Protein AF-X0ZFI8-F1 (afdb_monomer)

InterPro domains:
  IPR016181 Acyl-CoA N-acyltransferase [SSF55729] (315-385)
  IPR039968 Bacterial ceramide synthase-like [PTHR41368] (37-188)

Nearest PDB structures (foldseek):
  3fb3-assembly1_A  TM=6.276E-01  e=2.729E-03  Trypanosoma brucei
  1i12-assembly2_B  TM=5.210E-01  e=6.880E-03  Saccharomyces cerevisiae
  1ygh-assembly2_B  TM=6.191E-01  e=2.476E-01  Saccharomyces cerevisiae
  6cw2-assembly3_D  TM=4.441E-01  e=4.413E-01  Saccharomyces cerevisiae S288C
  3f5b-assembly1_A  TM=3.598E-01  e=4.954E-01  Legionella pneumophila subsp. pneumophila str. Philadelphia 1

Solvent-accessible surface area (backbone atoms only — not comparable to full-atom values): 22856 Å² total; per-residue (Å²): 134,83,81,80,73,78,80,71,67,46,74,48,77,55,86,53,65,66,61,51,48,53,46,44,70,69,60,62,80,55,95,59,64,87,48,44,68,58,54,50,51,51,41,48,54,48,49,55,59,44,75,75,32,83,78,42,46,74,48,37,36,42,28,25,49,86,91,44,71,43,25,36,35,37,28,35,38,51,82,54,33,21,44,70,88,34,81,44,31,35,31,15,68,70,44,52,82,43,62,67,48,41,50,55,52,50,52,50,44,50,50,55,29,43,77,73,74,38,93,55,73,45,68,39,43,17,71,55,46,58,66,36,5,65,48,74,40,86,71,68,85,89,53,79,90,49,42,42,45,33,76,56,66,81,59,55,57,59,39,41,47,76,72,65,55,75,91,86,81,88,85,82,91,78,82,87,82,73,94,72,58,86,81,71,62,69,73,63,86,56,50,39,46,39,50,45,32,65,70,59,50,61,75,38,42,69,66,52,50,51,56,43,46,65,50,54,69,85,76,53,59,62,45,70,37,75,67,49,58,57,50,52,52,52,55,58,69,68,57,59,61,76,78,39,62,72,62,95,84,67,57,58,71,83,78,44,91,38,65,51,61,37,49,25,64,74,71,43,64,57,64,67,30,38,81,55,35,48,32,31,25,33,69,88,83,65,46,78,76,45,72,47,69,36,44,64,24,56,64,36,48,75,72,75,43,77,70,84,53,65,38,65,75,72,90,68,62,43,81,39,75,58,53,64,83,44,17,52,60,50,15,51,48,46,37,64,78,41,69,71,67,57,90,57,66,55,51,61,33,38,71,51,39,23,53,42,56,74,32,90,44,35,48,42,38,27,31,23,37,61,87,69,46,74,79,45,54,35,34,42,36,46,43,73,92,78,74,43,72,51,76,52,107

pLDDT: mean 86.49, std 13.11, range [36.03, 98.75]

Foldseek 3Di:
DDPPPPQDWDKDWDLDLVVQLVLQLQFPDAPPPLCSNVLSVQLSVVSVVQVPDPLKDKIKMFIDRVPHTFWIKMKIFDPQKAFQNHGAIEMEPTGGNDLVRSLVVVVVNCVVQVVVPHPHYDFDQHPVQQSAATHEDQDPQVPHDFGNHHDDPNCNVVSCVVVPHDDDDDDDDDDDPDLDDPVVQDDPPQKAKAFAFLVVCVVCLVLVVVLCCLFPVPDGSMDRGPVVSVSLSVLLVPDDLVLQDDDPPDQCVVRDPRPRSNCRVVPDPSSRGRPQKMFIAGNPPRGTPDIWRWRFGCVCVSVVHRGPDTHTPDPDWDKDWDALVCLCVQLVQVCSVCVVVDPDCLSNDSVSSSVQSVDPQKTKIFTAGSVRRTDDIKIWGQPPVVRDIDIDD

Radius of gyration: 24.74 Å; Cα contacts (8 Å, |Δi|>4): 624; chains: 1; bounding box: 57×68×84 Å

Sequence (393 aa):
MVLEYELVKNIYQTHDLIEIKYALESILEISDKRLKSRVVSEILKYLIEKFFDNSYKVAVYICCDNSEIVGFVIAQIDPSYRSYGKLCPTFGWLRADSIETCKKLMNACENFARKHGFRKIRGPINYPKGLGGIGVQVDGFNEKLFYGVAFNPTNIADYLDKLGFKNDAEYICVHVTEKTWKKGKKIDNNIRLRFLPLKDIIAKEEEIMELASNAFNFILPDHSGSGRFDEVMRQYAAVPKTHYKLPPNFSPRKYSDIPEFIEAWESCDLENVVTWAPIAINRYIGDIVGAIFSLPDLYQLWLGESITRVNVDRLDCYLTLASPEDAYDITEIYKDCYNGTYPYKEMENPTEVQKMIFNKDFYWILFRTPRGKTIGCFTYVLNRKQKRGYMRG

Secondary structure (DSSP, 8-state):
---------EEEEE--HHHHHHHHHHH---SSGGGHHHHHHHHHHHHHHHHS-TT-EEEEEEEEETTEEEEEEEEEE-TTEEETTEE--EEEEEEESSHHHHHHHHHHHHHHHHHTT-S--B--B-SSHHHH-BS---S-TTSPP-TTS----TTHHHHHHHTT--------------S--GGGG---TTEEEE---HHHHHHTHHHHHHHHHHHHTTT-SEEE-THHHHHHHHHHHHS-GGGG---TT--GGGT---HHHHHHHHHS-TTTS-TTS-EEEETTT--EEEE--EEE-HHHHHTT-----EEE-----EEEEPPGGGHHHHHHHHHHHHTT--S-GGGG-HHHHHHHHHSTTEEEEEEE-TTS-EEEEEEEEEETTTTEEEEE-

Mean predicted aligned error: 11.0 Å

Organism: NCBI:txid412755

Structure (mmCIF, N/CA/C/O backbone):
data_AF-X0ZFI8-F1
#
_entry.id   AF-X0ZFI8-F1
#
loop_
_atom_site.group_PDB
_atom_site.id
_atom_site.type_symbol
_atom_site.label_atom_id
_atom_site.label_alt_id
_atom_site.label_comp_id
_atom_site.label_asym_id
_atom_site.label_entity_id
_atom_site.label_seq_id
_atom_site.pdbx_PDB_ins_code
_atom_site.Cartn_x
_atom_site.Cartn_y
_atom_site.Cartn_z
_atom_site.occupancy
_atom_site.B_iso_or_equiv
_atom_site.auth_seq_id
_atom_site.auth_comp_id
_atom_site.auth_asym_id
_atom_site.auth_atom_id
_atom_site.pdbx_PDB_model_num
ATOM 1 N N . MET A 1 1 ? 14.280 -10.128 -51.133 1.00 37.28 1 MET A N 1
ATOM 2 C CA . MET A 1 1 ? 14.860 -10.609 -49.866 1.00 37.28 1 MET A CA 1
ATOM 3 C C . MET A 1 1 ? 14.752 -9.454 -48.887 1.00 37.28 1 MET A C 1
ATOM 5 O O . MET A 1 1 ? 15.568 -8.545 -48.934 1.00 37.28 1 MET A O 1
ATOM 9 N N . VAL A 1 2 ? 13.637 -9.393 -48.158 1.00 36.03 2 VAL A N 1
ATOM 10 C CA . VAL A 1 2 ? 13.416 -8.369 -47.131 1.00 36.03 2 VAL A CA 1
ATOM 11 C C . VAL A 1 2 ? 14.245 -8.817 -45.936 1.00 36.03 2 VAL A C 1
ATOM 13 O O . VAL A 1 2 ? 14.017 -9.904 -45.417 1.00 36.03 2 VAL A O 1
ATOM 16 N N . LEU A 1 3 ? 15.274 -8.048 -45.590 1.00 38.84 3 LEU A N 1
ATOM 17 C CA . LEU A 1 3 ? 16.003 -8.228 -44.340 1.00 38.84 3 LEU A CA 1
ATOM 18 C C . LEU A 1 3 ? 15.027 -7.869 -43.215 1.00 38.84 3 LEU A C 1
ATOM 20 O O . LEU A 1 3 ? 14.760 -6.690 -42.990 1.00 38.84 3 LEU A O 1
ATOM 24 N N . GLU A 1 4 ? 14.453 -8.876 -42.558 1.00 38.56 4 GLU A N 1
ATOM 25 C CA . GLU A 1 4 ? 13.864 -8.703 -41.232 1.00 38.56 4 GLU A CA 1
ATOM 26 C C . GLU A 1 4 ? 15.007 -8.301 -40.297 1.00 38.56 4 GLU A C 1
ATOM 28 O O . GLU A 1 4 ? 15.794 -9.128 -39.843 1.00 38.56 4 GLU A O 1
ATOM 33 N N . TYR A 1 5 ? 15.157 -6.997 -40.075 1.00 43.44 5 TYR A N 1
ATOM 34 C CA . TYR A 1 5 ? 15.910 -6.504 -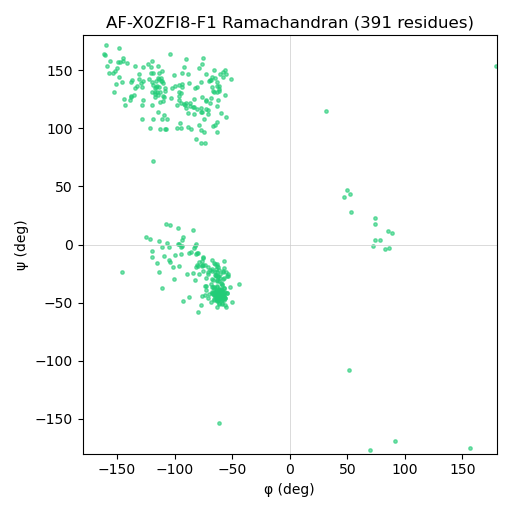38.935 1.00 43.44 5 TYR A CA 1
ATOM 35 C C . TYR A 1 5 ? 15.137 -6.945 -37.690 1.00 43.44 5 TYR A C 1
ATOM 37 O O . TYR A 1 5 ? 14.101 -6.361 -37.376 1.00 43.44 5 TYR A O 1
ATOM 45 N N . GLU A 1 6 ? 15.606 -7.988 -37.003 1.00 44.78 6 GLU A N 1
ATOM 46 C CA . GLU A 1 6 ? 15.177 -8.253 -35.630 1.00 44.78 6 GLU A CA 1
ATOM 47 C C . GLU A 1 6 ? 15.449 -6.984 -34.814 1.00 44.78 6 GLU A C 1
ATOM 49 O O . GLU A 1 6 ? 16.596 -6.588 -34.590 1.00 44.78 6 GLU A O 1
ATOM 54 N N . LEU A 1 7 ? 14.375 -6.302 -34.426 1.00 54.25 7 LEU A N 1
ATOM 55 C CA . LEU A 1 7 ? 14.412 -5.133 -33.563 1.00 54.25 7 LEU A CA 1
ATOM 56 C C . LEU A 1 7 ? 14.964 -5.556 -32.196 1.00 54.25 7 LEU A C 1
ATOM 58 O O . LEU A 1 7 ? 14.302 -6.235 -31.410 1.00 54.25 7 LEU A O 1
ATOM 62 N N . VAL A 1 8 ? 16.219 -5.200 -31.915 1.00 69.81 8 VAL A N 1
ATOM 63 C CA . VAL A 1 8 ? 16.874 -5.559 -30.654 1.00 69.81 8 VAL A CA 1
ATOM 64 C C . VAL A 1 8 ? 16.350 -4.645 -29.550 1.00 69.81 8 VAL A C 1
ATOM 66 O O . VAL A 1 8 ? 16.832 -3.526 -29.379 1.00 69.81 8 VAL A O 1
ATOM 69 N N . LYS A 1 9 ? 15.387 -5.130 -28.754 1.00 83.00 9 LYS A N 1
ATOM 70 C CA . LYS A 1 9 ? 15.001 -4.431 -27.517 1.00 83.00 9 LYS A CA 1
ATOM 71 C C . LYS A 1 9 ? 16.185 -4.399 -26.552 1.00 83.00 9 LYS A C 1
ATOM 73 O O . LYS A 1 9 ? 16.650 -5.467 -26.130 1.00 83.00 9 LYS A O 1
ATOM 78 N N . ASN A 1 10 ? 16.630 -3.197 -26.195 1.00 90.94 10 ASN A N 1
ATOM 79 C CA . ASN A 1 10 ? 17.791 -2.944 -25.347 1.00 90.94 10 ASN A CA 1
ATOM 80 C C . ASN A 1 10 ? 17.355 -2.587 -23.928 1.00 90.94 10 ASN A C 1
ATOM 82 O O . ASN A 1 10 ? 16.469 -1.760 -23.735 1.00 90.94 10 ASN A O 1
ATOM 86 N N . ILE A 1 11 ? 18.015 -3.182 -22.935 1.00 95.31 11 ILE A N 1
ATOM 87 C CA . ILE A 1 11 ? 17.809 -2.883 -21.517 1.00 95.31 11 ILE A CA 1
ATOM 88 C C . ILE A 1 11 ? 19.063 -2.246 -20.931 1.00 95.31 11 ILE A C 1
ATOM 90 O O . ILE A 1 11 ? 20.172 -2.731 -21.153 1.00 95.31 11 ILE A O 1
ATOM 94 N N . TYR A 1 12 ? 18.888 -1.186 -20.149 1.00 96.44 12 TYR A N 1
ATOM 95 C CA . TYR A 1 12 ? 19.985 -0.537 -19.442 1.00 96.44 12 TYR A CA 1
ATOM 96 C C . TYR A 1 12 ? 19.562 -0.097 -18.041 1.00 96.44 12 TYR A C 1
ATOM 98 O O . TYR A 1 12 ? 18.378 0.067 -17.745 1.00 96.44 12 TYR A O 1
ATOM 106 N N . GLN A 1 13 ? 20.554 0.045 -17.162 1.00 97.88 13 GLN A N 1
ATOM 107 C CA . GLN A 1 13 ? 20.378 0.593 -15.822 1.00 97.88 13 GLN A CA 1
ATOM 108 C C . GLN A 1 13 ? 20.665 2.094 -15.853 1.00 97.88 13 GLN A C 1
ATOM 110 O O . GLN A 1 13 ? 21.668 2.500 -16.437 1.00 97.88 13 GLN A O 1
ATOM 115 N N . THR A 1 14 ? 19.856 2.898 -15.168 1.00 97.50 14 THR A N 1
ATOM 116 C CA . THR A 1 14 ? 20.085 4.343 -15.044 1.00 97.50 14 THR A CA 1
ATOM 117 C C . THR A 1 14 ? 19.901 4.833 -13.607 1.00 97.50 14 THR A C 1
ATOM 119 O O . THR A 1 14 ? 19.189 4.225 -12.804 1.00 97.50 14 THR A O 1
ATOM 122 N N . HIS A 1 15 ? 20.583 5.931 -13.288 1.00 96.50 15 HIS A N 1
ATOM 123 C CA . HIS A 1 15 ? 20.358 6.755 -12.093 1.00 96.50 15 HIS A CA 1
ATOM 124 C C . HIS A 1 15 ? 20.011 8.202 -12.484 1.00 96.50 15 HIS A C 1
ATOM 126 O O . HIS A 1 15 ? 19.890 9.063 -11.613 1.00 96.50 15 HIS A O 1
ATOM 132 N N . ASP A 1 16 ? 19.868 8.482 -13.785 1.00 97.62 16 ASP A N 1
ATOM 133 C CA . ASP A 1 16 ? 19.514 9.804 -14.284 1.00 97.62 16 ASP A CA 1
ATOM 134 C C . ASP A 1 16 ? 18.020 10.054 -14.056 1.00 97.62 16 ASP A C 1
ATOM 136 O O . ASP A 1 16 ? 17.146 9.405 -14.632 1.00 97.62 16 ASP A O 1
ATOM 140 N N . LEU A 1 17 ? 17.717 11.019 -13.191 1.00 97.69 17 LEU A N 1
ATOM 141 C CA . LEU A 1 17 ? 16.349 11.366 -12.820 1.00 97.69 17 LEU A CA 1
ATOM 142 C C . LEU A 1 17 ? 15.539 11.933 -13.991 1.00 97.69 17 LEU A C 1
ATOM 144 O O . LEU A 1 17 ? 14.316 11.803 -13.981 1.00 97.69 17 LEU A O 1
ATOM 148 N N . ILE A 1 18 ? 16.185 12.549 -14.985 1.00 97.94 18 ILE A N 1
ATOM 149 C CA . ILE A 1 18 ? 15.523 13.069 -16.185 1.00 97.94 18 ILE A CA 1
ATOM 150 C C . ILE A 1 18 ? 15.075 11.899 -17.062 1.00 97.94 18 ILE A C 1
ATOM 152 O O . ILE A 1 18 ? 13.914 11.860 -17.474 1.00 97.94 18 ILE A O 1
ATOM 156 N N . GLU A 1 19 ? 15.947 10.912 -17.280 1.00 97.19 19 GLU A N 1
ATOM 157 C CA . GLU A 1 19 ? 15.602 9.693 -18.023 1.00 97.19 19 GLU A CA 1
ATOM 158 C C . GLU A 1 19 ? 14.504 8.895 -17.316 1.00 97.19 19 GLU A C 1
ATOM 160 O O . GLU A 1 19 ? 13.524 8.487 -17.939 1.00 97.19 19 GLU A O 1
ATOM 165 N N . ILE A 1 20 ? 14.630 8.711 -15.997 1.00 98.44 20 ILE A N 1
ATOM 166 C CA . ILE A 1 20 ? 13.641 7.990 -15.187 1.00 98.44 20 ILE A CA 1
ATOM 167 C C . ILE A 1 20 ? 12.288 8.701 -15.241 1.00 98.44 20 ILE A C 1
ATOM 169 O O . ILE A 1 20 ? 11.254 8.050 -15.407 1.00 98.44 20 ILE A O 1
ATOM 173 N N . LYS A 1 21 ? 12.280 10.035 -15.125 1.00 98.50 21 LYS A N 1
ATOM 174 C CA . LYS A 1 21 ? 11.061 10.836 -15.251 1.00 98.50 21 LYS A CA 1
ATOM 175 C C . LYS A 1 21 ? 10.411 10.621 -16.614 1.00 98.50 21 LYS A C 1
ATOM 177 O O . LYS A 1 21 ? 9.226 10.305 -16.659 1.00 98.50 21 LYS A O 1
ATOM 182 N N . TYR A 1 22 ? 11.179 10.754 -17.694 1.00 97.88 22 TYR A N 1
ATOM 183 C CA . TYR A 1 22 ? 10.682 10.569 -19.055 1.00 97.88 22 TYR A CA 1
ATOM 184 C C . TYR A 1 22 ? 10.114 9.157 -19.269 1.00 97.88 22 TYR A C 1
ATOM 186 O O . TYR A 1 22 ? 9.031 9.000 -19.837 1.00 97.88 22 TYR A O 1
ATOM 194 N N . ALA A 1 23 ? 10.784 8.129 -18.742 1.00 97.81 23 ALA A N 1
ATOM 195 C CA . ALA A 1 23 ? 10.310 6.750 -18.795 1.00 97.81 23 ALA A CA 1
ATOM 196 C C . ALA A 1 23 ? 8.973 6.561 -18.082 1.00 97.81 23 ALA A C 1
ATOM 198 O O . ALA A 1 23 ? 8.027 6.040 -18.672 1.00 97.81 23 ALA A O 1
ATOM 199 N N . LEU A 1 24 ? 8.867 7.032 -16.839 1.00 97.69 24 LEU A N 1
ATOM 200 C CA . LEU A 1 24 ? 7.628 6.968 -16.068 1.00 97.69 24 LEU A CA 1
ATOM 201 C C . LEU A 1 24 ? 6.502 7.773 -16.738 1.00 97.69 24 LEU A C 1
ATOM 203 O O . LEU A 1 24 ? 5.376 7.292 -16.841 1.00 97.69 24 LEU A O 1
ATOM 207 N N . GLU A 1 25 ? 6.783 8.974 -17.244 1.00 96.88 25 GLU A N 1
ATOM 208 C CA . GLU A 1 25 ? 5.802 9.780 -17.980 1.00 96.88 25 GLU A CA 1
ATOM 209 C C . GLU A 1 25 ? 5.338 9.094 -19.271 1.00 96.88 25 GLU A C 1
ATOM 211 O O . GLU A 1 25 ? 4.173 9.234 -19.645 1.00 96.88 25 GLU A O 1
ATOM 216 N N . SER A 1 26 ? 6.189 8.288 -19.903 1.00 95.31 26 SER A N 1
ATOM 217 C CA . SER A 1 26 ? 5.846 7.543 -21.115 1.00 95.31 26 SER A CA 1
ATOM 218 C C . SER A 1 26 ? 4.997 6.305 -20.811 1.00 95.31 26 SER A C 1
ATOM 220 O O . SER A 1 26 ? 3.909 6.159 -21.363 1.00 95.31 26 SER A O 1
ATOM 222 N N . ILE A 1 27 ? 5.438 5.445 -19.885 1.00 94.69 27 ILE A N 1
ATOM 223 C CA . ILE A 1 27 ? 4.892 4.084 -19.728 1.00 94.69 27 ILE A CA 1
ATOM 224 C C . ILE A 1 27 ? 3.945 3.898 -18.532 1.00 94.69 27 ILE A C 1
ATOM 226 O O . ILE A 1 27 ? 3.242 2.891 -18.434 1.00 94.69 27 ILE A O 1
ATOM 230 N N . LEU A 1 28 ? 3.910 4.834 -17.577 1.00 94.12 28 LEU A N 1
ATOM 231 C CA . LEU A 1 28 ? 3.055 4.683 -16.401 1.00 94.12 28 LEU A CA 1
ATOM 232 C C . LEU A 1 28 ? 1.588 4.938 -16.774 1.00 94.12 28 LEU A C 1
ATOM 234 O O . LEU A 1 28 ? 1.169 6.076 -17.019 1.00 94.12 28 LEU A O 1
ATOM 238 N N . GLU A 1 29 ? 0.810 3.860 -16.800 1.00 91.19 29 GLU A N 1
ATOM 239 C CA . GLU A 1 29 ? -0.644 3.883 -16.939 1.00 91.19 29 GLU A CA 1
ATOM 240 C C . GLU A 1 29 ? -1.315 4.130 -15.585 1.00 91.19 29 GLU A C 1
ATOM 242 O O . GLU A 1 29 ? -1.062 3.425 -14.604 1.00 91.19 29 GLU A O 1
ATOM 247 N N . ILE A 1 30 ? -2.157 5.161 -15.543 1.00 91.69 30 ILE A N 1
ATOM 248 C CA . ILE A 1 30 ? -2.924 5.609 -14.378 1.00 91.69 30 ILE A CA 1
ATOM 249 C C . ILE A 1 30 ? -4.318 5.947 -14.900 1.00 91.69 30 ILE A C 1
ATOM 251 O O . ILE A 1 30 ? -4.435 6.719 -15.857 1.00 91.69 30 ILE A O 1
ATOM 255 N N . SER A 1 31 ? -5.361 5.369 -14.298 1.00 89.88 31 SER A N 1
ATOM 256 C CA . SER A 1 31 ? -6.740 5.527 -14.783 1.00 89.88 31 SER A CA 1
ATOM 257 C C . SER A 1 31 ? -7.206 6.987 -14.752 1.00 89.88 31 SER A C 1
ATOM 259 O O . SER A 1 31 ? -7.819 7.455 -15.709 1.00 89.88 31 SER A O 1
ATOM 261 N N . ASP A 1 32 ? -6.831 7.746 -13.718 1.00 93.06 32 ASP A N 1
ATOM 262 C CA . ASP A 1 32 ? -7.000 9.201 -13.684 1.00 93.06 32 ASP A CA 1
ATOM 263 C C . ASP A 1 32 ? -5.705 9.930 -14.076 1.00 93.06 32 ASP A C 1
ATOM 265 O O . ASP A 1 32 ? -4.792 10.132 -13.270 1.00 93.06 32 ASP A O 1
ATOM 269 N N . LYS A 1 33 ? -5.638 10.383 -15.333 1.00 93.88 33 LYS A N 1
ATOM 270 C CA . LYS A 1 33 ? -4.462 11.068 -15.898 1.00 93.88 33 LYS A CA 1
ATOM 271 C C . LYS A 1 33 ? -4.051 12.328 -15.126 1.00 93.88 33 LYS A C 1
ATOM 273 O O . LYS A 1 33 ? -2.879 12.696 -15.184 1.00 93.88 33 LYS A O 1
ATOM 278 N N . ARG A 1 34 ? -4.965 12.968 -14.383 1.00 95.88 34 ARG A N 1
ATOM 279 C CA . ARG A 1 34 ? -4.667 14.167 -13.573 1.00 95.88 34 ARG A CA 1
ATOM 280 C C . ARG A 1 34 ? -3.665 13.864 -12.456 1.00 95.88 34 ARG A C 1
ATOM 282 O O . ARG A 1 34 ? -2.894 14.737 -12.071 1.00 95.88 34 ARG A O 1
ATOM 289 N N . LEU A 1 35 ? -3.624 12.617 -11.985 1.00 96.38 35 LEU A N 1
ATOM 290 C CA . LEU A 1 35 ? -2.707 12.166 -10.938 1.00 96.38 35 LEU A CA 1
ATOM 291 C C . LEU A 1 35 ? -1.297 11.870 -11.459 1.00 96.38 35 LEU A C 1
ATOM 293 O O . LEU A 1 35 ? -0.355 11.837 -10.668 1.00 96.38 35 LEU A O 1
ATOM 297 N N . LYS A 1 36 ? -1.125 11.666 -12.773 1.00 96.12 36 LYS A N 1
ATOM 298 C CA . LYS A 1 36 ? 0.102 11.094 -13.348 1.00 96.12 36 LYS A CA 1
ATOM 299 C C . LYS A 1 36 ? 1.357 11.871 -12.974 1.00 96.12 36 LYS A C 1
ATOM 301 O O . LYS A 1 36 ? 2.284 11.288 -12.424 1.00 96.12 36 LYS A O 1
ATOM 306 N N . SER A 1 37 ? 1.358 13.184 -13.189 1.00 96.50 37 SER A N 1
ATOM 307 C CA . SER A 1 37 ? 2.506 14.037 -12.853 1.00 96.50 37 SER A CA 1
ATOM 308 C C . SER A 1 37 ? 2.880 13.948 -11.367 1.00 96.50 37 SER A C 1
ATOM 310 O O . SER A 1 37 ? 4.056 13.827 -11.019 1.00 96.50 37 SER A O 1
ATOM 312 N N . ARG A 1 38 ? 1.879 13.917 -10.474 1.00 96.94 38 ARG A N 1
ATOM 313 C CA . ARG A 1 38 ? 2.131 13.830 -9.033 1.00 96.94 38 ARG A CA 1
ATOM 314 C C . ARG A 1 38 ? 2.670 12.465 -8.620 1.00 96.94 38 ARG A C 1
ATOM 316 O O . ARG A 1 38 ? 3.628 12.416 -7.857 1.00 96.94 38 ARG A O 1
ATOM 323 N N . VAL A 1 39 ? 2.113 11.379 -9.155 1.00 97.25 39 VAL A N 1
ATOM 324 C CA . VAL A 1 39 ? 2.610 10.016 -8.907 1.00 97.25 39 VAL A CA 1
ATOM 325 C C . VAL A 1 39 ? 4.066 9.888 -9.356 1.00 97.25 39 VAL A C 1
ATOM 327 O O . VAL A 1 39 ? 4.900 9.442 -8.573 1.00 97.25 39 VAL A O 1
ATOM 330 N N . VAL A 1 40 ? 4.398 10.349 -10.568 1.00 98.19 40 VAL A N 1
ATOM 331 C CA . VAL A 1 40 ? 5.785 10.357 -11.063 1.00 98.19 40 VAL A CA 1
ATOM 332 C C . VAL A 1 40 ? 6.693 11.158 -10.128 1.00 98.19 40 VAL A C 1
ATOM 334 O O . VAL A 1 40 ? 7.757 10.676 -9.747 1.00 98.19 40 VAL A O 1
ATOM 337 N N . SER A 1 41 ? 6.261 12.345 -9.693 1.00 98.00 41 SER A N 1
ATOM 338 C CA . SER A 1 41 ? 7.032 13.173 -8.760 1.00 98.00 41 SER A CA 1
ATOM 339 C C . SER A 1 41 ? 7.305 12.480 -7.419 1.00 98.00 41 SER A C 1
ATOM 341 O O . SER A 1 41 ? 8.398 12.636 -6.879 1.00 98.00 41 SER A O 1
ATOM 343 N N . GLU A 1 42 ? 6.344 11.740 -6.862 1.00 97.19 42 GLU A N 1
ATOM 344 C CA . GLU A 1 42 ? 6.535 11.021 -5.594 1.00 97.19 42 GLU A CA 1
ATOM 345 C C . GLU A 1 42 ? 7.456 9.799 -5.755 1.00 97.19 42 GLU A C 1
ATOM 347 O O . GLU A 1 42 ? 8.283 9.541 -4.879 1.00 97.19 42 GLU A O 1
ATOM 352 N N . ILE A 1 43 ? 7.393 9.094 -6.894 1.00 97.75 43 ILE A N 1
ATOM 353 C CA . ILE A 1 43 ? 8.349 8.020 -7.221 1.00 97.75 43 ILE A CA 1
ATOM 354 C C . ILE A 1 43 ? 9.769 8.593 -7.329 1.00 97.75 43 ILE A C 1
ATOM 356 O O . ILE A 1 43 ? 10.701 8.049 -6.739 1.00 97.75 43 ILE A O 1
ATOM 360 N N . LEU A 1 44 ? 9.946 9.717 -8.030 1.00 98.38 44 LEU A N 1
ATOM 361 C CA . LEU A 1 44 ? 11.251 10.373 -8.159 1.00 98.38 44 LEU A CA 1
ATOM 362 C C . LEU A 1 44 ? 11.785 10.851 -6.809 1.00 98.38 44 LEU A C 1
ATOM 364 O O . LEU A 1 44 ? 12.959 10.647 -6.516 1.00 98.38 44 LEU A O 1
ATOM 368 N N . LYS A 1 45 ? 10.933 11.437 -5.960 1.00 96.81 45 LYS A N 1
ATOM 369 C CA . LYS A 1 45 ? 11.311 11.852 -4.603 1.00 96.81 45 LYS A CA 1
ATOM 370 C C . LYS A 1 45 ? 11.826 10.672 -3.777 1.00 96.81 45 LYS A C 1
ATOM 372 O O . LYS A 1 45 ? 12.845 10.802 -3.103 1.00 96.81 45 LYS A O 1
ATOM 377 N N . TYR A 1 46 ? 11.150 9.528 -3.859 1.00 95.62 46 TYR A N 1
ATOM 378 C CA . TYR A 1 46 ? 11.602 8.298 -3.219 1.00 95.62 46 TYR A CA 1
ATOM 379 C C . TYR A 1 46 ? 12.958 7.830 -3.765 1.00 95.62 46 TYR A C 1
ATOM 381 O O . TYR A 1 46 ? 13.865 7.545 -2.986 1.00 95.62 46 TYR A O 1
ATOM 389 N N . LEU A 1 47 ? 13.126 7.797 -5.090 1.00 97.50 47 LEU A N 1
ATOM 390 C CA . LEU A 1 47 ? 14.382 7.379 -5.717 1.00 97.50 47 LEU A CA 1
ATOM 391 C C . LEU A 1 47 ? 15.549 8.297 -5.354 1.00 97.50 47 LEU A C 1
ATOM 393 O O . LEU A 1 47 ? 16.625 7.792 -5.053 1.00 97.50 47 LEU A O 1
ATOM 397 N N . ILE A 1 48 ? 15.332 9.615 -5.309 1.00 96.31 48 ILE A N 1
ATOM 398 C CA . ILE A 1 48 ? 16.327 10.584 -4.832 1.00 96.31 48 ILE A CA 1
ATOM 399 C C . ILE A 1 48 ? 16.782 10.196 -3.426 1.00 96.31 48 ILE A C 1
ATOM 401 O O . ILE A 1 48 ? 17.970 9.991 -3.212 1.00 96.31 48 ILE A O 1
ATOM 405 N N . GLU A 1 49 ? 15.849 10.023 -2.485 1.00 94.06 49 GLU A N 1
ATOM 406 C CA . GLU A 1 49 ? 16.177 9.627 -1.109 1.00 94.06 49 GLU A CA 1
ATOM 407 C C . GLU A 1 49 ? 17.013 8.335 -1.075 1.00 94.06 49 GLU A C 1
ATOM 409 O O . GLU A 1 49 ? 17.981 8.244 -0.324 1.00 94.06 49 GLU A O 1
ATOM 414 N N . LYS A 1 50 ? 16.677 7.346 -1.915 1.00 94.81 50 LYS A N 1
ATOM 415 C CA . LYS A 1 50 ? 17.325 6.025 -1.900 1.00 94.81 50 LYS A CA 1
ATOM 416 C C . LYS A 1 50 ? 18.629 5.937 -2.683 1.00 94.81 50 LYS A C 1
ATOM 418 O O . LYS A 1 50 ? 19.465 5.110 -2.334 1.00 94.81 50 LYS A O 1
ATOM 423 N N . PHE A 1 51 ? 18.852 6.788 -3.681 1.00 95.31 51 PHE A N 1
ATOM 424 C CA . PHE A 1 51 ? 20.144 6.874 -4.366 1.00 95.31 51 PHE A CA 1
ATOM 425 C C . PHE A 1 51 ? 21.250 7.417 -3.458 1.00 95.31 51 PHE A C 1
ATOM 427 O O . PHE A 1 51 ? 22.403 7.021 -3.616 1.00 95.31 51 PHE A O 1
ATOM 434 N N . PHE A 1 52 ? 20.907 8.274 -2.493 1.00 91.81 52 PHE A N 1
ATOM 435 C CA . PHE A 1 52 ? 21.867 8.845 -1.542 1.00 91.81 52 PHE A CA 1
ATOM 436 C C . PHE A 1 52 ? 21.979 8.062 -0.221 1.00 91.81 52 PHE A C 1
ATOM 438 O O . PHE A 1 52 ? 22.794 8.415 0.632 1.00 91.81 52 PHE A O 1
ATOM 445 N N . ASP A 1 53 ? 21.209 6.985 -0.047 1.00 92.75 53 ASP A N 1
ATOM 446 C CA . ASP A 1 53 ? 21.264 6.120 1.132 1.00 92.75 53 ASP A CA 1
ATOM 447 C C . ASP A 1 53 ? 22.181 4.911 0.885 1.00 92.75 53 ASP A C 1
ATOM 449 O O . ASP A 1 53 ? 21.816 3.937 0.226 1.00 92.75 53 ASP A O 1
ATOM 453 N N . ASN A 1 54 ? 23.383 4.942 1.467 1.00 90.31 54 ASN A N 1
ATOM 454 C CA . ASN A 1 54 ? 24.384 3.882 1.310 1.00 90.31 54 ASN A CA 1
ATOM 455 C C . ASN A 1 54 ? 23.946 2.515 1.865 1.00 90.31 54 ASN A C 1
ATOM 457 O O . ASN A 1 54 ? 24.481 1.484 1.431 1.00 90.31 54 ASN A O 1
ATOM 461 N N . SER A 1 55 ? 23.008 2.494 2.819 1.00 90.38 55 SER A N 1
ATOM 462 C CA . SER A 1 55 ? 22.444 1.261 3.383 1.00 90.38 55 SER A CA 1
ATOM 463 C C . SER A 1 55 ? 21.440 0.599 2.436 1.00 90.38 55 SER A C 1
ATOM 465 O O . SER A 1 55 ? 21.176 -0.601 2.540 1.00 90.38 55 SER A O 1
ATOM 467 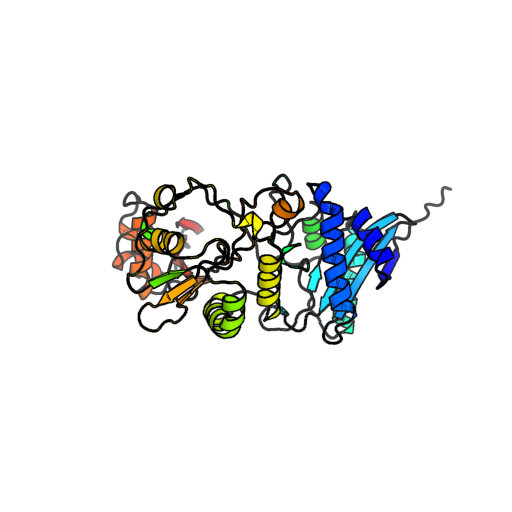N N . TYR A 1 56 ? 20.938 1.367 1.471 1.00 93.94 56 TYR A N 1
ATOM 468 C CA . TYR A 1 56 ? 20.034 0.922 0.432 1.00 93.94 56 TYR A CA 1
ATOM 469 C C . TYR A 1 56 ? 20.809 0.485 -0.816 1.00 93.94 56 TYR A C 1
ATOM 471 O O . TYR A 1 56 ? 21.926 0.936 -1.102 1.00 93.94 56 TYR A O 1
ATOM 479 N N . LYS A 1 57 ? 20.215 -0.425 -1.589 1.00 96.25 57 LYS A N 1
ATOM 480 C CA . LYS A 1 57 ? 20.641 -0.708 -2.967 1.00 96.25 57 LYS A CA 1
ATOM 481 C C . LYS A 1 57 ? 19.418 -0.593 -3.847 1.00 96.25 57 LYS A C 1
ATOM 483 O O . LYS A 1 57 ? 18.436 -1.277 -3.594 1.00 96.25 57 LYS A O 1
ATOM 488 N N . VAL A 1 58 ? 19.475 0.239 -4.873 1.00 97.31 58 VAL A N 1
ATOM 489 C CA . VAL A 1 58 ? 18.377 0.433 -5.821 1.00 97.31 58 VAL A CA 1
ATOM 490 C C . VAL A 1 58 ? 18.948 0.489 -7.232 1.00 97.31 58 VAL A C 1
ATOM 492 O O . VAL A 1 58 ? 20.035 1.017 -7.453 1.00 97.31 58 VAL A O 1
ATOM 495 N N . ALA A 1 59 ? 18.235 -0.106 -8.177 1.00 98.00 59 ALA A N 1
ATOM 496 C CA . ALA A 1 59 ? 18.557 -0.090 -9.589 1.00 98.00 59 ALA A CA 1
ATOM 497 C C . ALA A 1 59 ? 17.272 0.136 -10.384 1.00 98.00 59 ALA A C 1
ATOM 499 O O . ALA A 1 59 ? 16.286 -0.582 -10.200 1.00 98.00 59 ALA A O 1
ATOM 500 N N . VAL A 1 60 ? 17.293 1.130 -11.268 1.00 98.75 60 VAL A N 1
ATOM 501 C CA . VAL A 1 60 ? 16.198 1.406 -12.197 1.00 98.75 60 VAL A CA 1
ATOM 502 C C . VAL A 1 60 ? 16.599 0.892 -13.568 1.00 98.75 60 VAL A C 1
ATOM 504 O O . VAL A 1 60 ? 17.669 1.243 -14.065 1.00 98.75 60 VAL A O 1
ATOM 507 N N . TYR A 1 61 ? 15.755 0.052 -14.159 1.00 98.75 61 TYR A N 1
ATOM 508 C CA . TYR A 1 61 ? 15.971 -0.525 -15.479 1.00 98.75 61 TYR A CA 1
ATOM 509 C C . TYR A 1 61 ? 14.910 -0.030 -16.452 1.00 98.75 61 TYR A C 1
ATOM 511 O O . TYR A 1 61 ? 13.713 -0.096 -16.161 1.00 98.75 61 TYR A O 1
ATOM 519 N N . ILE A 1 62 ? 15.362 0.421 -17.618 1.00 98.56 62 ILE A N 1
ATOM 520 C CA . ILE A 1 62 ? 14.518 0.863 -18.728 1.00 98.56 62 ILE A CA 1
ATOM 521 C C . ILE A 1 62 ? 14.782 -0.072 -19.906 1.00 98.56 62 ILE A C 1
ATOM 523 O O . ILE A 1 62 ? 15.934 -0.405 -20.193 1.00 98.56 62 ILE A O 1
ATOM 527 N N . CYS A 1 63 ? 13.713 -0.516 -20.565 1.00 97.94 63 CYS A N 1
ATOM 528 C CA . CYS A 1 63 ? 13.788 -1.255 -21.816 1.00 97.94 63 CYS A CA 1
ATOM 529 C C . CYS A 1 63 ? 13.264 -0.376 -22.948 1.00 97.94 63 CYS A C 1
ATOM 531 O O . CYS A 1 63 ? 12.139 0.123 -22.871 1.00 97.94 63 CYS A O 1
ATOM 533 N N . CYS A 1 64 ? 14.065 -0.240 -24.000 1.00 95.56 64 CYS A N 1
ATOM 534 C CA . CYS A 1 64 ? 13.718 0.511 -25.196 1.00 95.56 64 CYS A CA 1
ATOM 535 C C . CYS A 1 64 ? 13.638 -0.412 -26.411 1.00 95.56 64 CYS A C 1
ATOM 537 O O . CYS A 1 64 ? 14.472 -1.306 -26.574 1.00 95.56 64 CYS A O 1
ATOM 539 N N . ASP A 1 65 ? 12.655 -0.163 -27.265 1.00 92.25 65 ASP A N 1
ATOM 540 C CA . ASP A 1 65 ? 12.603 -0.669 -28.631 1.00 92.25 65 ASP A CA 1
ATOM 541 C C . ASP A 1 65 ? 12.901 0.512 -29.560 1.00 92.25 65 ASP A C 1
ATOM 543 O O . ASP A 1 65 ? 12.137 1.476 -29.633 1.00 92.25 65 ASP A O 1
ATOM 547 N N . ASN A 1 66 ? 14.087 0.512 -30.172 1.00 86.44 66 ASN A N 1
ATOM 548 C CA . ASN A 1 66 ? 14.693 1.702 -30.775 1.00 86.44 66 ASN A CA 1
ATOM 549 C C . ASN A 1 66 ? 14.737 2.897 -29.799 1.00 86.44 66 ASN A C 1
ATOM 551 O O . ASN A 1 66 ? 15.534 2.911 -28.860 1.00 86.44 66 ASN A O 1
ATOM 555 N N . SER A 1 67 ? 13.896 3.907 -30.033 1.00 84.56 67 SER A N 1
ATOM 556 C CA . SER A 1 67 ? 13.778 5.125 -29.223 1.00 84.56 67 SER A CA 1
ATOM 557 C C . SER A 1 67 ? 12.522 5.143 -28.346 1.00 84.56 67 SER A C 1
ATOM 559 O O . SER A 1 67 ? 12.329 6.094 -27.591 1.00 84.56 67 SER A O 1
ATOM 561 N N . GLU A 1 68 ? 11.669 4.120 -28.433 1.00 93.25 68 GLU A N 1
ATOM 562 C CA . GLU A 1 68 ? 10.436 4.029 -27.655 1.00 93.25 68 GLU A CA 1
ATOM 563 C C . GLU A 1 68 ? 10.659 3.248 -26.364 1.00 93.25 68 GLU A C 1
ATOM 565 O O . GLU A 1 68 ? 11.289 2.190 -26.351 1.00 93.25 68 GLU A O 1
ATOM 570 N N . ILE A 1 69 ? 10.122 3.763 -25.259 1.00 96.56 69 ILE A N 1
ATOM 571 C CA . ILE A 1 69 ? 10.201 3.102 -23.958 1.00 96.56 69 ILE A CA 1
ATOM 572 C C . ILE A 1 69 ? 9.092 2.062 -23.875 1.00 96.56 69 ILE A C 1
ATOM 574 O O . ILE A 1 69 ? 7.912 2.395 -23.792 1.00 96.56 69 ILE A O 1
ATOM 578 N N . VAL A 1 70 ? 9.499 0.798 -23.857 1.00 97.12 70 VAL A N 1
ATOM 579 C CA . VAL A 1 70 ? 8.606 -0.367 -23.886 1.00 97.12 70 VAL A CA 1
ATOM 580 C C . VAL A 1 70 ? 8.569 -1.124 -22.562 1.00 97.12 70 VAL A C 1
ATOM 582 O O . VAL A 1 70 ? 7.720 -1.996 -22.357 1.00 97.12 70 VAL A O 1
ATOM 585 N N . GLY A 1 71 ? 9.471 -0.795 -21.632 1.00 98.00 71 GLY A N 1
ATOM 586 C CA . GLY A 1 71 ? 9.498 -1.412 -20.316 1.00 98.00 71 GLY A CA 1
ATOM 587 C C . GLY A 1 71 ? 10.222 -0.605 -19.244 1.00 98.00 71 GLY A C 1
ATOM 588 O O . GLY A 1 71 ? 11.123 0.179 -19.532 1.00 98.00 71 GLY A O 1
ATOM 589 N N . PHE A 1 72 ? 9.829 -0.826 -17.992 1.00 98.56 72 PHE A N 1
ATOM 590 C CA . PHE A 1 72 ? 10.391 -0.172 -16.813 1.00 98.56 72 PHE A CA 1
ATOM 591 C C . PHE A 1 72 ? 10.272 -1.095 -15.597 1.00 98.56 72 PHE A C 1
ATOM 593 O O . PHE A 1 72 ? 9.240 -1.738 -15.407 1.00 98.56 72 PHE A O 1
ATOM 600 N N . VAL A 1 73 ? 11.305 -1.167 -14.759 1.00 98.75 73 VAL A N 1
ATOM 601 C CA . VAL A 1 73 ? 11.231 -1.837 -13.452 1.00 98.75 73 VAL A CA 1
ATOM 602 C C . VAL A 1 73 ? 12.242 -1.238 -12.482 1.00 98.75 73 VAL A C 1
ATOM 604 O O . VAL A 1 73 ? 13.337 -0.828 -12.868 1.00 98.75 73 VAL A O 1
ATOM 607 N N . ILE A 1 74 ? 11.890 -1.228 -11.200 1.00 98.62 74 ILE A N 1
ATOM 608 C CA . ILE A 1 74 ? 12.794 -0.870 -10.109 1.00 98.62 74 ILE A CA 1
ATOM 609 C C . ILE A 1 74 ? 13.106 -2.141 -9.324 1.00 98.62 74 ILE A C 1
ATOM 611 O O . ILE A 1 74 ? 12.192 -2.838 -8.892 1.00 98.62 74 ILE A O 1
ATOM 615 N N . ALA A 1 75 ? 14.388 -2.443 -9.133 1.00 98.50 75 ALA A N 1
ATOM 616 C CA . ALA A 1 75 ? 14.862 -3.506 -8.254 1.00 98.50 75 ALA A CA 1
ATOM 617 C C . ALA A 1 75 ? 15.595 -2.900 -7.062 1.00 98.50 75 ALA A C 1
ATOM 619 O O . ALA A 1 75 ? 16.349 -1.940 -7.220 1.00 98.50 75 ALA A O 1
ATOM 620 N N . GLN A 1 76 ? 15.404 -3.456 -5.870 1.00 97.06 76 GLN A N 1
ATOM 621 C CA . GLN A 1 76 ? 16.008 -2.888 -4.673 1.00 97.06 76 GLN A CA 1
ATOM 622 C C . GLN A 1 76 ? 16.205 -3.871 -3.522 1.00 97.06 76 GLN A C 1
ATOM 624 O O . GLN A 1 76 ? 15.541 -4.902 -3.424 1.00 97.06 76 GLN A O 1
ATOM 629 N N . ILE A 1 77 ? 17.132 -3.525 -2.633 1.00 96.50 77 ILE A N 1
ATOM 630 C CA . ILE A 1 77 ? 17.447 -4.226 -1.391 1.00 96.50 77 ILE A CA 1
ATOM 631 C C . ILE A 1 77 ? 17.239 -3.230 -0.262 1.00 96.50 77 ILE A C 1
ATOM 633 O O . ILE A 1 77 ? 18.070 -2.359 -0.012 1.00 96.50 77 ILE A O 1
ATOM 637 N N . ASP A 1 78 ? 16.091 -3.372 0.385 1.00 92.75 78 ASP A N 1
ATOM 638 C CA . ASP A 1 78 ? 15.700 -2.582 1.538 1.00 92.75 78 ASP A CA 1
ATOM 639 C C . ASP A 1 78 ? 16.257 -3.232 2.812 1.00 92.75 78 ASP A C 1
ATOM 641 O O . ASP A 1 78 ? 15.878 -4.369 3.115 1.00 92.75 78 ASP A O 1
ATOM 645 N N . PRO A 1 79 ? 17.123 -2.550 3.585 1.00 90.69 79 PRO A N 1
ATOM 646 C CA . PRO A 1 79 ? 17.729 -3.127 4.782 1.00 90.69 79 PRO A CA 1
ATOM 647 C C . PRO A 1 79 ? 16.698 -3.466 5.869 1.00 90.69 79 PRO A C 1
ATOM 649 O O . PRO A 1 79 ? 16.986 -4.297 6.736 1.00 90.69 79 PRO A O 1
ATOM 652 N N . SER A 1 80 ? 15.490 -2.894 5.812 1.00 85.50 80 SER A N 1
ATOM 653 C CA . SER A 1 80 ? 14.397 -3.121 6.767 1.00 85.50 80 SER A CA 1
ATOM 654 C C . SER A 1 80 ? 13.386 -4.183 6.318 1.00 85.50 80 SER A C 1
ATOM 656 O O . SER A 1 80 ? 12.654 -4.730 7.145 1.00 85.50 80 SER A O 1
ATOM 658 N N . TYR A 1 81 ? 13.343 -4.512 5.026 1.00 87.81 81 TYR A N 1
ATOM 659 C CA . TYR A 1 81 ? 12.368 -5.460 4.495 1.00 87.81 81 TYR A CA 1
ATOM 660 C C . TYR A 1 81 ? 12.825 -6.905 4.698 1.00 87.81 81 TYR A C 1
ATOM 662 O O . TYR A 1 81 ? 13.980 -7.268 4.451 1.00 87.81 81 TYR A O 1
ATOM 670 N N . ARG A 1 82 ? 11.912 -7.759 5.150 1.00 84.44 82 ARG A N 1
ATOM 671 C CA . ARG A 1 82 ? 12.141 -9.196 5.284 1.00 84.44 82 ARG A CA 1
ATOM 672 C C . ARG A 1 82 ? 11.008 -9.953 4.617 1.00 84.44 82 ARG A C 1
ATOM 674 O O . ARG A 1 82 ? 9.851 -9.602 4.809 1.00 84.44 82 ARG A O 1
ATOM 681 N N . SER A 1 83 ? 11.347 -11.029 3.914 1.00 84.12 83 SER A N 1
ATOM 682 C CA . SER A 1 83 ? 10.393 -12.057 3.523 1.00 84.12 83 SER A CA 1
ATOM 683 C C . SER A 1 83 ? 10.666 -13.340 4.309 1.00 84.12 83 SER A C 1
ATOM 685 O O . SER A 1 83 ? 11.793 -13.841 4.290 1.00 84.12 83 SER A O 1
ATOM 687 N N . TYR A 1 84 ? 9.672 -13.855 5.034 1.00 76.94 84 TYR A N 1
ATOM 688 C CA . TYR A 1 84 ? 9.786 -14.998 5.948 1.00 76.94 84 TYR A CA 1
ATOM 689 C C . TYR A 1 84 ? 10.971 -14.848 6.919 1.00 76.94 84 TYR A C 1
ATOM 691 O O . TYR A 1 84 ? 11.819 -15.733 7.049 1.00 76.94 84 TYR A O 1
ATOM 699 N N . GLY A 1 85 ? 11.090 -13.661 7.525 1.00 78.00 85 GLY A N 1
ATOM 700 C CA . GLY A 1 85 ? 12.167 -13.312 8.459 1.00 78.00 85 GLY A CA 1
ATOM 701 C C . GLY A 1 85 ? 13.549 -13.099 7.826 1.00 78.00 85 GLY A C 1
ATOM 702 O O . GLY A 1 85 ? 14.493 -12.747 8.530 1.00 78.00 85 GLY A O 1
ATOM 703 N N . LYS A 1 86 ? 13.703 -13.260 6.505 1.00 86.06 86 LYS A N 1
ATOM 704 C CA . LYS A 1 86 ? 14.991 -13.127 5.805 1.00 86.06 86 LYS A CA 1
ATOM 705 C C . LYS A 1 86 ? 15.025 -11.892 4.923 1.00 86.06 86 LYS A C 1
ATOM 707 O O . LYS A 1 86 ? 14.043 -11.569 4.265 1.00 86.06 86 LYS A O 1
ATOM 712 N N . LEU A 1 87 ? 16.167 -11.208 4.880 1.00 91.81 87 LEU A N 1
ATOM 713 C CA . LEU A 1 87 ? 16.382 -10.112 3.935 1.00 91.81 87 LEU A CA 1
ATOM 714 C C . LEU A 1 87 ? 16.160 -10.637 2.512 1.00 91.81 87 LEU A C 1
ATOM 716 O O . LEU A 1 87 ? 16.705 -11.678 2.140 1.00 91.81 87 LEU A O 1
ATOM 720 N N . CYS A 1 88 ? 15.328 -9.943 1.743 1.00 93.75 88 CYS A N 1
ATOM 721 C CA . CYS A 1 88 ? 14.953 -10.363 0.400 1.00 93.75 88 CYS A CA 1
ATOM 722 C C . CYS A 1 88 ? 14.924 -9.144 -0.524 1.00 93.75 88 CYS A C 1
ATOM 724 O O . CYS A 1 88 ? 14.200 -8.194 -0.232 1.00 93.75 88 CYS A O 1
ATOM 726 N N . PRO A 1 89 ? 15.664 -9.153 -1.641 1.00 97.19 89 PRO A N 1
ATOM 727 C CA . PRO A 1 89 ? 15.504 -8.156 -2.682 1.00 97.19 89 PRO A CA 1
ATOM 728 C C . PRO A 1 89 ? 14.075 -8.140 -3.214 1.00 97.19 89 PRO A C 1
ATOM 730 O O . PRO A 1 89 ? 13.405 -9.180 -3.274 1.00 97.19 89 PRO A O 1
ATOM 733 N N . THR A 1 90 ? 13.634 -6.960 -3.629 1.00 97.38 90 THR A N 1
ATOM 734 C CA . THR A 1 90 ? 12.310 -6.742 -4.200 1.00 97.38 90 THR A CA 1
ATOM 735 C C . THR A 1 90 ? 12.391 -6.133 -5.589 1.00 97.38 90 THR A C 1
ATOM 737 O O . THR A 1 90 ? 13.382 -5.485 -5.929 1.00 97.38 90 THR A O 1
ATOM 740 N N . PHE A 1 91 ? 11.353 -6.349 -6.390 1.00 98.50 91 PHE A N 1
ATOM 741 C CA . PHE A 1 91 ? 11.109 -5.585 -7.609 1.00 98.50 91 PHE A CA 1
ATOM 742 C C . PHE A 1 91 ? 9.754 -4.886 -7.525 1.00 98.50 91 PHE A C 1
ATOM 744 O O . PHE A 1 91 ? 8.851 -5.373 -6.847 1.00 98.50 91 PHE A O 1
ATOM 751 N N . GLY A 1 92 ? 9.602 -3.765 -8.217 1.00 97.69 92 GLY A N 1
ATOM 752 C CA . GLY A 1 92 ? 8.399 -2.943 -8.210 1.00 97.69 92 GLY A CA 1
ATOM 753 C C . GLY A 1 92 ? 8.314 -2.042 -9.432 1.00 97.69 92 GLY A C 1
ATOM 754 O O . GLY A 1 92 ? 9.246 -1.954 -10.231 1.00 97.69 92 GLY A O 1
ATOM 755 N N . TRP A 1 93 ? 7.168 -1.387 -9.580 1.00 97.75 93 TRP A N 1
ATOM 756 C CA . TRP A 1 93 ? 6.818 -0.517 -10.701 1.00 97.75 93 TRP A CA 1
ATOM 757 C C . TRP A 1 93 ? 6.994 -1.179 -12.070 1.00 97.75 93 TRP A C 1
ATOM 759 O O . TRP A 1 93 ? 7.232 -0.501 -13.062 1.00 97.75 93 TRP A O 1
ATOM 769 N N . LEU A 1 94 ? 6.859 -2.508 -12.128 1.00 98.19 94 LEU A N 1
ATOM 770 C CA . LEU A 1 94 ? 7.042 -3.277 -13.352 1.00 98.19 94 LEU A CA 1
ATOM 771 C C . LEU A 1 94 ? 6.007 -2.863 -14.406 1.00 98.19 94 LEU A C 1
ATOM 773 O O . LEU A 1 94 ? 4.795 -2.905 -14.165 1.00 98.19 94 LEU A O 1
ATOM 777 N N . ARG A 1 95 ? 6.501 -2.471 -15.577 1.00 97.31 95 ARG A N 1
ATOM 778 C CA . ARG A 1 95 ? 5.735 -2.190 -16.792 1.00 97.31 95 ARG A CA 1
ATOM 779 C C . ARG A 1 95 ? 6.436 -2.855 -17.967 1.00 97.31 95 ARG A C 1
ATOM 781 O O . ARG A 1 95 ? 7.657 -2.765 -18.084 1.00 97.31 95 ARG A O 1
ATOM 788 N N . ALA A 1 96 ? 5.669 -3.528 -18.813 1.00 97.25 96 ALA A N 1
ATOM 789 C CA . ALA A 1 96 ? 6.176 -4.187 -20.006 1.00 97.25 96 ALA A CA 1
ATOM 790 C C . ALA A 1 96 ? 5.070 -4.272 -21.063 1.00 97.25 96 ALA A C 1
ATOM 792 O O . ALA A 1 96 ? 3.965 -4.734 -20.775 1.00 97.25 96 ALA A O 1
ATOM 793 N N . ASP A 1 97 ? 5.389 -3.870 -22.288 1.00 95.56 97 ASP A N 1
ATOM 794 C CA . ASP A 1 97 ? 4.509 -3.996 -23.455 1.00 95.56 97 ASP A CA 1
ATOM 795 C C . ASP A 1 97 ? 4.264 -5.466 -23.860 1.00 95.56 97 ASP A C 1
ATOM 797 O O . ASP A 1 97 ? 3.202 -5.840 -24.350 1.00 95.56 97 ASP A O 1
ATOM 801 N N . SER A 1 98 ? 5.242 -6.332 -23.607 1.00 96.81 98 SER A N 1
ATOM 802 C CA . SER A 1 98 ? 5.322 -7.695 -24.124 1.00 96.81 98 SER A CA 1
ATOM 803 C C . SER A 1 98 ? 5.997 -8.631 -23.124 1.00 96.81 98 SER A C 1
ATOM 805 O O . SER A 1 98 ? 6.794 -8.213 -22.277 1.00 96.81 98 SER A O 1
ATOM 807 N N . ILE A 1 99 ? 5.718 -9.930 -23.258 1.00 97.44 99 ILE A N 1
ATOM 808 C CA . ILE A 1 99 ? 6.359 -10.974 -22.447 1.00 97.44 99 ILE A CA 1
ATOM 809 C C . ILE A 1 99 ? 7.885 -10.980 -22.612 1.00 97.44 99 ILE A C 1
ATOM 811 O O . ILE A 1 99 ? 8.608 -11.225 -21.649 1.00 97.44 99 ILE A O 1
ATOM 815 N N . GLU A 1 100 ? 8.393 -10.667 -23.808 1.00 97.38 100 GLU A N 1
ATOM 816 C CA . GLU A 1 100 ? 9.832 -10.590 -24.069 1.00 97.38 100 GLU A CA 1
ATOM 817 C C . GLU A 1 100 ? 10.482 -9.444 -23.282 1.00 97.38 100 GLU A C 1
ATOM 819 O O . GLU A 1 100 ? 11.492 -9.652 -22.603 1.00 97.38 100 GLU A O 1
ATOM 824 N N . THR A 1 101 ? 9.869 -8.256 -23.303 1.00 97.81 101 THR A N 1
ATOM 825 C CA . THR A 1 101 ? 10.314 -7.111 -22.499 1.00 97.81 101 THR A CA 1
ATOM 826 C C . THR A 1 101 ? 10.271 -7.440 -21.010 1.00 97.81 101 THR A C 1
ATOM 828 O O . THR A 1 101 ? 11.249 -7.211 -20.298 1.00 97.81 101 THR A O 1
ATOM 831 N N . CYS A 1 102 ? 9.179 -8.052 -20.538 1.00 98.38 102 CYS A N 1
ATOM 832 C CA . CYS A 1 102 ? 9.055 -8.482 -19.147 1.00 98.38 102 CYS A CA 1
ATOM 833 C C . CYS A 1 102 ? 10.180 -9.455 -18.767 1.00 98.38 102 CYS A C 1
ATOM 835 O O . CYS A 1 102 ? 10.830 -9.278 -17.740 1.00 98.38 102 CYS A O 1
ATOM 837 N N . LYS A 1 103 ? 10.481 -10.440 -19.624 1.00 98.38 103 LYS A N 1
ATOM 838 C CA . LYS A 1 103 ? 11.579 -11.394 -19.416 1.00 98.38 103 LYS A CA 1
ATOM 839 C C . LYS A 1 103 ? 12.930 -10.692 -19.281 1.00 98.38 103 LYS A C 1
ATOM 841 O O . LYS A 1 103 ? 13.691 -11.009 -18.369 1.00 98.38 103 LYS A O 1
ATOM 846 N N . LYS A 1 104 ? 13.232 -9.736 -20.166 1.00 98.25 104 LYS A N 1
ATOM 847 C CA . LYS A 1 104 ? 14.481 -8.953 -20.128 1.00 98.25 104 LYS A CA 1
ATOM 848 C C . LYS A 1 104 ? 14.602 -8.152 -18.825 1.00 98.25 104 LYS A C 1
ATOM 850 O O . LYS A 1 104 ? 15.648 -8.215 -18.178 1.00 98.25 104 LYS A O 1
ATOM 855 N N . LEU A 1 105 ? 13.530 -7.479 -18.404 1.00 98.69 105 LEU A N 1
ATOM 856 C CA . LEU A 1 105 ? 13.473 -6.722 -17.146 1.00 98.69 105 LEU A CA 1
ATOM 857 C C . LEU A 1 105 ? 13.657 -7.626 -15.921 1.00 98.69 105 LEU A C 1
ATOM 859 O O . LEU A 1 105 ? 14.495 -7.339 -15.067 1.00 98.69 105 LEU A O 1
ATOM 863 N N . MET A 1 106 ? 12.943 -8.753 -15.857 1.00 98.62 106 MET A N 1
ATOM 864 C CA . MET A 1 106 ? 13.052 -9.677 -14.725 1.00 98.62 106 MET A CA 1
ATOM 865 C C . MET A 1 106 ? 14.439 -10.318 -14.636 1.00 98.62 106 MET A C 1
ATOM 867 O O . MET A 1 106 ? 14.998 -10.395 -13.543 1.00 98.62 106 MET A O 1
ATOM 871 N N . ASN A 1 107 ? 15.058 -10.668 -15.767 1.00 98.31 107 ASN A N 1
ATOM 872 C CA . ASN A 1 107 ? 16.446 -11.136 -15.790 1.00 98.31 107 ASN A CA 1
ATOM 873 C C . ASN A 1 107 ? 17.416 -10.093 -15.209 1.00 98.31 107 ASN A C 1
ATOM 875 O O . ASN A 1 107 ? 18.352 -10.455 -14.492 1.00 98.31 107 ASN A O 1
ATOM 879 N N . ALA A 1 108 ? 17.204 -8.800 -15.483 1.00 98.56 108 ALA A N 1
ATOM 880 C CA . ALA A 1 108 ? 18.012 -7.733 -14.896 1.00 98.56 108 ALA A CA 1
ATOM 881 C C . ALA A 1 108 ? 17.814 -7.635 -13.375 1.00 98.56 108 ALA A C 1
ATOM 883 O O . ALA A 1 108 ? 18.802 -7.566 -12.640 1.00 98.56 108 ALA A O 1
ATOM 884 N N . CYS A 1 109 ? 16.573 -7.729 -12.884 1.00 98.69 109 CYS A N 1
ATOM 885 C CA . CYS A 1 109 ? 16.283 -7.770 -11.448 1.00 98.69 109 CYS A CA 1
ATOM 886 C C . CYS A 1 109 ? 16.917 -8.987 -10.750 1.00 98.69 109 CYS A C 1
ATOM 888 O O . CYS A 1 109 ? 17.484 -8.866 -9.663 1.00 98.69 109 CYS A O 1
ATOM 890 N N . GLU A 1 110 ? 16.862 -10.165 -11.370 1.00 98.44 110 GLU A N 1
ATOM 891 C CA . GLU A 1 110 ? 17.496 -11.374 -10.842 1.00 98.44 110 GLU A CA 1
ATOM 892 C C . GLU A 1 110 ? 19.020 -11.253 -10.810 1.00 98.44 110 GLU A C 1
ATOM 894 O O . GLU A 1 110 ? 19.651 -11.630 -9.824 1.00 98.44 110 GLU A O 1
ATOM 899 N N . ASN A 1 111 ? 19.630 -10.700 -11.861 1.00 98.31 111 ASN A N 1
ATOM 900 C CA . ASN A 1 111 ? 21.069 -10.451 -11.900 1.00 98.31 111 ASN A CA 1
ATOM 901 C C . ASN A 1 111 ? 21.494 -9.432 -10.840 1.00 98.31 111 ASN A C 1
ATOM 903 O O . ASN A 1 111 ? 22.513 -9.632 -10.178 1.00 98.31 111 ASN A O 1
ATOM 907 N N . PHE A 1 112 ? 20.692 -8.388 -10.621 1.00 98.50 112 PHE A N 1
ATOM 908 C CA . PHE A 1 112 ? 20.872 -7.451 -9.517 1.00 98.50 112 PHE A CA 1
ATOM 909 C C . PHE A 1 112 ? 20.857 -8.168 -8.160 1.00 98.50 112 PHE A C 1
ATOM 911 O O . PHE A 1 112 ? 21.772 -7.970 -7.359 1.00 98.50 112 PHE A O 1
ATOM 918 N N . ALA A 1 113 ? 19.885 -9.052 -7.918 1.00 98.19 113 ALA A N 1
ATOM 919 C CA . ALA A 1 113 ? 19.815 -9.844 -6.691 1.00 98.19 113 ALA A CA 1
ATOM 920 C C . ALA A 1 113 ? 21.027 -10.787 -6.536 1.00 98.19 113 ALA A C 1
ATOM 922 O O . ALA A 1 113 ? 21.672 -10.791 -5.484 1.00 98.19 113 ALA A O 1
ATOM 923 N N . ARG A 1 114 ? 21.394 -11.531 -7.592 1.00 98.25 114 ARG A N 1
ATOM 924 C CA . ARG A 1 114 ? 22.543 -12.460 -7.606 1.00 98.25 114 ARG A CA 1
ATOM 925 C C . ARG A 1 114 ? 23.863 -11.749 -7.331 1.00 98.25 114 ARG A C 1
ATOM 927 O O . ARG A 1 114 ? 24.649 -12.236 -6.523 1.00 98.25 114 ARG A O 1
ATOM 934 N N . LYS A 1 115 ? 24.090 -10.584 -7.952 1.00 97.69 115 LYS A N 1
ATOM 935 C CA . LYS A 1 115 ? 25.289 -9.753 -7.742 1.00 97.69 115 LYS A CA 1
ATOM 936 C C . LYS A 1 115 ? 25.465 -9.354 -6.274 1.00 97.69 115 LYS A C 1
ATOM 938 O O . LYS A 1 115 ? 26.593 -9.205 -5.819 1.00 97.69 115 LYS A O 1
ATOM 943 N N . HIS A 1 116 ? 24.366 -9.222 -5.536 1.00 97.25 116 HIS A N 1
ATOM 944 C CA . HIS A 1 116 ? 24.367 -8.905 -4.109 1.00 97.25 116 HIS A CA 1
ATOM 945 C C . HIS A 1 116 ? 24.225 -10.145 -3.207 1.00 97.25 116 HIS A C 1
ATOM 947 O O . HIS A 1 116 ? 23.959 -10.009 -2.018 1.00 97.25 116 HIS A O 1
ATOM 953 N N . GLY A 1 117 ? 24.405 -11.356 -3.745 1.00 97.31 117 GLY A N 1
ATOM 954 C CA . GLY A 1 117 ? 24.440 -12.595 -2.962 1.00 97.31 117 GLY A CA 1
ATOM 955 C C . GLY A 1 117 ? 23.076 -13.225 -2.667 1.00 97.31 117 GLY A C 1
ATOM 956 O O . GLY A 1 117 ? 22.998 -14.155 -1.864 1.00 97.31 117 GLY A O 1
ATOM 957 N N . PHE A 1 118 ? 22.001 -12.775 -3.317 1.00 97.50 118 PHE A N 1
ATOM 958 C CA . PHE A 1 118 ? 20.656 -13.308 -3.102 1.00 97.50 118 PHE A CA 1
ATOM 959 C C . PHE A 1 118 ? 20.237 -14.290 -4.197 1.00 97.50 118 PHE A C 1
ATOM 961 O O . PHE A 1 118 ? 20.570 -14.141 -5.371 1.00 97.50 118 PHE A O 1
ATOM 968 N N . ARG A 1 119 ? 19.461 -15.304 -3.799 1.00 94.31 119 ARG A N 1
ATOM 969 C CA . ARG A 1 119 ? 18.900 -16.335 -4.696 1.00 94.31 119 ARG A CA 1
ATOM 970 C C . ARG A 1 119 ? 17.383 -16.244 -4.860 1.00 94.31 119 ARG A C 1
ATOM 972 O O . ARG A 1 119 ? 16.799 -17.050 -5.573 1.00 94.31 119 ARG A O 1
ATOM 979 N N . LYS A 1 120 ? 16.749 -15.299 -4.166 1.00 93.75 120 LYS A N 1
ATOM 980 C CA . LYS A 1 120 ? 15.307 -15.052 -4.190 1.00 93.75 120 LYS A CA 1
ATOM 981 C C . LYS A 1 120 ? 15.080 -13.563 -4.411 1.00 93.75 120 LYS A C 1
ATOM 983 O O . LYS A 1 120 ? 15.820 -12.747 -3.867 1.00 93.75 120 LYS A O 1
ATOM 988 N N . ILE A 1 121 ? 14.057 -13.242 -5.187 1.00 96.19 121 ILE A N 1
ATOM 989 C CA . ILE A 1 121 ? 13.497 -11.900 -5.308 1.00 96.19 121 ILE A CA 1
ATOM 990 C C . ILE A 1 121 ? 11.990 -11.989 -5.059 1.00 96.19 121 ILE A C 1
ATOM 992 O O . ILE A 1 121 ? 11.389 -13.046 -5.274 1.00 96.19 121 ILE A O 1
ATOM 996 N N . ARG A 1 122 ? 11.386 -10.906 -4.573 1.00 94.81 122 ARG A N 1
ATOM 997 C CA . ARG A 1 122 ? 9.959 -10.834 -4.260 1.00 94.81 122 ARG A CA 1
ATOM 998 C C . ARG A 1 122 ? 9.306 -9.593 -4.860 1.00 94.81 122 ARG A C 1
ATOM 1000 O O . ARG A 1 122 ? 9.933 -8.547 -4.951 1.00 94.81 122 ARG A O 1
ATOM 1007 N N . GLY A 1 123 ? 8.048 -9.694 -5.261 1.00 94.06 123 GLY A N 1
ATOM 1008 C CA . GLY A 1 123 ? 7.303 -8.550 -5.769 1.00 94.06 123 GLY A CA 1
ATOM 1009 C C . GLY A 1 123 ? 6.141 -8.947 -6.675 1.00 94.06 123 GLY A C 1
ATOM 1010 O O . GLY A 1 123 ? 5.888 -10.143 -6.835 1.00 94.06 123 GLY A O 1
ATOM 1011 N N . PRO A 1 124 ? 5.453 -7.955 -7.266 1.00 95.25 124 PRO A N 1
ATOM 1012 C CA . PRO A 1 124 ? 5.802 -6.531 -7.211 1.00 95.25 124 PRO A CA 1
ATOM 1013 C C . PRO A 1 124 ? 5.604 -5.891 -5.824 1.00 95.25 124 PRO A C 1
ATOM 1015 O O . PRO A 1 124 ? 4.632 -6.180 -5.135 1.00 95.25 124 PRO A O 1
ATOM 1018 N N . ILE A 1 125 ? 6.512 -5.009 -5.408 1.00 94.25 125 ILE A N 1
ATOM 1019 C CA . ILE A 1 125 ? 6.341 -4.097 -4.269 1.00 94.25 125 ILE A CA 1
ATOM 1020 C C . ILE A 1 125 ? 6.671 -2.692 -4.758 1.00 94.25 125 ILE A C 1
ATOM 1022 O O . ILE A 1 125 ? 7.829 -2.371 -5.019 1.00 94.25 125 ILE A O 1
ATOM 1026 N N . ASN A 1 126 ? 5.653 -1.854 -4.908 1.00 94.56 126 ASN A N 1
ATOM 1027 C CA . ASN A 1 126 ? 5.789 -0.560 -5.560 1.00 94.56 126 ASN A CA 1
ATOM 1028 C C . ASN A 1 126 ? 6.033 0.512 -4.496 1.00 94.56 126 ASN A C 1
ATOM 1030 O O . ASN A 1 126 ? 5.104 0.948 -3.823 1.00 94.56 126 ASN A O 1
ATOM 1034 N N . TYR A 1 127 ? 7.289 0.914 -4.315 1.00 93.38 127 TYR A N 1
ATOM 1035 C CA . TYR A 1 127 ? 7.662 1.911 -3.312 1.00 93.38 127 TYR A CA 1
ATOM 1036 C C . TYR A 1 127 ? 7.557 3.358 -3.838 1.00 93.38 127 TYR A C 1
ATOM 1038 O O . TYR A 1 127 ? 8.007 3.609 -4.954 1.00 93.38 127 TYR A O 1
ATOM 1046 N N . PRO A 1 128 ? 7.055 4.332 -3.056 1.00 92.50 128 PRO A N 1
ATOM 1047 C CA . PRO A 1 128 ? 6.484 4.190 -1.711 1.00 92.50 128 PRO A CA 1
ATOM 1048 C C . PRO A 1 128 ? 5.240 3.291 -1.698 1.00 92.50 128 PRO A C 1
ATOM 1050 O O . PRO A 1 128 ? 4.385 3.419 -2.569 1.00 92.50 128 PRO A O 1
ATOM 1053 N N . LYS A 1 129 ? 5.128 2.387 -0.719 1.00 88.69 129 LYS A N 1
ATOM 1054 C CA . LYS A 1 129 ? 4.067 1.363 -0.653 1.00 88.69 129 LYS A CA 1
ATOM 1055 C C . LYS A 1 129 ? 2.679 1.977 -0.523 1.00 88.69 129 LYS A C 1
ATOM 1057 O O . LYS A 1 129 ? 1.728 1.456 -1.088 1.00 88.69 129 LYS A O 1
ATOM 1062 N N . GLY A 1 130 ? 2.554 3.092 0.195 1.00 87.88 130 GLY A N 1
ATOM 1063 C CA . GLY A 1 130 ? 1.318 3.869 0.254 1.00 87.88 130 GLY A CA 1
ATOM 1064 C C . GLY A 1 130 ? 0.902 4.400 -1.117 1.00 87.88 130 GLY A C 1
ATOM 1065 O O . GLY A 1 130 ? -0.279 4.481 -1.410 1.00 87.88 130 GLY A O 1
ATOM 1066 N N . LEU A 1 131 ? 1.857 4.698 -1.996 1.00 91.88 131 LEU A N 1
ATOM 1067 C CA . LEU A 1 131 ? 1.558 5.145 -3.350 1.00 91.88 131 LEU A CA 1
ATOM 1068 C C . LEU A 1 131 ? 1.205 3.968 -4.263 1.00 91.88 131 LEU A C 1
ATOM 1070 O O . LEU A 1 131 ? 0.139 3.943 -4.868 1.00 91.88 131 LEU A O 1
ATOM 1074 N N . GLY A 1 132 ? 2.117 3.007 -4.390 1.00 89.94 132 GLY A N 1
ATOM 1075 C CA . GLY A 1 132 ? 2.030 1.987 -5.429 1.00 89.94 132 GLY A CA 1
ATOM 1076 C C . GLY A 1 132 ? 1.476 0.638 -4.981 1.00 89.94 132 GLY A C 1
ATOM 1077 O O . GLY A 1 132 ? 1.274 -0.221 -5.835 1.00 89.94 132 GLY A O 1
ATOM 1078 N N . GLY A 1 133 ? 1.281 0.414 -3.682 1.00 90.38 133 GLY A N 1
ATOM 1079 C CA . GLY A 1 133 ? 0.792 -0.845 -3.125 1.00 90.38 133 GLY A CA 1
ATOM 1080 C C . GLY A 1 133 ? 1.766 -2.027 -3.211 1.00 90.38 133 GLY A C 1
ATOM 1081 O O . GLY A 1 133 ? 2.921 -1.923 -3.638 1.00 90.38 133 GLY A O 1
ATOM 1082 N N . ILE A 1 134 ? 1.275 -3.184 -2.766 1.00 89.38 134 ILE A N 1
ATOM 1083 C CA . ILE A 1 134 ? 1.983 -4.471 -2.768 1.00 89.38 134 ILE A CA 1
ATOM 1084 C C . ILE A 1 134 ? 1.200 -5.456 -3.634 1.00 89.38 134 ILE A C 1
ATOM 1086 O O . ILE A 1 134 ? -0.018 -5.555 -3.505 1.00 89.38 134 ILE A O 1
ATOM 1090 N N . GLY A 1 135 ? 1.911 -6.222 -4.455 1.00 91.62 135 GLY A N 1
ATOM 1091 C CA . GLY A 1 135 ? 1.342 -7.217 -5.351 1.00 91.62 135 GLY A CA 1
ATOM 1092 C C . GLY A 1 135 ? 1.033 -6.663 -6.738 1.00 91.62 135 GLY A C 1
ATOM 1093 O O . GLY A 1 135 ? 1.456 -5.570 -7.120 1.00 91.62 135 GLY A O 1
ATOM 1094 N N . VAL A 1 136 ? 0.311 -7.473 -7.502 1.00 93.25 136 VAL A N 1
ATOM 1095 C CA . VAL A 1 136 ? -0.185 -7.154 -8.837 1.00 93.25 136 VAL A CA 1
ATOM 1096 C C . VAL A 1 136 ? -1.708 -7.173 -8.784 1.00 93.25 136 VAL A C 1
ATOM 1098 O O . VAL A 1 136 ? -2.304 -8.098 -8.237 1.00 93.25 136 VAL A O 1
ATOM 1101 N N . GLN A 1 137 ? -2.341 -6.136 -9.316 1.00 93.44 137 GLN A N 1
ATOM 1102 C CA . GLN A 1 137 ? -3.778 -6.094 -9.510 1.00 93.44 137 GLN A CA 1
ATOM 1103 C C . GLN A 1 137 ? -4.160 -7.105 -10.594 1.00 93.44 137 GLN A C 1
ATOM 1105 O O . GLN A 1 137 ? -3.598 -7.073 -11.692 1.00 93.44 137 GLN A O 1
ATOM 1110 N N . VAL A 1 138 ? -5.094 -7.997 -10.261 1.00 92.69 138 VAL A N 1
ATOM 1111 C CA . VAL A 1 138 ? -5.622 -9.048 -11.151 1.00 92.69 138 VAL A CA 1
ATOM 1112 C C . VAL A 1 138 ? -7.107 -8.870 -11.471 1.00 92.69 138 VAL A C 1
ATOM 1114 O O . VAL A 1 138 ? -7.593 -9.460 -12.429 1.00 92.69 138 VAL A O 1
ATOM 1117 N N . ASP A 1 139 ? -7.813 -8.037 -10.702 1.00 90.06 139 ASP A N 1
ATOM 1118 C CA . ASP A 1 139 ? -9.225 -7.696 -10.891 1.00 90.06 139 ASP A CA 1
ATOM 1119 C C . ASP A 1 139 ? -9.487 -6.247 -10.427 1.00 90.06 139 ASP A C 1
ATOM 1121 O O . ASP A 1 139 ? -8.625 -5.603 -9.819 1.00 90.06 139 ASP A O 1
ATOM 1125 N N . GLY A 1 140 ? -10.661 -5.698 -10.735 1.00 90.00 140 GLY A N 1
ATOM 1126 C CA . GLY A 1 140 ? -11.070 -4.349 -10.348 1.00 90.00 140 GLY A CA 1
ATOM 1127 C C . GLY A 1 140 ? -10.382 -3.240 -11.148 1.00 90.00 140 GLY A C 1
ATOM 1128 O O . GLY A 1 140 ? -10.287 -2.118 -10.667 1.00 90.00 140 GLY A O 1
ATOM 1129 N N . PHE A 1 141 ? -9.877 -3.510 -12.360 1.00 91.56 141 PHE A N 1
ATOM 1130 C CA . PHE A 1 141 ? -9.168 -2.506 -13.182 1.00 91.56 141 PHE A CA 1
ATOM 1131 C C . PHE A 1 141 ? -10.030 -1.289 -13.559 1.00 91.56 141 PHE A C 1
ATOM 1133 O O . PHE A 1 141 ? -9.499 -0.223 -13.863 1.00 91.56 141 PHE A O 1
ATOM 1140 N N . ASN A 1 142 ? -11.355 -1.449 -13.529 1.00 90.62 142 ASN A N 1
ATOM 1141 C CA . ASN A 1 142 ? -12.318 -0.375 -13.774 1.00 90.62 142 ASN A CA 1
ATOM 1142 C C . ASN A 1 142 ? -12.648 0.437 -12.508 1.00 90.62 142 ASN A C 1
ATOM 1144 O O . ASN A 1 142 ? -13.363 1.435 -12.596 1.00 90.62 142 ASN A O 1
ATOM 1148 N N . GLU A 1 143 ? -12.148 0.024 -11.341 1.00 89.62 143 GLU A N 1
ATOM 1149 C CA . GLU A 1 143 ? -12.347 0.748 -10.091 1.00 89.62 143 GLU A CA 1
ATOM 1150 C C . GLU A 1 143 ? -11.460 1.994 -10.013 1.00 89.62 143 GLU A C 1
ATOM 1152 O O . GLU A 1 143 ? -10.392 2.102 -10.625 1.00 89.62 143 GLU A O 1
ATOM 1157 N N . LYS A 1 144 ? -11.905 2.971 -9.218 1.00 89.81 144 LYS A N 1
ATOM 1158 C CA . LYS A 1 144 ? -11.099 4.164 -8.934 1.00 89.81 144 LYS A CA 1
ATOM 1159 C C . LYS A 1 144 ? -9.830 3.761 -8.190 1.00 89.81 144 LYS A C 1
ATOM 1161 O O . LYS A 1 144 ? -9.909 2.991 -7.233 1.00 89.81 144 LYS A O 1
ATOM 1166 N N . LEU A 1 145 ? -8.700 4.386 -8.536 1.00 92.06 145 LEU A N 1
ATOM 1167 C CA . LEU A 1 145 ? -7.458 4.229 -7.774 1.00 92.06 145 LEU A CA 1
ATOM 1168 C C . LEU A 1 145 ? -7.710 4.483 -6.295 1.00 92.06 145 LEU A C 1
ATOM 1170 O O . LEU A 1 145 ? -8.488 5.372 -5.928 1.00 92.06 145 LEU A O 1
ATOM 1174 N N . PHE A 1 146 ? -7.038 3.700 -5.464 1.00 90.94 146 PHE A N 1
ATOM 1175 C CA . PHE A 1 146 ? -7.161 3.792 -4.027 1.00 90.94 146 PHE A CA 1
ATOM 1176 C C . PHE A 1 146 ? -5.779 3.730 -3.392 1.00 90.94 146 PHE A C 1
ATOM 1178 O O . PHE A 1 146 ? -4.964 2.873 -3.732 1.00 90.94 146 PHE A O 1
ATOM 1185 N N . TYR A 1 147 ? -5.488 4.691 -2.519 1.00 91.81 147 TYR A N 1
ATOM 1186 C CA . TYR A 1 147 ? -4.165 4.819 -1.924 1.00 91.81 147 TYR A CA 1
ATOM 1187 C C . TYR A 1 147 ? -3.794 3.565 -1.110 1.00 91.81 147 TYR A C 1
ATOM 1189 O O . TYR A 1 147 ? -4.592 3.025 -0.342 1.00 91.81 147 TYR A O 1
ATOM 1197 N N . GLY A 1 148 ? -2.578 3.064 -1.306 1.00 89.12 148 GLY A N 1
ATOM 1198 C CA . GLY A 1 148 ? -2.072 1.815 -0.733 1.00 89.12 148 GLY A CA 1
ATOM 1199 C C . GLY A 1 148 ? -2.458 0.549 -1.505 1.00 89.12 148 GLY A C 1
ATOM 1200 O O . GLY A 1 148 ? -1.993 -0.532 -1.147 1.00 89.12 148 GLY A O 1
ATOM 1201 N N . VAL A 1 149 ? -3.265 0.656 -2.566 1.00 90.19 149 VAL A N 1
ATOM 1202 C CA . VAL A 1 149 ? -3.643 -0.473 -3.427 1.00 90.19 149 VAL A CA 1
ATOM 1203 C C . VAL A 1 149 ? -2.799 -0.470 -4.697 1.00 90.19 149 VAL A C 1
ATOM 1205 O O . VAL A 1 149 ? -2.552 0.577 -5.299 1.00 90.19 149 VAL A O 1
ATOM 1208 N N . ALA A 1 150 ? -2.330 -1.655 -5.093 1.00 91.69 150 ALA A N 1
ATOM 1209 C CA . ALA A 1 150 ? -1.528 -1.805 -6.296 1.00 91.69 150 ALA A CA 1
ATOM 1210 C C . ALA A 1 150 ? -2.341 -1.530 -7.562 1.00 91.69 150 ALA A C 1
ATOM 1212 O O . ALA A 1 150 ? -3.511 -1.889 -7.640 1.00 91.69 150 ALA A O 1
ATOM 1213 N N . PHE A 1 151 ? -1.689 -0.926 -8.556 1.00 93.56 151 PHE A N 1
ATOM 1214 C CA . PHE A 1 151 ? -2.243 -0.733 -9.892 1.00 93.56 151 PHE A CA 1
ATOM 1215 C C . PHE A 1 151 ? -1.184 -1.019 -10.962 1.00 93.56 151 PHE A C 1
ATOM 1217 O O . PHE A 1 151 ? -0.000 -0.664 -10.842 1.00 93.56 151 PHE A O 1
ATOM 1224 N N . ASN A 1 152 ? -1.613 -1.666 -12.040 1.00 94.25 152 ASN A N 1
ATOM 1225 C CA . ASN A 1 152 ? -0.766 -2.066 -13.158 1.00 94.25 152 ASN A CA 1
ATOM 1226 C C . ASN A 1 152 ? -1.602 -2.339 -14.414 1.00 94.25 152 ASN A C 1
ATOM 1228 O O . ASN A 1 152 ? -2.804 -2.572 -14.303 1.00 94.25 152 ASN A O 1
ATOM 1232 N N . PRO A 1 153 ? -0.956 -2.381 -15.592 1.00 93.25 153 PRO A N 1
ATOM 1233 C CA . PRO A 1 153 ? -1.559 -2.939 -16.793 1.00 93.25 153 PRO A CA 1
ATOM 1234 C C . PRO A 1 153 ? -2.008 -4.391 -16.573 1.00 93.25 153 PRO A C 1
ATOM 1236 O O . PRO A 1 153 ? -1.405 -5.132 -15.788 1.00 93.25 153 PRO A O 1
ATOM 1239 N N . THR A 1 154 ? -3.055 -4.807 -17.284 1.00 94.06 154 THR A N 1
ATOM 1240 C CA . THR A 1 154 ? -3.730 -6.109 -17.102 1.00 94.06 154 THR A CA 1
ATOM 1241 C C . THR A 1 154 ? -2.850 -7.318 -17.428 1.00 94.06 154 THR A C 1
ATOM 1243 O O . THR A 1 154 ? -3.077 -8.412 -16.919 1.00 94.06 154 THR A O 1
ATOM 1246 N N . ASN A 1 155 ? -1.819 -7.130 -18.251 1.00 95.50 155 ASN A N 1
ATOM 1247 C CA . ASN A 1 155 ? -0.930 -8.186 -18.734 1.00 95.50 155 ASN A CA 1
ATOM 1248 C C . ASN A 1 155 ? 0.176 -8.592 -17.739 1.00 95.50 155 ASN A C 1
ATOM 1250 O O . ASN A 1 155 ? 0.755 -9.666 -17.881 1.00 95.50 155 ASN A O 1
ATOM 1254 N N . ILE A 1 156 ? 0.480 -7.770 -16.727 1.00 96.44 156 ILE A N 1
ATOM 1255 C CA . ILE A 1 156 ? 1.648 -7.986 -15.854 1.00 96.44 156 ILE A CA 1
ATOM 1256 C C . ILE A 1 156 ? 1.540 -9.286 -15.049 1.00 96.44 156 ILE A C 1
ATOM 1258 O O . ILE A 1 156 ? 2.535 -9.997 -14.905 1.00 96.44 156 ILE A O 1
ATOM 1262 N N . ALA A 1 157 ? 0.349 -9.622 -14.548 1.00 95.00 157 ALA A N 1
ATOM 1263 C CA . ALA A 1 157 ? 0.142 -10.852 -13.784 1.00 95.00 157 ALA A CA 1
ATOM 1264 C C . ALA A 1 157 ? 0.376 -12.105 -14.646 1.00 95.00 157 ALA A C 1
ATOM 1266 O O . ALA A 1 157 ? 1.127 -12.995 -14.250 1.00 95.00 157 ALA A O 1
ATOM 1267 N N . ASP A 1 158 ? -0.199 -12.127 -15.852 1.00 96.94 158 ASP A N 1
ATOM 1268 C CA . ASP A 1 158 ? -0.012 -13.199 -16.839 1.00 96.94 158 ASP A CA 1
ATOM 1269 C C . ASP A 1 158 ? 1.460 -13.339 -17.252 1.00 96.94 158 ASP A C 1
ATOM 1271 O O . ASP A 1 158 ? 1.986 -14.449 -17.355 1.00 96.94 158 ASP A O 1
ATOM 1275 N N . TYR A 1 159 ? 2.169 -12.221 -17.428 1.00 98.38 159 TYR A N 1
ATOM 1276 C CA . TYR A 1 159 ? 3.587 -12.266 -17.768 1.00 98.38 159 TYR A CA 1
ATOM 1277 C C . TYR A 1 159 ? 4.438 -12.869 -16.651 1.00 98.38 159 TYR A C 1
ATOM 1279 O O . TYR A 1 159 ? 5.291 -13.710 -16.929 1.00 98.38 159 TYR A O 1
ATOM 1287 N N . LEU A 1 160 ? 4.210 -12.481 -15.395 1.00 97.94 160 LEU A N 1
ATOM 1288 C CA . LEU A 1 160 ? 4.943 -13.045 -14.261 1.00 97.94 160 LEU A CA 1
ATOM 1289 C C . LEU A 1 160 ? 4.690 -14.555 -14.117 1.00 97.94 160 LEU A C 1
ATOM 1291 O O . LEU A 1 160 ? 5.649 -15.305 -13.915 1.00 97.94 160 LEU A O 1
ATOM 1295 N N . ASP A 1 161 ? 3.446 -15.009 -14.291 1.00 96.62 161 ASP A N 1
ATOM 1296 C CA . ASP A 1 161 ? 3.101 -16.437 -14.258 1.00 96.62 161 ASP A CA 1
ATOM 1297 C C . ASP A 1 161 ? 3.824 -17.228 -15.364 1.00 96.62 161 ASP A C 1
ATOM 1299 O O . ASP A 1 161 ? 4.508 -18.217 -15.085 1.00 96.62 161 ASP A O 1
ATOM 1303 N N . LYS A 1 162 ? 3.805 -16.726 -16.608 1.00 98.25 162 LYS A N 1
ATOM 1304 C CA . LYS A 1 162 ? 4.528 -17.323 -17.750 1.00 98.25 162 LYS A CA 1
ATOM 1305 C C . LYS A 1 162 ? 6.043 -17.382 -17.557 1.00 98.25 162 LYS A C 1
ATOM 1307 O O . LYS A 1 162 ? 6.696 -18.270 -18.104 1.00 98.25 162 LYS A O 1
ATOM 1312 N N . LEU A 1 163 ? 6.615 -16.451 -16.792 1.00 98.19 163 LEU A N 1
ATOM 1313 C CA . LEU A 1 163 ? 8.036 -16.451 -16.426 1.00 98.19 163 LEU A CA 1
ATOM 1314 C C . LEU A 1 163 ? 8.354 -17.365 -15.231 1.00 98.19 163 LEU A C 1
ATOM 1316 O O . LEU A 1 163 ? 9.519 -17.508 -14.867 1.00 98.19 163 LEU A O 1
ATOM 1320 N N . GLY A 1 164 ? 7.348 -18.016 -14.644 1.00 97.06 164 GLY A N 1
ATOM 1321 C CA . GLY A 1 164 ? 7.512 -18.996 -13.576 1.00 97.06 164 GLY A CA 1
ATOM 1322 C C . GLY A 1 164 ? 7.509 -18.412 -12.163 1.00 97.06 164 GLY A C 1
ATOM 1323 O O . GLY A 1 164 ? 7.796 -19.155 -11.217 1.00 97.06 164 GLY A O 1
ATOM 1324 N N . PHE A 1 165 ? 7.163 -17.129 -11.993 1.00 96.25 165 PHE A N 1
ATOM 1325 C CA . PHE A 1 165 ? 6.935 -16.556 -10.665 1.00 96.25 165 PHE A CA 1
ATOM 1326 C C . PHE A 1 165 ? 5.785 -17.291 -9.974 1.00 96.25 165 PHE A C 1
ATOM 1328 O O . PHE A 1 165 ? 4.856 -17.781 -10.612 1.00 96.25 165 PHE A O 1
ATOM 1335 N N . LYS A 1 166 ? 5.866 -17.413 -8.648 1.00 91.44 166 LYS A N 1
ATOM 1336 C CA . LYS A 1 166 ? 4.863 -18.121 -7.848 1.00 91.44 166 LYS A CA 1
ATOM 1337 C C . LYS A 1 166 ? 4.054 -17.130 -7.038 1.00 91.44 166 LYS A C 1
ATOM 1339 O O . LYS A 1 166 ? 4.631 -16.263 -6.384 1.00 91.44 166 LYS A O 1
ATOM 1344 N N . ASN A 1 167 ? 2.733 -17.291 -7.085 1.00 86.69 167 ASN A N 1
ATOM 1345 C CA . ASN A 1 167 ? 1.839 -16.580 -6.188 1.00 86.69 167 ASN A CA 1
ATOM 1346 C C . ASN A 1 167 ? 2.174 -16.981 -4.745 1.00 86.69 167 ASN A C 1
ATOM 1348 O O . ASN A 1 167 ? 2.359 -18.162 -4.444 1.00 86.69 167 ASN A O 1
ATOM 1352 N N . ASP A 1 168 ? 2.301 -15.976 -3.890 1.00 82.06 168 ASP A N 1
ATOM 1353 C CA . ASP A 1 168 ? 2.629 -16.135 -2.480 1.00 82.06 168 ASP A CA 1
ATOM 1354 C C . ASP A 1 168 ? 1.448 -15.778 -1.571 1.00 82.06 168 ASP A C 1
ATOM 1356 O O . ASP A 1 168 ? 1.229 -16.437 -0.559 1.00 82.06 168 ASP A O 1
ATOM 1360 N N . ALA A 1 169 ? 0.675 -14.756 -1.946 1.00 77.50 169 ALA A N 1
ATOM 1361 C CA . ALA A 1 169 ? -0.491 -14.294 -1.212 1.00 77.50 169 ALA A CA 1
ATOM 1362 C C . ALA A 1 169 ? -1.443 -13.534 -2.141 1.00 77.50 169 ALA A C 1
ATOM 1364 O O . ALA A 1 169 ? -1.010 -12.818 -3.047 1.00 77.50 169 ALA A O 1
ATOM 1365 N N . GLU A 1 170 ? -2.735 -13.640 -1.846 1.00 79.44 170 GLU A N 1
ATOM 1366 C CA . GLU A 1 170 ? -3.804 -12.907 -2.514 1.00 79.44 170 GLU A CA 1
ATOM 1367 C C . GLU A 1 170 ? -4.451 -11.926 -1.533 1.00 79.44 170 GLU A C 1
ATOM 1369 O O . GLU A 1 170 ? -4.599 -12.219 -0.345 1.00 79.44 170 GLU A O 1
ATOM 1374 N N . TYR A 1 171 ? -4.819 -10.748 -2.034 1.00 77.19 171 TYR A N 1
ATOM 1375 C CA . TYR A 1 171 ? -5.442 -9.689 -1.247 1.00 77.19 171 TYR A CA 1
ATOM 1376 C C . TYR A 1 171 ? -6.709 -9.225 -1.949 1.00 77.19 171 TYR A C 1
ATOM 1378 O O . TYR A 1 171 ? -6.698 -8.979 -3.153 1.00 77.19 171 TYR A O 1
ATOM 1386 N N . ILE A 1 172 ? -7.780 -9.050 -1.178 1.00 74.06 172 ILE A N 1
ATOM 1387 C CA . ILE A 1 172 ? -9.043 -8.506 -1.669 1.00 74.06 172 ILE A CA 1
ATOM 1388 C C . ILE A 1 172 ? -9.270 -7.167 -0.977 1.00 74.06 172 ILE A C 1
ATOM 1390 O O . ILE A 1 172 ? -9.211 -7.071 0.249 1.00 74.06 172 ILE A O 1
ATOM 1394 N N . CYS A 1 173 ? -9.537 -6.130 -1.766 1.00 75.94 173 CYS A N 1
ATOM 1395 C CA . CYS A 1 173 ? -10.001 -4.850 -1.250 1.00 75.94 173 CYS A CA 1
ATOM 1396 C C . CYS A 1 173 ? -11.530 -4.870 -1.217 1.00 75.94 173 CYS A C 1
ATOM 1398 O O . CYS A 1 173 ? -12.169 -5.032 -2.254 1.00 75.94 173 CYS A O 1
ATOM 1400 N N . VAL A 1 174 ? -12.117 -4.703 -0.033 1.00 74.19 174 VAL A N 1
ATOM 1401 C CA . VAL A 1 174 ? -13.573 -4.702 0.147 1.00 74.19 174 VAL A CA 1
ATOM 1402 C C . VAL A 1 174 ? -14.060 -3.331 0.589 1.00 74.19 174 VAL A C 1
ATOM 1404 O O . VAL A 1 174 ? -13.414 -2.648 1.383 1.00 74.19 174 VAL A O 1
ATOM 1407 N N . HIS A 1 175 ? -15.230 -2.936 0.095 1.00 72.25 175 HIS A N 1
ATOM 1408 C CA . HIS A 1 175 ? -15.936 -1.771 0.606 1.00 72.25 175 HIS A CA 1
ATOM 1409 C C . HIS A 1 175 ? -16.874 -2.208 1.732 1.00 72.25 175 HIS A C 1
ATOM 1411 O O . HIS A 1 175 ? -17.758 -3.039 1.531 1.00 72.25 175 HIS A O 1
ATOM 1417 N N . VAL A 1 176 ? -16.693 -1.640 2.923 1.00 70.00 176 VAL A N 1
ATOM 1418 C CA . VAL A 1 176 ? -17.599 -1.874 4.051 1.00 70.00 176 VAL A CA 1
ATOM 1419 C C . VAL A 1 176 ? -18.850 -1.013 3.865 1.00 70.00 176 VAL A C 1
ATOM 1421 O O . VAL A 1 176 ? -18.819 0.192 4.099 1.00 70.00 176 VAL A O 1
ATOM 1424 N N . THR A 1 177 ? -19.950 -1.627 3.426 1.00 66.31 177 THR A N 1
ATOM 1425 C CA . THR A 1 177 ? -21.225 -0.931 3.161 1.00 66.31 177 THR A CA 1
ATOM 1426 C C . THR A 1 177 ? -22.147 -0.867 4.378 1.00 66.31 177 THR A C 1
ATOM 1428 O O . THR A 1 177 ? -22.978 0.036 4.481 1.00 66.31 177 THR A O 1
ATOM 1431 N N . GLU A 1 178 ? -22.002 -1.804 5.316 1.00 64.12 178 GLU A N 1
ATOM 1432 C CA . GLU A 1 178 ? -22.806 -1.862 6.536 1.00 64.12 178 GLU A CA 1
ATOM 1433 C C . GLU A 1 178 ? -22.203 -0.991 7.639 1.00 64.12 178 GLU A C 1
ATOM 1435 O O . GLU A 1 178 ? -21.070 -1.192 8.074 1.00 64.12 178 GLU A O 1
ATOM 1440 N N . LYS A 1 179 ? -22.988 -0.026 8.128 1.00 59.88 179 LYS A N 1
ATOM 1441 C CA . LYS A 1 179 ? -22.529 0.976 9.105 1.00 59.88 179 LYS A CA 1
ATOM 1442 C C . LYS A 1 179 ? -22.298 0.407 10.504 1.00 59.88 179 LYS A C 1
ATOM 1444 O O . LYS A 1 179 ? -21.546 0.991 11.278 1.00 59.88 179 LYS A O 1
ATOM 1449 N N . THR A 1 180 ? -22.970 -0.689 10.861 1.00 61.50 180 THR A N 1
ATOM 1450 C CA . THR A 1 180 ? -22.920 -1.233 12.223 1.00 61.50 180 THR A CA 1
ATOM 1451 C C . THR A 1 180 ? -22.951 -2.751 12.231 1.00 61.50 180 THR A C 1
ATOM 1453 O O . THR A 1 180 ? -23.909 -3.366 11.764 1.00 61.50 180 THR A O 1
ATOM 1456 N N . TRP A 1 181 ? -21.961 -3.354 12.881 1.00 58.88 181 TRP A N 1
ATOM 1457 C CA . TRP A 1 181 ? -21.996 -4.760 13.259 1.00 58.88 181 TRP A CA 1
ATOM 1458 C C . TRP A 1 181 ? -22.578 -4.903 14.671 1.00 58.88 181 TRP A C 1
ATOM 1460 O O . TRP A 1 181 ? -22.031 -4.348 15.623 1.00 58.88 181 TRP A O 1
ATOM 1470 N N . LYS A 1 182 ? -23.682 -5.652 14.837 1.00 59.66 182 LYS A N 1
ATOM 1471 C CA . LYS A 1 182 ? -24.412 -5.776 16.122 1.00 59.66 182 LYS A CA 1
ATOM 1472 C C . LYS A 1 182 ? -23.517 -6.170 17.309 1.00 59.66 182 LYS A C 1
ATOM 1474 O O . LYS A 1 182 ? -23.716 -5.650 18.402 1.00 59.66 182 LYS A O 1
ATOM 1479 N N . LYS A 1 183 ? -22.513 -7.030 17.097 1.00 54.53 183 LYS A N 1
ATOM 1480 C CA . LYS A 1 183 ? -21.562 -7.454 18.144 1.00 54.53 183 LYS A CA 1
ATOM 1481 C C . LYS A 1 183 ? -20.504 -6.411 18.502 1.00 54.53 183 LYS A C 1
ATOM 1483 O O . LYS A 1 183 ? -19.945 -6.472 19.589 1.00 54.53 183 LYS A O 1
ATOM 1488 N N . GLY A 1 184 ? -20.224 -5.467 17.604 1.00 60.84 184 GLY A N 1
ATOM 1489 C CA . GLY A 1 184 ? -19.239 -4.404 17.813 1.00 60.84 184 GLY A CA 1
ATOM 1490 C C . GLY A 1 184 ? -19.762 -3.222 18.632 1.00 60.84 184 GLY A C 1
ATOM 1491 O O . GLY A 1 184 ? -19.023 -2.271 18.853 1.00 60.84 184 GLY A O 1
ATOM 1492 N N . LYS A 1 185 ? -21.028 -3.257 19.075 1.00 67.56 185 LYS A N 1
ATOM 1493 C CA . LYS A 1 185 ? -21.664 -2.147 19.802 1.00 67.56 185 LYS A CA 1
ATOM 1494 C C . LYS A 1 185 ? -21.219 -1.999 21.255 1.00 67.56 185 LYS A C 1
ATOM 1496 O O . LYS A 1 185 ? -21.476 -0.960 21.852 1.00 67.56 185 LYS A O 1
ATOM 1501 N N . LYS A 1 186 ? -20.608 -3.034 21.838 1.00 74.38 186 LYS A N 1
ATOM 1502 C CA . LYS A 1 186 ? -20.173 -3.026 23.236 1.00 74.38 186 LYS A CA 1
ATOM 1503 C C . LYS A 1 186 ? -18.653 -3.015 23.292 1.00 74.38 186 LYS A C 1
ATOM 1505 O O . LYS A 1 186 ? -18.014 -4.020 22.986 1.00 74.38 186 LYS A O 1
ATOM 1510 N N . ILE A 1 187 ? -18.101 -1.877 23.683 1.00 76.38 187 ILE A N 1
ATOM 1511 C CA . ILE A 1 187 ? -16.689 -1.733 24.022 1.00 76.38 187 ILE A CA 1
ATOM 1512 C C . ILE A 1 187 ? -16.567 -1.930 25.538 1.00 76.38 187 ILE A C 1
ATOM 1514 O O . ILE A 1 187 ? -17.509 -1.676 26.286 1.00 76.38 187 ILE A O 1
ATOM 1518 N N . ASP A 1 188 ? -15.445 -2.487 25.992 1.00 80.50 188 ASP A N 1
ATOM 1519 C CA . ASP A 1 188 ? -15.174 -2.603 27.424 1.00 80.50 188 ASP A CA 1
ATOM 1520 C C . ASP A 1 188 ? -15.079 -1.195 28.033 1.00 80.50 188 ASP A C 1
ATOM 1522 O O . ASP A 1 188 ? -14.353 -0.349 27.512 1.00 80.50 188 ASP A O 1
ATOM 1526 N N . ASN A 1 189 ? -15.778 -0.946 29.144 1.00 83.75 189 ASN A N 1
ATOM 1527 C CA . ASN A 1 189 ? -15.788 0.359 29.814 1.00 83.75 189 ASN A CA 1
ATOM 1528 C C . ASN A 1 189 ? -14.381 0.820 30.232 1.00 83.75 189 ASN A C 1
ATOM 1530 O O . ASN A 1 189 ? -14.147 2.017 30.392 1.00 83.75 189 ASN A O 1
ATOM 1534 N N . ASN A 1 190 ? -13.440 -0.113 30.390 1.00 87.38 190 ASN A N 1
ATOM 1535 C CA . ASN A 1 190 ? -12.044 0.157 30.721 1.00 87.38 190 ASN A CA 1
ATOM 1536 C C . ASN A 1 190 ? -11.253 0.696 29.525 1.00 87.38 190 ASN A C 1
ATOM 1538 O O . ASN A 1 190 ? -10.127 1.155 29.697 1.00 87.38 190 ASN A O 1
ATOM 1542 N N . ILE A 1 191 ? -11.818 0.648 28.320 1.00 87.06 191 ILE A N 1
ATOM 1543 C CA . ILE A 1 191 ? -11.216 1.176 27.105 1.00 87.06 191 ILE A CA 1
ATOM 1544 C C . ILE A 1 191 ? -11.763 2.579 26.843 1.00 87.06 191 ILE A C 1
ATOM 1546 O O . ILE A 1 191 ? -12.954 2.874 26.958 1.00 87.06 191 ILE A O 1
ATOM 1550 N N . ARG A 1 192 ? -10.856 3.470 26.463 1.00 90.75 192 ARG A N 1
ATOM 1551 C CA . ARG A 1 192 ? -11.142 4.823 26.007 1.00 90.75 192 ARG A CA 1
ATOM 1552 C C . ARG A 1 192 ? -10.627 4.972 24.587 1.00 90.75 192 ARG A C 1
ATOM 1554 O O . ARG A 1 192 ? -9.433 4.824 24.348 1.00 90.75 192 ARG A O 1
ATOM 1561 N N . LEU A 1 193 ? -11.521 5.282 23.654 1.00 91.12 193 LEU A N 1
ATOM 1562 C CA . LEU A 1 193 ? -11.128 5.619 22.289 1.00 91.12 193 LEU A CA 1
ATOM 1563 C C . LEU A 1 193 ? -10.674 7.077 22.221 1.00 91.12 193 LEU A C 1
ATOM 1565 O O . LEU A 1 193 ? -11.324 7.954 22.792 1.00 91.12 193 LEU A O 1
ATOM 1569 N N . ARG A 1 194 ? -9.567 7.353 21.536 1.00 92.69 194 ARG A N 1
ATOM 1570 C CA . ARG A 1 194 ? -9.044 8.703 21.313 1.00 92.69 194 ARG A CA 1
ATOM 1571 C C . ARG A 1 194 ? -8.401 8.840 19.941 1.00 92.69 194 ARG A C 1
ATOM 1573 O O . ARG A 1 194 ? -7.998 7.860 19.323 1.00 92.69 194 ARG A O 1
ATOM 1580 N N . PHE A 1 195 ? -8.288 10.090 19.514 1.00 94.38 195 PHE A N 1
ATOM 1581 C CA . PHE A 1 195 ? -7.409 10.515 18.435 1.00 94.38 195 PHE A CA 1
ATOM 1582 C C . PHE A 1 195 ? -6.284 11.342 19.046 1.00 94.38 195 PHE A C 1
ATOM 1584 O O . PHE A 1 195 ? -6.532 12.146 19.949 1.00 94.38 195 PHE A O 1
ATOM 1591 N N . LEU A 1 196 ? -5.062 11.138 18.566 1.00 94.69 196 LEU A N 1
ATOM 1592 C CA . LEU A 1 196 ? -3.885 11.842 19.065 1.00 94.69 196 LEU A CA 1
ATOM 1593 C C . LEU A 1 196 ? -3.352 12.826 18.012 1.00 94.69 196 LEU A C 1
ATOM 1595 O O . LEU A 1 196 ? -3.471 12.565 16.810 1.00 94.69 196 LEU A O 1
ATOM 1599 N N . PRO A 1 197 ? -2.747 13.950 18.429 1.00 95.88 197 PRO A N 1
ATOM 1600 C CA . PRO A 1 197 ? -1.909 14.765 17.557 1.00 95.88 197 PRO A CA 1
ATOM 1601 C C . PRO A 1 197 ? -0.790 13.933 16.927 1.00 95.88 197 PRO A C 1
ATOM 1603 O O . PRO A 1 197 ? -0.231 13.049 17.571 1.00 95.88 197 PRO A O 1
ATOM 1606 N N . LEU A 1 198 ? -0.395 14.263 15.694 1.00 95.81 198 LEU A N 1
ATOM 1607 C CA . LEU A 1 198 ? 0.649 13.521 14.974 1.00 95.81 198 LEU A CA 1
ATOM 1608 C C . LEU A 1 198 ? 1.958 13.408 15.776 1.00 95.81 198 LEU A C 1
ATOM 1610 O O . LEU A 1 198 ? 2.557 12.341 15.836 1.00 95.81 198 LEU A O 1
ATOM 1614 N N . LYS A 1 199 ? 2.369 14.495 16.440 1.00 96.31 199 LYS A N 1
ATOM 1615 C CA . LYS A 1 199 ? 3.565 14.518 17.298 1.00 96.31 199 LYS A CA 1
ATOM 1616 C C . LYS A 1 199 ? 3.495 13.512 18.456 1.00 96.31 199 LYS A C 1
ATOM 1618 O O . LYS A 1 199 ? 4.519 12.953 18.827 1.00 96.31 199 LYS A O 1
ATOM 1623 N N . ASP A 1 200 ? 2.300 13.268 18.991 1.00 95.62 200 ASP A N 1
ATOM 1624 C CA . ASP A 1 200 ? 2.095 12.386 20.139 1.00 95.62 200 ASP A CA 1
ATOM 1625 C C . ASP A 1 200 ? 2.042 10.922 19.678 1.00 95.62 200 ASP A C 1
ATOM 1627 O O . ASP A 1 200 ? 2.492 10.042 20.401 1.00 95.62 200 ASP A O 1
ATOM 1631 N N . ILE A 1 201 ? 1.562 10.663 18.453 1.00 93.94 201 ILE A N 1
ATOM 1632 C CA . ILE A 1 201 ? 1.674 9.346 17.804 1.00 93.94 201 ILE A CA 1
ATOM 1633 C C . ILE A 1 201 ? 3.149 8.999 17.579 1.00 93.94 201 ILE A C 1
ATOM 1635 O O . ILE A 1 201 ? 3.576 7.911 17.947 1.00 93.94 201 ILE A O 1
ATOM 1639 N N . ILE A 1 202 ? 3.934 9.932 17.028 1.00 94.38 202 ILE A N 1
ATOM 1640 C CA . ILE A 1 202 ? 5.377 9.744 16.803 1.00 94.38 202 ILE A CA 1
ATOM 1641 C C . ILE A 1 202 ? 6.106 9.497 18.130 1.00 94.38 202 ILE A C 1
ATOM 1643 O O . ILE A 1 202 ? 6.911 8.581 18.229 1.00 94.38 202 ILE A O 1
ATOM 1647 N N . ALA A 1 203 ? 5.783 10.257 19.181 1.00 94.75 203 ALA A N 1
ATOM 1648 C CA . ALA A 1 203 ? 6.379 10.066 20.505 1.00 94.75 203 ALA A CA 1
ATOM 1649 C C . ALA A 1 203 ? 6.060 8.699 21.142 1.00 94.75 203 ALA A C 1
ATOM 1651 O O . ALA A 1 203 ? 6.724 8.301 22.096 1.00 94.75 203 ALA A O 1
ATOM 1652 N N . LYS A 1 204 ? 5.047 7.991 20.631 1.00 90.75 204 LYS A N 1
ATOM 1653 C CA . LYS A 1 204 ? 4.606 6.671 21.095 1.00 90.75 204 LYS A CA 1
ATOM 1654 C C . LYS A 1 204 ? 4.972 5.542 20.129 1.00 90.75 204 LYS A C 1
ATOM 1656 O O . LYS A 1 204 ? 4.394 4.462 20.218 1.00 90.75 204 LYS A O 1
ATOM 1661 N N . GLU A 1 205 ? 5.914 5.776 19.214 1.00 88.38 205 GLU A N 1
ATOM 1662 C CA . GLU A 1 205 ? 6.335 4.789 18.215 1.00 88.38 205 GLU A CA 1
ATOM 1663 C C . GLU A 1 205 ? 6.673 3.433 18.842 1.00 88.38 205 GLU A C 1
ATOM 1665 O O . GLU A 1 205 ? 6.145 2.426 18.391 1.00 88.38 205 GLU A O 1
ATOM 1670 N N . GLU A 1 206 ? 7.487 3.395 19.901 1.00 86.31 206 GLU A N 1
ATOM 1671 C CA . GLU A 1 206 ? 7.910 2.140 20.539 1.00 86.31 206 GLU A CA 1
ATOM 1672 C C . GLU A 1 206 ? 6.715 1.311 21.040 1.00 86.31 206 GLU A C 1
ATOM 1674 O O . GLU A 1 206 ? 6.569 0.148 20.668 1.00 86.31 206 GLU A O 1
ATOM 1679 N N . GLU A 1 207 ? 5.804 1.938 21.788 1.00 85.06 207 GLU A N 1
ATOM 1680 C CA . GLU A 1 207 ? 4.573 1.324 22.306 1.00 85.06 207 GLU A CA 1
ATOM 1681 C C . GLU A 1 207 ? 3.666 0.814 21.167 1.00 85.06 207 GLU A C 1
ATOM 1683 O O . GLU A 1 207 ? 3.138 -0.301 21.204 1.00 85.06 207 GLU A O 1
ATOM 1688 N N . ILE A 1 208 ? 3.509 1.613 20.107 1.00 84.25 208 ILE A N 1
ATOM 1689 C CA . ILE A 1 208 ? 2.717 1.251 18.925 1.00 84.25 208 ILE A CA 1
ATOM 1690 C C . ILE A 1 208 ? 3.361 0.086 18.167 1.00 84.25 208 ILE A C 1
ATOM 1692 O O . ILE A 1 208 ? 2.664 -0.834 17.731 1.00 84.25 208 ILE A O 1
ATOM 1696 N N . MET A 1 209 ? 4.680 0.111 18.000 1.00 79.56 209 MET A N 1
ATOM 1697 C CA . MET A 1 209 ? 5.428 -0.910 17.276 1.00 79.56 209 MET A CA 1
ATOM 1698 C C . MET A 1 209 ? 5.518 -2.215 18.063 1.00 79.56 209 MET A C 1
ATOM 1700 O O . MET A 1 209 ? 5.546 -3.280 17.446 1.00 79.56 209 MET A O 1
ATOM 1704 N N . GLU A 1 210 ? 5.492 -2.176 19.394 1.00 77.56 210 GLU A N 1
ATOM 1705 C CA . GLU A 1 210 ? 5.357 -3.364 20.238 1.00 77.56 210 GLU A CA 1
ATOM 1706 C C . GLU A 1 210 ? 3.984 -4.023 20.041 1.00 77.56 210 GLU A C 1
ATOM 1708 O O . GLU A 1 210 ? 3.896 -5.224 19.763 1.00 77.56 210 GLU A O 1
ATOM 1713 N N . LEU A 1 211 ? 2.903 -3.234 20.081 1.00 73.50 211 LEU A N 1
ATOM 1714 C CA . LEU A 1 211 ? 1.551 -3.718 19.775 1.00 73.50 211 LEU A CA 1
ATOM 1715 C C . LEU A 1 211 ? 1.464 -4.310 18.369 1.00 73.50 211 LEU A C 1
ATOM 1717 O O . LEU A 1 211 ? 0.873 -5.376 18.185 1.00 73.50 211 LEU A O 1
ATOM 1721 N N . ALA A 1 212 ? 2.059 -3.628 17.389 1.00 70.44 212 ALA A N 1
ATOM 1722 C CA . ALA A 1 212 ? 2.101 -4.096 16.017 1.00 70.44 212 ALA A CA 1
ATOM 1723 C C . ALA A 1 212 ? 2.946 -5.369 15.893 1.00 70.44 212 ALA A C 1
ATOM 1725 O O . ALA A 1 212 ? 2.526 -6.310 15.238 1.00 70.44 212 ALA A O 1
ATOM 1726 N N . SER A 1 213 ? 4.088 -5.474 16.565 1.00 64.44 213 SER A N 1
ATOM 1727 C CA . SER A 1 213 ? 4.931 -6.673 16.507 1.00 64.44 213 SER A CA 1
ATOM 1728 C C . SER A 1 213 ? 4.220 -7.898 17.077 1.00 64.44 213 SER A C 1
ATOM 1730 O O . SER A 1 213 ? 4.261 -8.973 16.479 1.00 64.44 213 SER A O 1
ATOM 1732 N N . ASN A 1 214 ? 3.489 -7.720 18.177 1.00 57.66 214 ASN A N 1
ATOM 1733 C CA . ASN A 1 214 ? 2.656 -8.767 18.765 1.00 57.66 214 ASN A CA 1
ATOM 1734 C C . ASN A 1 214 ? 1.455 -9.140 17.875 1.00 57.66 214 ASN A C 1
ATOM 1736 O O . ASN A 1 214 ? 0.924 -10.243 17.996 1.00 57.66 214 ASN A O 1
ATOM 1740 N N . ALA A 1 215 ? 1.035 -8.241 16.977 1.00 54.69 215 ALA A N 1
ATOM 1741 C CA . ALA A 1 215 ? -0.079 -8.450 16.060 1.00 54.69 215 ALA A CA 1
ATOM 1742 C C . ALA A 1 215 ? 0.327 -9.022 14.680 1.00 54.69 215 ALA A C 1
ATOM 1744 O O . ALA A 1 215 ? -0.254 -9.995 14.212 1.00 54.69 215 ALA A O 1
ATOM 1745 N N . PHE A 1 216 ? 1.334 -8.436 14.034 1.00 50.47 216 PHE A N 1
ATOM 1746 C CA . PHE A 1 216 ? 1.676 -8.607 12.617 1.00 50.47 216 PHE A CA 1
ATOM 1747 C C . PHE A 1 216 ? 2.849 -9.584 12.379 1.00 50.47 216 PHE A C 1
ATOM 1749 O O . PHE A 1 216 ? 2.899 -10.261 11.349 1.00 50.47 216 PHE A O 1
ATOM 1756 N N . ASN A 1 217 ? 3.800 -9.716 13.320 1.00 46.44 217 ASN A N 1
ATOM 1757 C CA . ASN A 1 217 ? 5.077 -10.411 13.052 1.00 46.44 217 ASN A CA 1
ATOM 1758 C C . ASN A 1 217 ? 5.014 -11.936 13.114 1.00 46.44 217 ASN A C 1
ATOM 1760 O O . ASN A 1 217 ? 5.991 -12.601 12.771 1.00 46.44 217 ASN A O 1
ATOM 1764 N N . PHE A 1 218 ? 3.893 -12.512 13.538 1.00 38.09 218 PHE A N 1
ATOM 1765 C CA . PHE A 1 218 ? 3.828 -13.955 13.721 1.00 38.09 218 PHE A CA 1
ATOM 1766 C C . PHE A 1 218 ? 3.573 -14.727 12.415 1.00 38.09 218 PHE A C 1
ATOM 1768 O O . PHE A 1 218 ? 3.804 -15.935 12.397 1.00 38.09 218 PHE A O 1
ATOM 1775 N N . ILE A 1 219 ? 3.049 -14.092 11.347 1.00 40.16 219 ILE A N 1
ATOM 1776 C CA . ILE A 1 219 ? 2.293 -14.852 10.319 1.00 40.16 219 ILE A CA 1
ATOM 1777 C C . ILE A 1 219 ? 2.452 -14.331 8.886 1.00 40.16 219 ILE A C 1
ATOM 1779 O O . ILE A 1 219 ? 2.301 -15.108 7.941 1.00 40.16 219 ILE A O 1
ATOM 1783 N N . LEU A 1 220 ? 2.807 -13.060 8.675 1.00 50.47 220 LEU A N 1
ATOM 1784 C CA . LEU A 1 220 ? 2.966 -12.561 7.312 1.00 50.47 220 LEU A CA 1
ATOM 1785 C C . LEU A 1 220 ? 4.285 -13.024 6.676 1.00 50.47 220 LEU A C 1
ATOM 1787 O O . LEU A 1 220 ? 5.347 -12.978 7.306 1.00 50.47 220 LEU A O 1
ATOM 1791 N N . PRO A 1 221 ? 4.254 -13.392 5.382 1.00 49.28 221 PRO A N 1
ATOM 1792 C CA . PRO A 1 221 ? 5.464 -13.684 4.638 1.00 49.28 221 PRO A CA 1
ATOM 1793 C C . PRO A 1 221 ? 6.313 -12.433 4.434 1.00 49.28 221 PRO A C 1
ATOM 1795 O O . PRO A 1 221 ? 7.459 -12.589 4.046 1.00 49.28 221 PRO A O 1
ATOM 1798 N N . ASP A 1 222 ? 5.787 -11.227 4.683 1.00 62.59 222 ASP A N 1
ATOM 1799 C CA . ASP A 1 222 ? 6.458 -9.947 4.479 1.00 62.59 222 ASP A CA 1
ATOM 1800 C C . ASP A 1 222 ? 6.408 -9.073 5.723 1.00 62.59 222 ASP A C 1
ATOM 1802 O O . ASP A 1 222 ? 5.342 -8.650 6.160 1.00 62.59 222 ASP A O 1
ATOM 1806 N N . HIS A 1 223 ? 7.586 -8.729 6.231 1.00 65.44 223 HIS A N 1
ATOM 1807 C CA . HIS A 1 223 ? 7.769 -7.742 7.277 1.00 65.44 223 HIS A CA 1
ATOM 1808 C C . HIS A 1 223 ? 8.416 -6.501 6.670 1.00 65.44 223 HIS A C 1
ATOM 1810 O O . HIS A 1 223 ? 9.574 -6.501 6.242 1.00 65.44 223 HIS A O 1
ATOM 1816 N N . SER A 1 224 ? 7.632 -5.433 6.619 1.00 60.41 224 SER A N 1
ATOM 1817 C CA . SER A 1 224 ? 8.126 -4.094 6.335 1.00 60.41 224 SER A CA 1
ATOM 1818 C C . SER A 1 224 ? 8.513 -3.507 7.684 1.00 60.41 224 SER A C 1
ATOM 1820 O O . SER A 1 224 ? 7.605 -3.168 8.427 1.00 60.41 224 SER A O 1
ATOM 1822 N N . GLY A 1 225 ? 9.804 -3.480 8.036 1.00 58.75 225 GLY A N 1
ATOM 1823 C CA . GLY A 1 225 ? 10.266 -3.000 9.347 1.00 58.75 225 GLY A CA 1
ATOM 1824 C C . GLY A 1 225 ? 9.934 -1.530 9.650 1.00 58.75 225 GLY A C 1
ATOM 1825 O O . GLY A 1 225 ? 8.992 -0.966 9.100 1.00 58.75 225 GLY A O 1
ATOM 1826 N N . SER A 1 226 ? 10.737 -0.884 10.503 1.00 61.06 226 SER A N 1
ATOM 1827 C CA . SER A 1 226 ? 10.518 0.495 10.998 1.00 61.06 226 SER A CA 1
ATOM 1828 C C . SER A 1 226 ? 10.103 1.513 9.925 1.00 61.06 226 SER A C 1
ATOM 1830 O O . SER A 1 226 ? 9.242 2.353 10.167 1.00 61.06 226 SER A O 1
ATOM 1832 N N . GLY A 1 227 ? 10.600 1.373 8.691 1.00 72.62 227 GLY A N 1
ATOM 1833 C CA . GLY A 1 227 ? 10.247 2.260 7.582 1.00 72.62 227 GLY A CA 1
ATOM 1834 C C . GLY A 1 227 ? 8.749 2.351 7.249 1.00 72.62 227 GLY A C 1
ATOM 1835 O O . GLY A 1 227 ? 8.348 3.333 6.623 1.00 72.62 227 GLY A O 1
ATOM 1836 N N . ARG A 1 228 ? 7.903 1.381 7.643 1.00 77.69 228 ARG A N 1
ATOM 1837 C CA . ARG A 1 228 ? 6.447 1.478 7.420 1.00 77.69 228 ARG A CA 1
ATOM 1838 C C . ARG A 1 228 ? 5.790 2.502 8.344 1.00 77.69 228 ARG A C 1
ATOM 1840 O O . ARG A 1 228 ? 4.923 3.235 7.875 1.00 77.69 228 ARG A O 1
ATOM 1847 N N . PHE A 1 229 ? 6.205 2.588 9.607 1.00 84.75 229 PHE A N 1
ATOM 1848 C CA . PHE A 1 229 ? 5.657 3.567 10.548 1.00 84.75 229 PHE A CA 1
ATOM 1849 C C . PHE A 1 229 ? 5.921 4.994 10.052 1.00 84.75 229 PHE A C 1
ATOM 1851 O O . PHE A 1 229 ? 4.981 5.762 9.841 1.00 84.75 229 PHE A O 1
ATOM 1858 N N . ASP A 1 230 ? 7.177 5.295 9.717 1.00 86.06 230 ASP A N 1
ATOM 1859 C CA . ASP A 1 230 ? 7.588 6.583 9.146 1.00 86.06 230 ASP A CA 1
ATOM 1860 C C . ASP A 1 230 ? 6.840 6.935 7.857 1.00 86.06 230 ASP A C 1
ATOM 1862 O O . ASP A 1 230 ? 6.515 8.094 7.587 1.00 86.06 230 ASP A O 1
ATOM 1866 N N . GLU A 1 231 ? 6.575 5.938 7.014 1.00 85.50 231 GLU A N 1
ATOM 1867 C CA . GLU A 1 231 ? 5.806 6.123 5.790 1.00 85.50 231 GLU A CA 1
ATOM 1868 C C . GLU A 1 231 ? 4.368 6.566 6.084 1.00 85.50 231 GLU A C 1
ATOM 1870 O O . GLU A 1 231 ? 3.895 7.527 5.476 1.00 85.50 231 GLU A O 1
ATOM 1875 N N . VAL A 1 232 ? 3.693 5.918 7.036 1.00 88.50 232 VAL A N 1
ATOM 1876 C CA . VAL A 1 232 ? 2.338 6.293 7.465 1.00 88.50 232 VAL A CA 1
ATOM 1877 C C . VAL A 1 232 ? 2.339 7.689 8.096 1.00 88.50 232 VAL A C 1
ATOM 1879 O O . VAL A 1 232 ? 1.507 8.524 7.740 1.00 88.50 232 VAL A O 1
ATOM 1882 N N . MET A 1 233 ? 3.317 8.005 8.952 1.00 92.44 233 MET A N 1
ATOM 1883 C CA . MET A 1 233 ? 3.424 9.337 9.563 1.00 92.44 233 MET A CA 1
ATOM 1884 C C . MET A 1 233 ? 3.630 10.440 8.516 1.00 92.44 233 MET A C 1
ATOM 1886 O O . MET A 1 233 ? 3.011 11.503 8.606 1.00 92.44 233 MET A O 1
ATOM 1890 N N . ARG A 1 234 ? 4.433 10.186 7.472 1.00 91.44 234 ARG A N 1
ATOM 1891 C CA . ARG A 1 234 ? 4.596 11.118 6.341 1.00 91.44 234 ARG A C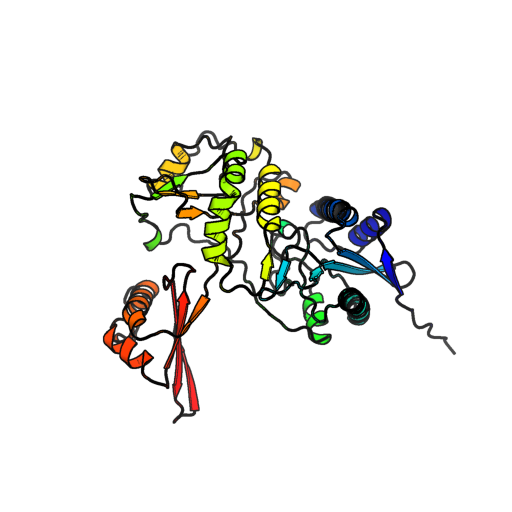A 1
ATOM 1892 C C . ARG A 1 234 ? 3.297 11.339 5.570 1.00 91.44 234 ARG A C 1
ATOM 1894 O O . ARG A 1 234 ? 3.045 12.461 5.137 1.00 91.44 234 ARG A O 1
ATOM 1901 N N . GLN A 1 235 ? 2.465 10.311 5.416 1.00 92.19 235 GLN A N 1
ATOM 1902 C CA . GLN A 1 235 ? 1.152 10.454 4.778 1.00 92.19 235 GLN A CA 1
ATOM 1903 C C . GLN A 1 235 ? 0.210 11.302 5.632 1.00 92.19 235 GLN A C 1
ATOM 1905 O O . GLN A 1 235 ? -0.474 12.176 5.106 1.00 92.19 235 GLN A O 1
ATOM 1910 N N . TYR A 1 236 ? 0.216 11.104 6.950 1.00 94.31 236 TYR A N 1
ATOM 1911 C CA . TYR A 1 236 ? -0.597 11.902 7.868 1.00 94.31 236 TYR A CA 1
ATOM 1912 C C . TYR A 1 236 ? -0.168 13.372 7.854 1.00 94.31 236 TYR A C 1
ATOM 1914 O O . TYR A 1 236 ? -1.016 14.262 7.797 1.00 94.31 236 TYR A O 1
ATOM 1922 N N . ALA A 1 237 ? 1.144 13.625 7.827 1.00 94.75 237 ALA A N 1
ATOM 1923 C CA . ALA A 1 237 ? 1.713 14.965 7.705 1.00 94.75 237 ALA A CA 1
ATOM 1924 C C . ALA A 1 237 ? 1.381 15.650 6.368 1.00 94.75 237 ALA A C 1
ATOM 1926 O O . ALA A 1 237 ? 1.363 16.878 6.298 1.00 94.75 237 ALA A O 1
ATOM 1927 N N . ALA A 1 238 ? 1.129 14.878 5.305 1.00 93.38 238 ALA A N 1
ATOM 1928 C CA . ALA A 1 238 ? 0.810 15.414 3.986 1.00 93.38 238 ALA A CA 1
ATOM 1929 C C . ALA A 1 238 ? -0.605 16.006 3.900 1.00 93.38 238 ALA A C 1
ATOM 1931 O O . ALA A 1 238 ? -0.874 16.772 2.975 1.00 93.38 238 ALA A O 1
ATOM 1932 N N . VAL A 1 239 ? -1.503 15.675 4.837 1.00 94.06 239 VAL A N 1
ATOM 1933 C CA . VAL A 1 239 ? -2.881 16.176 4.825 1.00 94.06 239 VAL A CA 1
ATOM 1934 C C . VAL A 1 239 ? -2.957 17.561 5.489 1.00 94.06 239 VAL A C 1
ATOM 1936 O O . VAL A 1 239 ? -2.678 17.686 6.684 1.00 94.06 239 VAL A O 1
ATOM 1939 N N . PRO A 1 240 ? -3.362 18.622 4.764 1.00 91.94 240 PRO A N 1
ATOM 1940 C CA . PRO A 1 240 ? -3.451 19.969 5.322 1.00 91.94 240 PRO A CA 1
ATOM 1941 C C . PRO A 1 240 ? -4.527 20.090 6.409 1.00 91.94 240 PRO A C 1
ATOM 1943 O O . PRO A 1 240 ? -5.589 19.477 6.311 1.00 91.94 240 PRO A O 1
ATOM 1946 N N . LYS A 1 241 ? -4.322 20.990 7.383 1.00 88.62 241 LYS A N 1
ATOM 1947 C CA . LYS A 1 241 ? -5.299 21.272 8.460 1.00 88.62 241 LYS A CA 1
ATOM 1948 C C . LYS A 1 241 ? -6.702 21.631 7.955 1.00 88.62 241 LYS A C 1
ATOM 1950 O O . LYS A 1 241 ? -7.687 21.384 8.638 1.00 88.62 241 LYS A O 1
ATOM 1955 N N . THR A 1 242 ? -6.819 22.187 6.749 1.00 88.75 242 THR A N 1
ATOM 1956 C CA . THR A 1 242 ? -8.116 22.500 6.129 1.00 88.75 242 THR A CA 1
ATOM 1957 C C . THR A 1 242 ? -8.999 21.269 5.920 1.00 88.75 242 THR A C 1
ATOM 1959 O O . THR A 1 242 ? -10.215 21.419 5.923 1.00 88.75 242 THR A O 1
ATOM 1962 N N . HIS A 1 243 ? -8.422 20.068 5.803 1.00 88.94 243 HIS A N 1
ATOM 1963 C CA . HIS A 1 243 ? -9.164 18.808 5.663 1.00 88.94 243 HIS A CA 1
ATOM 1964 C C . HIS A 1 243 ? -9.674 18.236 6.993 1.00 88.94 243 HIS A C 1
ATOM 1966 O O . HIS A 1 243 ? -10.452 17.288 6.980 1.00 88.94 243 HIS A O 1
ATOM 1972 N N . TYR A 1 244 ? -9.273 18.816 8.125 1.00 87.50 244 TYR A N 1
ATOM 1973 C CA . TYR A 1 244 ? -9.754 18.427 9.452 1.00 87.50 244 TYR A CA 1
ATOM 1974 C C . TYR A 1 244 ? -10.933 19.284 9.933 1.00 87.50 244 TYR A C 1
ATOM 1976 O O . TYR A 1 244 ? -11.555 18.977 10.948 1.00 87.50 244 TYR A O 1
ATOM 1984 N N . LYS A 1 245 ? -11.269 20.352 9.197 1.00 86.81 245 LYS A N 1
ATOM 1985 C CA . LYS A 1 245 ? -12.389 21.230 9.535 1.00 86.81 245 LYS A CA 1
ATOM 1986 C C . LYS A 1 245 ? -13.711 20.523 9.282 1.00 86.81 245 LYS A C 1
ATOM 1988 O O . LYS A 1 245 ? -14.061 20.215 8.142 1.00 86.81 245 LYS A O 1
ATOM 1993 N N . LEU A 1 246 ? -14.462 20.303 10.352 1.00 84.94 246 LEU A N 1
ATOM 1994 C CA . LEU A 1 246 ? -15.781 19.697 10.267 1.00 84.94 246 LEU A CA 1
ATOM 1995 C C . LEU A 1 246 ? -16.849 20.706 9.823 1.00 84.94 246 LEU A C 1
ATOM 1997 O O . LEU A 1 246 ? -16.738 21.901 10.107 1.00 84.94 246 LEU A O 1
ATOM 2001 N N . PRO A 1 247 ? -17.928 20.239 9.169 1.00 86.25 247 PRO A N 1
ATOM 2002 C CA . PRO A 1 247 ? -19.086 21.079 8.889 1.00 86.25 247 PRO A CA 1
ATOM 2003 C C . PRO A 1 247 ? -19.689 21.661 10.183 1.00 86.25 247 PRO A C 1
ATOM 2005 O O . PRO A 1 247 ? -19.797 20.925 11.165 1.00 86.25 247 PRO A O 1
ATOM 2008 N N . PRO A 1 248 ? -20.200 22.911 10.184 1.00 86.56 248 PRO A N 1
ATOM 2009 C CA . PRO A 1 248 ? -20.759 23.553 11.385 1.00 86.56 248 PRO A CA 1
ATOM 2010 C C . PRO A 1 248 ? -21.869 22.760 12.096 1.00 86.56 248 PRO A C 1
ATOM 2012 O O . PRO A 1 248 ? -22.046 22.882 13.301 1.00 86.56 248 PRO A O 1
ATOM 2015 N N . ASN A 1 249 ? -22.605 21.924 11.356 1.00 87.94 249 ASN A N 1
ATOM 2016 C CA . ASN A 1 249 ? -23.724 21.120 11.863 1.00 87.94 249 ASN A CA 1
ATOM 2017 C C . ASN A 1 249 ? -23.369 19.632 12.053 1.00 87.94 249 ASN A C 1
ATOM 2019 O O . ASN A 1 249 ? -24.265 18.769 12.104 1.00 87.94 249 ASN A O 1
ATOM 2023 N N . PHE A 1 250 ? -22.073 19.311 12.084 1.00 89.44 250 PHE A N 1
ATOM 2024 C CA . PHE A 1 250 ? -21.597 17.964 12.360 1.00 89.44 250 PHE A CA 1
ATOM 2025 C C . PHE A 1 250 ? -21.996 17.542 13.777 1.00 89.44 250 PHE A C 1
ATOM 2027 O O . PHE A 1 250 ? -21.883 18.302 14.732 1.00 89.44 250 PHE A O 1
ATOM 2034 N N . SER A 1 251 ? -22.478 16.309 13.910 1.00 91.06 251 SER A N 1
ATOM 2035 C CA . SER A 1 251 ? -22.767 15.708 15.208 1.00 91.06 251 SER A CA 1
ATOM 2036 C C . SER A 1 251 ? -22.411 14.225 15.146 1.00 91.06 251 SER A C 1
ATOM 2038 O O . SER A 1 251 ? -23.008 13.513 14.330 1.00 91.06 251 SER A O 1
ATOM 2040 N N . PRO A 1 252 ? -21.485 13.730 15.988 1.00 89.44 252 PRO A N 1
ATOM 2041 C CA . PRO A 1 252 ? -21.082 12.322 15.973 1.00 89.44 252 PRO A CA 1
ATOM 2042 C C . PRO A 1 252 ? -22.249 11.381 16.306 1.00 89.44 252 PRO A C 1
ATOM 2044 O O . PRO A 1 252 ? -22.317 10.268 15.791 1.00 89.44 252 PRO A O 1
ATOM 2047 N N . ARG A 1 253 ? -23.237 11.865 17.068 1.00 91.00 253 ARG A N 1
ATOM 2048 C CA . ARG A 1 253 ? -24.466 11.138 17.432 1.00 91.00 253 ARG A CA 1
ATOM 2049 C C . ARG A 1 253 ? -25.374 10.822 16.240 1.00 91.00 253 ARG A C 1
ATOM 2051 O O . ARG A 1 253 ? -26.234 9.958 16.346 1.00 91.00 253 ARG A O 1
ATOM 2058 N N . LYS A 1 254 ? -25.188 11.492 15.095 1.00 89.62 254 LYS A N 1
ATOM 2059 C CA . LYS A 1 254 ? -25.867 11.139 13.834 1.00 89.62 254 LYS A CA 1
ATOM 2060 C C . LYS A 1 254 ? -25.256 9.905 13.159 1.00 89.62 254 LYS A C 1
ATOM 2062 O O . LYS A 1 254 ? -25.887 9.336 12.274 1.00 89.62 254 LYS A O 1
ATOM 2067 N N . TYR A 1 255 ? -24.036 9.524 13.542 1.00 83.62 255 TYR A N 1
ATOM 2068 C CA . TYR A 1 255 ? -23.248 8.486 12.872 1.00 83.62 255 TYR A CA 1
ATOM 2069 C C . TYR A 1 255 ? -23.026 7.239 13.728 1.00 83.62 255 TYR A C 1
ATOM 2071 O O . TYR A 1 255 ? -22.788 6.172 13.171 1.00 83.62 255 TYR A O 1
ATOM 2079 N N . SER A 1 256 ? -23.106 7.353 15.053 1.00 84.69 256 SER A N 1
ATOM 2080 C CA . SER A 1 256 ? -22.905 6.230 15.965 1.00 84.69 256 SER A CA 1
ATOM 2081 C C . SER A 1 256 ? -23.755 6.378 17.221 1.00 84.69 256 SER A C 1
ATOM 2083 O O . SER A 1 256 ? -23.938 7.487 17.721 1.00 84.69 256 SER A O 1
ATOM 2085 N N . ASP A 1 257 ? -24.247 5.248 17.727 1.00 86.00 257 ASP A N 1
ATOM 2086 C CA . ASP A 1 257 ? -24.873 5.093 19.041 1.00 86.00 257 ASP A CA 1
ATOM 2087 C C . ASP A 1 257 ? -23.892 4.557 20.103 1.00 86.00 257 ASP A C 1
ATOM 2089 O O . ASP A 1 257 ? -24.275 4.393 21.259 1.00 86.00 257 ASP A O 1
ATOM 2093 N N . ILE A 1 258 ? -22.628 4.309 19.734 1.00 84.50 258 ILE A N 1
ATOM 2094 C CA . ILE A 1 258 ? -21.592 3.766 20.624 1.00 84.50 258 ILE A CA 1
ATOM 2095 C C . ILE A 1 258 ? -21.008 4.898 21.492 1.00 84.50 258 ILE A C 1
ATOM 2097 O O . ILE A 1 258 ? -20.378 5.812 20.939 1.00 84.50 258 ILE A O 1
ATOM 2101 N N . PRO A 1 259 ? -21.166 4.858 22.832 1.00 87.25 259 PRO A N 1
ATOM 2102 C CA . PRO A 1 259 ? -20.751 5.943 23.721 1.00 87.25 259 PRO A CA 1
ATOM 2103 C C . PRO A 1 259 ? -19.271 6.308 23.616 1.00 87.25 259 PRO A C 1
ATOM 2105 O O . PRO A 1 259 ? -18.945 7.488 23.578 1.00 87.25 259 PRO A O 1
ATOM 2108 N N . GLU A 1 260 ? -18.373 5.328 23.514 1.00 86.88 260 GLU A N 1
ATOM 2109 C CA . GLU A 1 260 ? -16.924 5.552 23.464 1.00 86.88 260 GLU A CA 1
ATOM 2110 C C . GLU A 1 260 ? -16.499 6.236 22.162 1.00 86.88 260 GLU A C 1
ATOM 2112 O O . GLU A 1 260 ? -15.572 7.047 22.160 1.00 86.88 260 GLU A O 1
ATOM 2117 N N . PHE A 1 261 ? -17.188 5.940 21.054 1.00 86.81 261 PHE A N 1
ATOM 2118 C CA . PHE A 1 261 ? -16.965 6.632 19.788 1.00 86.81 261 PHE A CA 1
ATOM 2119 C C . PHE A 1 261 ? -17.441 8.078 19.893 1.00 86.81 261 PHE A C 1
ATOM 2121 O O . PHE A 1 261 ? -16.686 8.994 19.585 1.00 86.81 261 PHE A O 1
ATOM 2128 N N . ILE A 1 262 ? -18.665 8.295 20.383 1.00 90.81 262 ILE A N 1
ATOM 2129 C CA . ILE A 1 262 ? -19.200 9.645 20.596 1.00 90.81 262 ILE A CA 1
ATOM 2130 C C . ILE A 1 262 ? -18.262 10.449 21.511 1.00 90.81 262 ILE A C 1
ATOM 2132 O O . ILE A 1 262 ? -17.900 11.571 21.169 1.00 90.81 262 ILE A O 1
ATOM 2136 N N . GLU A 1 263 ? -17.802 9.855 22.616 1.00 91.38 263 GLU A N 1
ATOM 2137 C CA . GLU A 1 263 ? -16.856 10.466 23.555 1.00 91.38 263 GLU A CA 1
ATOM 2138 C C . GLU A 1 263 ? -15.554 10.883 22.855 1.00 91.38 263 GLU A C 1
ATOM 2140 O O . GLU A 1 263 ? -15.070 11.993 23.077 1.00 91.38 263 GLU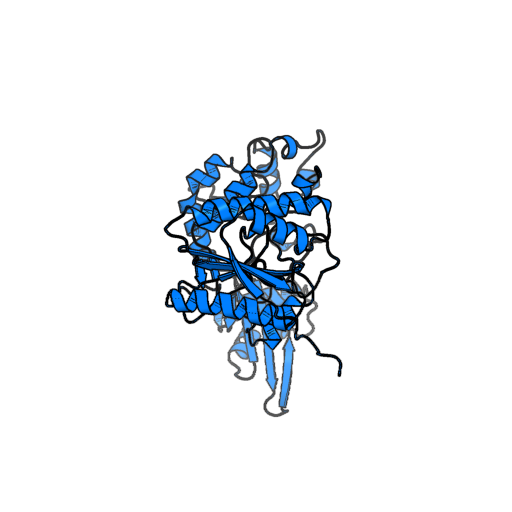 A O 1
ATOM 2145 N N . ALA A 1 264 ? -14.976 10.026 22.007 1.00 91.44 264 ALA A N 1
ATOM 2146 C CA . ALA A 1 264 ? -13.752 10.342 21.270 1.00 91.44 264 ALA A CA 1
ATOM 2147 C C . ALA A 1 264 ? -13.925 11.581 20.375 1.00 91.44 264 ALA A C 1
ATOM 2149 O O . ALA A 1 264 ? -13.078 12.469 20.392 1.00 91.44 264 ALA A O 1
ATOM 2150 N N . TRP A 1 265 ? -15.038 11.673 19.644 1.00 91.94 265 TRP A N 1
ATOM 2151 C CA . TRP A 1 265 ? -15.315 12.804 18.751 1.00 91.94 265 TRP A CA 1
ATOM 2152 C C . TRP A 1 265 ? -15.694 14.089 19.495 1.00 91.94 265 TRP A C 1
ATOM 2154 O O . TRP A 1 265 ? -15.325 15.169 19.053 1.00 91.94 265 TRP A O 1
ATOM 2164 N N . GLU A 1 266 ? -16.418 13.998 20.611 1.00 92.19 266 GLU A N 1
ATOM 2165 C CA . GLU A 1 266 ? -16.840 15.178 21.382 1.00 92.19 266 GLU A CA 1
ATOM 2166 C C . GLU A 1 266 ? -15.716 15.753 22.258 1.00 92.19 266 GLU A C 1
ATOM 2168 O O . GLU A 1 266 ? -15.749 16.934 22.593 1.00 92.19 266 GLU A O 1
ATOM 2173 N N . SER A 1 267 ? -14.728 14.940 22.647 1.00 91.88 267 SER A N 1
ATOM 2174 C CA . SER A 1 267 ? -13.680 15.359 23.593 1.00 91.88 267 SER A CA 1
ATOM 2175 C C . SER A 1 267 ? -12.314 15.656 22.974 1.00 91.88 267 SER A C 1
ATOM 2177 O O . SER A 1 267 ? -11.455 16.208 23.663 1.00 91.88 267 SER A O 1
ATOM 2179 N N . CYS A 1 268 ? -12.080 15.275 21.718 1.00 91.88 268 CYS A N 1
ATOM 2180 C CA . CYS A 1 268 ? -10.841 15.585 21.009 1.00 91.88 268 CYS A CA 1
ATOM 2181 C C . CYS A 1 268 ? -10.939 16.938 20.290 1.00 91.88 268 CYS A C 1
ATOM 2183 O O . CYS A 1 268 ? -11.980 17.295 19.747 1.00 91.88 268 CYS A O 1
ATOM 2185 N N . ASP A 1 269 ? -9.817 17.654 20.211 1.00 92.12 269 ASP A N 1
ATOM 2186 C CA . ASP A 1 269 ? -9.670 18.798 19.311 1.00 92.12 269 ASP A CA 1
ATOM 2187 C C . ASP A 1 269 ? -9.438 18.295 17.879 1.00 92.12 269 ASP A C 1
ATOM 2189 O O . ASP A 1 269 ? -8.305 18.062 17.450 1.00 92.12 269 ASP A O 1
ATOM 2193 N N . LEU A 1 270 ? -10.538 18.062 17.162 1.00 89.81 270 LEU A N 1
ATOM 2194 C CA . LEU A 1 270 ? -10.548 17.381 15.866 1.00 89.81 270 LEU A CA 1
ATOM 2195 C C . LEU A 1 270 ? -9.761 18.108 14.766 1.00 89.81 270 LEU A C 1
ATOM 2197 O O . LEU A 1 270 ? -9.357 17.462 13.804 1.00 89.81 270 LEU A O 1
ATOM 2201 N N . GLU A 1 271 ? -9.478 19.405 14.921 1.00 90.19 271 GLU A N 1
ATOM 2202 C CA . GLU A 1 271 ? -8.638 20.160 13.982 1.00 90.19 271 GLU A CA 1
ATOM 2203 C C . GLU A 1 271 ? -7.131 19.920 14.179 1.00 90.19 271 GLU A C 1
ATOM 2205 O O . GLU A 1 271 ? -6.325 20.266 13.310 1.00 90.19 271 GLU A O 1
ATOM 2210 N N . ASN A 1 272 ? -6.731 19.339 15.315 1.00 92.00 272 ASN A N 1
ATOM 2211 C CA . ASN A 1 272 ? -5.329 19.171 15.707 1.00 92.00 272 ASN A CA 1
ATOM 2212 C C . ASN A 1 272 ? -4.933 17.715 16.015 1.00 92.00 272 ASN A C 1
ATOM 2214 O O . ASN A 1 272 ? -3.801 17.464 16.436 1.00 92.00 272 ASN A O 1
ATOM 2218 N N . VAL A 1 273 ? -5.824 16.753 15.770 1.00 94.44 273 VAL A N 1
ATOM 2219 C CA . VAL A 1 273 ? -5.583 15.312 15.956 1.00 94.44 273 VAL A CA 1
ATOM 2220 C C . VAL A 1 273 ? -5.733 14.545 14.650 1.00 94.44 273 VAL A C 1
ATOM 2222 O O . VAL A 1 273 ? -6.424 14.979 13.738 1.00 94.44 273 VAL A O 1
ATOM 2225 N N . VAL A 1 274 ? -5.123 13.365 14.577 1.00 93.62 274 VAL A N 1
ATOM 2226 C CA . VAL A 1 274 ? -5.198 12.471 13.420 1.00 93.62 274 VAL A CA 1
ATOM 2227 C C . VAL A 1 274 ? -6.449 11.585 13.516 1.00 93.62 274 VAL A C 1
ATOM 2229 O O . VAL A 1 274 ? -6.460 10.577 14.219 1.00 93.62 274 VAL A O 1
ATOM 2232 N N . THR A 1 275 ? -7.521 11.946 12.805 1.00 89.62 275 THR A N 1
ATOM 2233 C CA . THR A 1 275 ? -8.846 11.294 12.919 1.00 89.62 275 THR A CA 1
ATOM 2234 C C . THR A 1 275 ? -8.959 9.930 12.230 1.00 89.62 275 THR A C 1
ATOM 2236 O O . THR A 1 275 ? -9.889 9.174 12.499 1.00 89.62 275 THR A O 1
ATOM 2239 N N . TRP A 1 276 ? -8.005 9.570 11.373 1.00 87.25 276 TRP A N 1
ATOM 2240 C CA . TRP A 1 276 ? -7.926 8.256 10.711 1.00 87.25 276 TRP A CA 1
ATOM 2241 C C . TRP A 1 276 ? -7.039 7.244 11.455 1.00 87.25 276 TRP A C 1
ATOM 2243 O O . TRP A 1 276 ? -6.859 6.115 10.989 1.00 87.25 276 TRP A O 1
ATOM 2253 N N . ALA A 1 277 ? -6.522 7.627 12.626 1.00 89.94 277 ALA A N 1
ATOM 2254 C CA . ALA A 1 277 ? -5.768 6.759 13.520 1.00 89.94 277 ALA A CA 1
ATOM 2255 C C . ALA A 1 277 ? -6.472 6.625 14.885 1.00 89.94 277 ALA A C 1
ATOM 2257 O O . ALA A 1 277 ? -6.024 7.230 15.862 1.00 89.94 277 ALA A O 1
ATOM 2258 N N . PRO A 1 278 ? -7.611 5.908 14.987 1.00 89.25 278 PRO A N 1
ATOM 2259 C CA . PRO A 1 278 ? -8.255 5.694 16.276 1.00 89.25 278 PRO A CA 1
ATOM 2260 C C . PRO A 1 278 ? -7.376 4.814 17.173 1.00 89.25 278 PRO A C 1
ATOM 2262 O O . PRO A 1 278 ? -6.903 3.750 16.767 1.00 89.25 278 PRO A O 1
ATOM 2265 N N . ILE A 1 279 ? -7.194 5.258 18.414 1.00 89.44 279 ILE A N 1
ATOM 2266 C CA . ILE A 1 279 ? -6.359 4.611 19.427 1.00 89.44 279 ILE A CA 1
ATOM 2267 C C . ILE A 1 279 ? -7.237 4.233 20.620 1.00 89.44 279 ILE A C 1
ATOM 2269 O O . ILE A 1 279 ? -8.018 5.039 21.123 1.00 89.44 279 ILE A O 1
ATOM 2273 N N . ALA A 1 280 ? -7.108 2.990 21.068 1.00 89.50 280 ALA A N 1
ATOM 2274 C CA . ALA A 1 280 ? -7.740 2.448 22.256 1.00 89.50 280 ALA A CA 1
ATOM 2275 C C . ALA A 1 280 ? -6.745 2.488 23.419 1.00 89.50 280 ALA A C 1
ATOM 2277 O O . ALA A 1 280 ? -5.685 1.867 23.361 1.00 89.50 280 ALA A O 1
ATOM 2278 N N . ILE A 1 281 ? -7.107 3.203 24.479 1.00 89.25 281 ILE A N 1
ATOM 2279 C CA . ILE A 1 281 ? -6.291 3.413 25.677 1.00 89.25 281 ILE A CA 1
ATOM 2280 C C . ILE A 1 281 ? -6.981 2.752 26.868 1.00 89.25 281 ILE A C 1
ATOM 2282 O O . ILE A 1 281 ? -8.193 2.898 27.039 1.00 89.25 281 ILE A O 1
ATOM 2286 N N . ASN A 1 282 ? -6.231 2.051 27.713 1.00 87.56 282 ASN A N 1
ATOM 2287 C CA . ASN A 1 282 ? -6.745 1.563 28.986 1.00 87.56 282 ASN A CA 1
ATOM 2288 C C . ASN A 1 282 ? -6.911 2.734 29.968 1.00 87.56 282 ASN A C 1
ATOM 2290 O O . ASN A 1 282 ? -5.958 3.449 30.268 1.00 87.56 282 ASN A O 1
ATOM 2294 N N . ARG A 1 283 ? -8.121 2.924 30.499 1.00 87.19 283 ARG A N 1
ATOM 2295 C CA . ARG A 1 283 ? -8.466 4.036 31.396 1.00 87.19 283 ARG A CA 1
ATOM 2296 C C . ARG A 1 283 ? -7.690 4.040 32.713 1.00 87.19 283 ARG A C 1
ATOM 2298 O O . ARG A 1 283 ? -7.529 5.115 33.280 1.00 87.19 283 ARG A O 1
ATOM 2305 N N . TYR A 1 284 ? -7.255 2.884 33.211 1.00 85.44 284 TYR A N 1
ATOM 2306 C CA . TYR A 1 284 ? -6.623 2.775 34.528 1.00 85.44 284 TYR A CA 1
ATOM 2307 C C . TYR A 1 284 ? -5.121 3.015 34.491 1.00 85.44 284 TYR A C 1
ATOM 2309 O O . TYR A 1 284 ? -4.597 3.727 35.342 1.00 85.44 284 TYR A O 1
ATOM 2317 N N . ILE A 1 285 ? -4.442 2.407 33.521 1.00 84.94 285 ILE A N 1
ATOM 2318 C CA . ILE A 1 285 ? -2.975 2.431 33.428 1.00 84.94 285 ILE A CA 1
ATOM 2319 C C . ILE A 1 285 ? -2.468 3.433 32.385 1.00 84.94 285 ILE A C 1
ATOM 2321 O O . ILE A 1 285 ? -1.340 3.891 32.491 1.00 84.94 285 ILE A O 1
ATOM 2325 N N . GLY A 1 286 ? -3.313 3.852 31.434 1.00 84.25 286 GLY A N 1
ATOM 2326 C CA . GLY A 1 286 ? -2.964 4.845 30.412 1.00 84.25 286 GLY A CA 1
ATOM 2327 C C . GLY A 1 286 ? -2.284 4.276 29.163 1.00 84.25 286 GLY A C 1
ATOM 232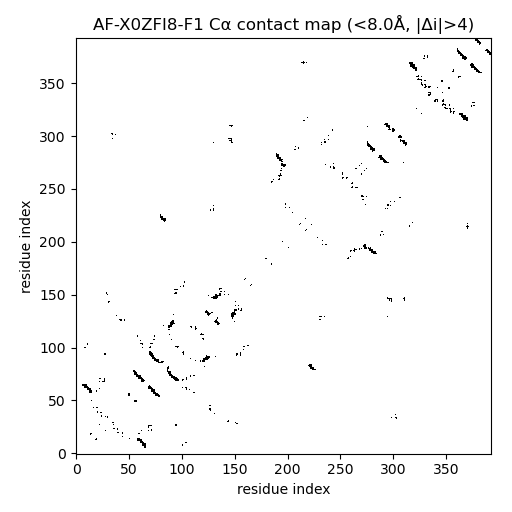8 O O . GLY A 1 286 ? -2.054 5.033 28.219 1.00 84.25 286 GLY A O 1
ATOM 2329 N N . ASP A 1 287 ? -2.024 2.970 29.134 1.00 84.50 287 ASP A N 1
ATOM 2330 C CA . ASP A 1 287 ? -1.364 2.285 28.021 1.00 84.50 287 ASP A CA 1
ATOM 2331 C C . ASP A 1 287 ? -2.277 2.157 26.797 1.00 84.50 287 ASP A C 1
ATOM 2333 O O . ASP A 1 287 ? -3.498 1.963 26.906 1.00 84.50 287 ASP A O 1
ATOM 2337 N N . ILE A 1 288 ? -1.676 2.205 25.611 1.00 86.00 288 ILE A N 1
ATOM 2338 C CA . ILE A 1 288 ? -2.320 1.844 24.358 1.00 86.00 288 ILE A CA 1
ATOM 2339 C C . ILE A 1 288 ? -2.545 0.332 24.358 1.00 86.00 288 ILE A C 1
ATOM 2341 O O . ILE A 1 288 ? -1.632 -0.481 24.435 1.00 86.00 288 ILE A O 1
ATOM 2345 N N . VAL A 1 289 ? -3.808 -0.055 24.211 1.00 83.69 289 VAL A N 1
ATOM 2346 C CA . VAL A 1 289 ? -4.246 -1.455 24.139 1.00 83.69 289 VAL A CA 1
ATOM 2347 C C . VAL A 1 289 ? -4.805 -1.821 22.770 1.00 83.69 289 VAL A C 1
ATOM 2349 O O . VAL A 1 289 ? -5.245 -2.953 22.561 1.00 83.69 289 VAL A O 1
ATOM 2352 N N . GLY A 1 290 ? -4.786 -0.894 21.817 1.00 81.56 290 GLY A N 1
ATOM 2353 C CA . GLY A 1 290 ? -5.122 -1.135 20.422 1.00 81.56 290 GLY A CA 1
ATOM 2354 C C . GLY A 1 290 ? -5.023 0.144 19.603 1.00 81.56 290 GLY A C 1
ATOM 2355 O O . GLY A 1 290 ? -5.195 1.240 20.125 1.00 81.56 290 GLY A O 1
ATOM 2356 N N . ALA A 1 291 ? -4.764 0.008 18.313 1.00 82.88 291 ALA A N 1
ATOM 2357 C CA . ALA A 1 291 ? -4.772 1.121 17.380 1.00 82.88 291 ALA A CA 1
ATOM 2358 C C . ALA A 1 291 ? -5.133 0.606 15.988 1.00 82.88 291 ALA A C 1
ATOM 2360 O O . ALA A 1 291 ? -4.826 -0.537 15.646 1.00 82.88 291 ALA A O 1
ATOM 2361 N N . ILE A 1 292 ? -5.779 1.453 15.195 1.00 82.44 292 ILE A N 1
ATOM 2362 C CA . ILE A 1 292 ? -5.941 1.236 13.758 1.00 82.44 292 ILE A CA 1
ATOM 2363 C C . ILE A 1 292 ? -5.224 2.385 13.065 1.00 82.44 292 ILE A C 1
ATOM 2365 O O . ILE A 1 292 ? -5.465 3.541 13.397 1.00 82.44 292 ILE A O 1
ATOM 2369 N N . PHE A 1 293 ? -4.359 2.077 12.104 1.00 85.00 293 PHE A N 1
ATOM 2370 C CA . PHE A 1 293 ? -3.696 3.075 11.270 1.00 85.00 293 PHE A CA 1
ATOM 2371 C C . PHE A 1 293 ? -4.280 2.999 9.864 1.00 85.00 293 PHE A C 1
ATOM 2373 O O . PHE A 1 293 ? -3.934 2.110 9.088 1.00 85.00 293 PHE A O 1
ATOM 2380 N N . SER A 1 294 ? -5.205 3.909 9.560 1.00 87.19 294 SER A N 1
ATOM 2381 C CA . SER A 1 294 ? -5.827 3.979 8.237 1.00 87.19 294 SER A CA 1
ATOM 2382 C C . SER A 1 294 ? -5.078 4.989 7.373 1.00 87.19 294 SER A C 1
ATOM 2384 O O . SER A 1 294 ? -4.865 6.128 7.782 1.00 87.19 294 SER A O 1
ATOM 2386 N N . LEU A 1 295 ? -4.710 4.594 6.160 1.00 88.75 295 LEU A N 1
ATOM 2387 C CA . LEU A 1 295 ? -4.082 5.444 5.161 1.00 88.75 295 LEU A CA 1
ATOM 2388 C C . LEU A 1 295 ? -5.154 6.341 4.523 1.00 88.75 295 LEU A C 1
ATOM 2390 O O . LEU A 1 295 ? -6.077 5.819 3.888 1.00 88.75 295 LEU A O 1
ATOM 2394 N N . PRO A 1 296 ? -5.076 7.673 4.660 1.00 92.94 296 PRO A N 1
ATOM 2395 C CA . PRO A 1 296 ? -5.974 8.564 3.940 1.00 92.94 296 PRO A CA 1
ATOM 2396 C C . PRO A 1 296 ? -5.738 8.464 2.430 1.00 92.94 296 PRO A C 1
ATOM 2398 O O . PRO A 1 296 ? -4.601 8.337 1.974 1.00 92.94 296 PRO A O 1
ATOM 2401 N N . ASP A 1 297 ? -6.808 8.556 1.641 1.00 94.00 297 ASP A N 1
ATOM 2402 C CA . ASP A 1 297 ? -6.702 8.507 0.185 1.00 94.00 297 ASP A CA 1
ATOM 2403 C C . ASP A 1 297 ? -6.117 9.806 -0.393 1.00 94.00 297 ASP A C 1
ATOM 2405 O O . ASP A 1 297 ? -6.835 10.742 -0.763 1.00 94.00 297 ASP A O 1
ATOM 2409 N N . LEU A 1 298 ? -4.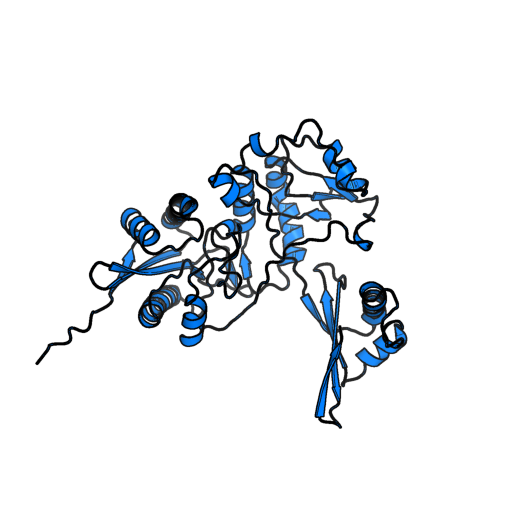784 9.871 -0.464 1.00 95.12 298 LEU A N 1
ATOM 2410 C CA . LEU A 1 298 ? -4.072 11.063 -0.931 1.00 95.12 298 LEU A CA 1
ATOM 2411 C C . LEU A 1 298 ? -4.320 11.369 -2.413 1.00 95.12 298 LEU A C 1
ATOM 2413 O O . LEU A 1 298 ? -4.081 12.497 -2.838 1.00 95.12 298 LEU A O 1
ATOM 2417 N N . TYR A 1 299 ? -4.850 10.426 -3.198 1.00 95.69 299 TYR A N 1
ATOM 2418 C CA . TYR A 1 299 ? -5.267 10.725 -4.566 1.00 95.69 299 TYR A CA 1
ATOM 2419 C C . TYR A 1 299 ? -6.403 11.751 -4.595 1.00 95.69 299 TYR A C 1
ATOM 2421 O O . TYR A 1 299 ? -6.340 12.691 -5.383 1.00 95.69 299 TYR A O 1
ATOM 2429 N N . GLN A 1 300 ? -7.386 11.647 -3.693 1.00 94.75 300 GLN A N 1
ATOM 2430 C CA . GLN A 1 300 ? -8.450 12.654 -3.574 1.00 94.75 300 GLN A CA 1
ATOM 2431 C C . GLN A 1 300 ? -7.871 14.010 -3.173 1.00 94.75 300 GLN A C 1
ATOM 2433 O O . GLN A 1 300 ? -8.189 15.028 -3.786 1.00 94.75 300 GLN A O 1
ATOM 2438 N N . LEU A 1 301 ? -6.941 14.012 -2.214 1.00 94.56 301 LEU A N 1
ATOM 2439 C CA . LEU A 1 301 ? -6.245 15.227 -1.793 1.00 94.56 301 LEU A CA 1
ATOM 2440 C C . LEU A 1 301 ? -5.533 15.918 -2.968 1.00 94.56 301 LEU A C 1
ATOM 2442 O O . LEU A 1 301 ? -5.648 17.129 -3.134 1.00 94.56 301 LEU A O 1
ATOM 2446 N N . TRP A 1 302 ? -4.811 15.166 -3.801 1.00 95.62 302 TRP A N 1
ATOM 2447 C CA . TRP A 1 302 ? -4.071 15.722 -4.942 1.00 95.62 302 TRP A CA 1
ATOM 2448 C C . TRP A 1 302 ? -4.967 16.239 -6.064 1.00 95.62 302 TRP A C 1
ATOM 2450 O O . TRP A 1 302 ? -4.541 17.095 -6.837 1.00 95.62 302 TRP A O 1
ATOM 2460 N N . LEU A 1 303 ? -6.206 15.756 -6.136 1.00 95.31 303 LEU A N 1
ATOM 2461 C CA . LEU A 1 303 ? -7.235 16.269 -7.039 1.00 95.31 303 LEU A CA 1
ATOM 2462 C C . LEU A 1 303 ? -7.964 17.498 -6.475 1.00 95.31 303 LEU A C 1
ATOM 2464 O O . LEU A 1 303 ? -8.810 18.066 -7.163 1.00 95.31 303 LEU A O 1
ATOM 2468 N N . GLY A 1 304 ? -7.643 17.920 -5.246 1.00 92.69 304 GLY A N 1
ATOM 2469 C CA . GLY A 1 304 ? -8.359 18.985 -4.540 1.00 92.69 304 GLY A CA 1
ATOM 2470 C C . GLY A 1 304 ? -9.735 18.552 -4.023 1.00 92.69 304 GLY A C 1
ATOM 2471 O O . GLY A 1 304 ? -10.576 19.399 -3.731 1.00 92.69 304 GLY A O 1
ATOM 2472 N N . GLU A 1 305 ? -9.982 17.246 -3.927 1.00 92.44 305 GLU A N 1
ATOM 2473 C CA . GLU A 1 305 ? -11.230 16.661 -3.444 1.00 92.44 305 GLU A CA 1
ATOM 2474 C C . GLU A 1 305 ? -11.187 16.433 -1.924 1.00 92.44 305 GLU A C 1
ATOM 2476 O O . GLU A 1 305 ? -10.128 16.336 -1.295 1.00 92.44 305 GLU A O 1
ATOM 2481 N N . SER A 1 306 ? -12.363 16.315 -1.303 1.00 90.56 306 SER A N 1
ATOM 2482 C CA . SER A 1 306 ? -12.454 15.865 0.086 1.00 90.56 306 SER A CA 1
ATOM 2483 C C . SER A 1 306 ? -12.032 14.401 0.203 1.00 90.56 306 SER A C 1
ATOM 2485 O O . SER A 1 306 ? -12.475 13.549 -0.570 1.00 90.56 306 SER A O 1
ATOM 2487 N N . ILE A 1 307 ? -11.226 14.095 1.219 1.00 92.31 307 ILE A N 1
ATOM 2488 C CA . ILE A 1 307 ? -10.853 12.719 1.544 1.00 92.31 307 ILE A CA 1
ATOM 2489 C C . ILE A 1 307 ? -12.091 12.040 2.128 1.00 92.31 307 ILE A C 1
ATOM 2491 O O . ILE A 1 307 ? -12.570 12.402 3.200 1.00 92.31 307 ILE A O 1
ATOM 2495 N N . THR A 1 308 ? -12.635 11.082 1.389 1.00 89.75 308 THR A N 1
ATOM 2496 C CA . THR A 1 308 ? -13.852 10.331 1.748 1.00 89.75 308 THR A CA 1
ATOM 2497 C C . THR A 1 308 ? -13.586 8.838 1.881 1.00 89.75 308 THR A C 1
ATOM 2499 O O . THR A 1 308 ? -14.471 8.088 2.286 1.00 89.75 308 THR A O 1
ATOM 2502 N N . ARG A 1 309 ? -12.365 8.403 1.561 1.00 89.31 309 ARG A N 1
ATOM 2503 C CA . ARG A 1 309 ? -11.924 7.017 1.650 1.00 89.31 309 ARG A CA 1
ATOM 2504 C C . ARG A 1 309 ? -10.637 6.941 2.464 1.00 89.31 309 ARG A C 1
ATOM 2506 O O . ARG A 1 309 ? -9.754 7.789 2.335 1.00 89.31 309 ARG A O 1
ATOM 2513 N N . VAL A 1 310 ? -10.541 5.906 3.287 1.00 88.75 310 VAL A N 1
ATOM 2514 C CA . VAL A 1 310 ? -9.323 5.537 4.007 1.00 88.75 310 VAL A CA 1
ATOM 2515 C C . VAL A 1 310 ? -9.101 4.046 3.828 1.00 88.75 310 VAL A C 1
ATOM 2517 O O . VAL A 1 310 ? -10.054 3.269 3.890 1.00 88.75 310 VAL A O 1
ATOM 2520 N N . ASN A 1 311 ? -7.864 3.652 3.565 1.00 85.69 311 ASN A N 1
ATOM 2521 C CA . ASN A 1 311 ? -7.481 2.256 3.433 1.00 85.69 311 ASN A CA 1
ATOM 2522 C C . ASN A 1 311 ? -6.932 1.776 4.774 1.00 85.69 311 ASN A C 1
ATOM 2524 O O . ASN A 1 311 ? -6.051 2.418 5.331 1.00 85.69 311 ASN A O 1
ATOM 2528 N N . VAL A 1 312 ? -7.431 0.673 5.316 1.00 76.56 312 VAL A N 1
ATOM 2529 C CA . VAL A 1 312 ? -6.849 0.093 6.529 1.00 76.56 312 VAL A CA 1
ATOM 2530 C C . VAL A 1 312 ? -5.858 -0.968 6.086 1.00 76.56 312 VAL A C 1
ATOM 2532 O O . VAL A 1 312 ? -6.236 -1.910 5.388 1.00 76.56 312 VAL A O 1
ATOM 2535 N N . ASP A 1 313 ? -4.597 -0.823 6.490 1.00 61.34 313 ASP A N 1
ATOM 2536 C CA . ASP A 1 313 ? -3.613 -1.881 6.280 1.00 61.34 313 ASP A CA 1
ATOM 2537 C C . ASP A 1 313 ? -4.093 -3.146 7.003 1.00 61.34 313 ASP A C 1
ATOM 2539 O O . ASP A 1 313 ? -4.204 -3.159 8.225 1.00 61.34 313 ASP A O 1
ATOM 2543 N N . ARG A 1 314 ? -4.420 -4.162 6.196 1.00 59.12 314 ARG A N 1
ATOM 2544 C CA . ARG A 1 314 ? -4.639 -5.587 6.499 1.00 59.12 314 ARG A CA 1
ATOM 2545 C C . ARG A 1 314 ? -5.212 -5.908 7.887 1.00 59.12 314 ARG A C 1
ATOM 2547 O O . ARG A 1 314 ? -4.547 -5.828 8.913 1.00 59.12 314 ARG A O 1
ATOM 2554 N N . LEU A 1 315 ? -6.431 -6.445 7.894 1.00 48.19 315 LEU A N 1
ATOM 2555 C CA . LEU A 1 315 ? -6.907 -7.256 9.011 1.00 48.19 315 LEU A CA 1
ATOM 2556 C C . LEU A 1 315 ? -6.228 -8.625 8.940 1.00 48.19 315 LEU A C 1
ATOM 2558 O O . LEU A 1 315 ? -6.667 -9.508 8.204 1.00 48.19 315 LEU A O 1
ATOM 2562 N N . ASP A 1 316 ? -5.150 -8.786 9.699 1.00 50.00 316 ASP A N 1
ATOM 2563 C CA . ASP A 1 316 ? -4.460 -10.064 9.788 1.00 50.00 316 ASP A CA 1
ATOM 2564 C C . ASP A 1 316 ? -5.289 -11.051 10.610 1.00 50.00 316 ASP A C 1
ATOM 2566 O O . ASP A 1 316 ? -5.548 -10.877 11.806 1.00 50.00 316 ASP A O 1
ATOM 2570 N N . CYS A 1 317 ? -5.702 -12.117 9.938 1.00 46.69 317 CYS A N 1
ATOM 2571 C CA . CYS A 1 317 ? -6.198 -13.320 10.568 1.00 46.69 317 CYS A CA 1
ATOM 2572 C C . CYS A 1 317 ? -5.283 -14.473 10.182 1.00 46.69 317 CYS A C 1
ATOM 2574 O O . CYS A 1 317 ? -4.721 -14.500 9.087 1.00 46.69 317 CYS A O 1
ATOM 2576 N N . TYR A 1 318 ? -5.123 -15.427 11.085 1.00 57.66 318 TYR A N 1
ATOM 2577 C CA . TYR A 1 318 ? -4.340 -16.612 10.801 1.00 57.66 318 TYR A CA 1
ATOM 2578 C C . TYR A 1 318 ? -5.137 -17.877 10.927 1.00 57.66 318 TYR A C 1
ATOM 2580 O O . TYR A 1 318 ? -6.058 -17.973 11.734 1.00 57.66 318 TYR A O 1
ATOM 2588 N N . LEU A 1 319 ? -4.753 -18.836 10.096 1.00 71.44 319 LEU A N 1
ATOM 2589 C CA . LEU A 1 319 ? -5.402 -20.123 10.009 1.00 71.44 319 LEU A CA 1
ATOM 2590 C C . LEU A 1 319 ? -4.729 -21.081 10.983 1.00 71.44 319 LEU A C 1
ATOM 2592 O O . LEU A 1 319 ? -3.551 -21.402 10.832 1.00 71.44 319 LEU A O 1
ATOM 2596 N N . THR A 1 320 ? -5.480 -21.560 11.966 1.00 81.88 320 THR A N 1
ATOM 2597 C CA . THR A 1 320 ? -5.073 -22.710 12.781 1.00 81.88 320 THR A CA 1
ATOM 2598 C C . THR A 1 320 ? -6.015 -23.869 12.553 1.00 81.88 320 THR A C 1
ATOM 2600 O O . THR A 1 320 ? -7.183 -23.675 12.229 1.00 81.88 320 THR A O 1
ATOM 2603 N N . LEU A 1 321 ? -5.525 -25.087 12.762 1.00 87.00 321 LEU A N 1
ATOM 2604 C CA . LEU A 1 321 ? -6.433 -26.205 12.981 1.00 87.00 321 LEU A CA 1
ATOM 2605 C C . LEU A 1 321 ? -7.116 -26.022 14.337 1.00 87.00 321 LEU A C 1
ATOM 2607 O O . LEU A 1 321 ? -6.478 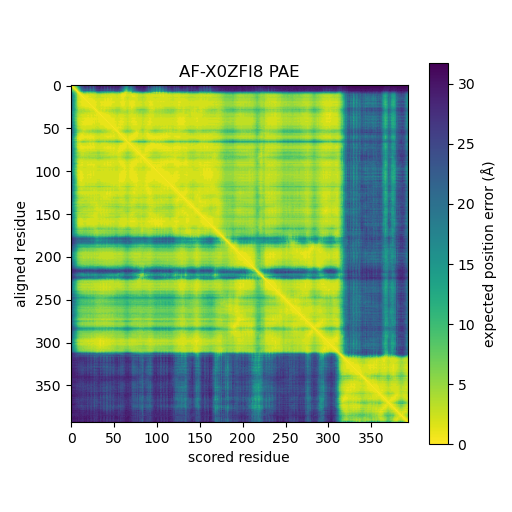-25.560 15.286 1.00 87.00 321 LEU A O 1
ATOM 2611 N N . ALA A 1 322 ? -8.399 -26.360 14.410 1.00 90.00 322 ALA A N 1
ATOM 2612 C CA . ALA A 1 322 ? -9.112 -26.355 15.677 1.00 90.00 322 ALA A CA 1
ATOM 2613 C C . ALA A 1 322 ? -8.593 -27.468 16.592 1.00 90.00 322 ALA A C 1
ATOM 2615 O O . ALA A 1 322 ? -8.331 -28.587 16.140 1.00 90.00 322 ALA A O 1
ATOM 2616 N N . SER A 1 323 ? -8.504 -27.168 17.880 1.00 91.88 323 SER A N 1
ATOM 2617 C CA . SER A 1 323 ? -8.358 -28.145 18.948 1.00 91.88 323 SER A CA 1
ATOM 2618 C C . SER A 1 323 ? -9.694 -28.325 19.686 1.00 91.88 323 SER A C 1
ATOM 2620 O O . SER A 1 323 ? -10.616 -27.524 19.520 1.00 91.88 323 SER A O 1
ATOM 2622 N N . PRO A 1 324 ? -9.862 -29.394 20.482 1.00 91.31 324 PRO A N 1
ATOM 2623 C CA . PRO A 1 324 ? -11.102 -29.659 21.213 1.00 91.31 324 PRO A CA 1
ATOM 2624 C C . PRO A 1 324 ? -11.590 -28.502 22.099 1.00 91.31 324 PRO A C 1
ATOM 2626 O O . PRO A 1 324 ? -12.785 -28.423 22.381 1.00 91.31 324 PRO A O 1
ATOM 2629 N N . GLU A 1 325 ? -10.688 -27.629 22.545 1.00 92.81 325 GLU A N 1
ATOM 2630 C CA . GLU A 1 325 ? -10.978 -26.445 23.360 1.00 92.81 325 GLU A CA 1
ATOM 2631 C C . GLU A 1 325 ? -11.700 -25.346 22.560 1.00 92.81 325 GLU A C 1
ATOM 2633 O O . GLU A 1 325 ? -12.453 -24.561 23.133 1.00 92.81 325 GLU A O 1
ATOM 2638 N N . ASP A 1 326 ? -11.549 -25.333 21.233 1.00 93.44 326 ASP A N 1
ATOM 2639 C CA . ASP A 1 326 ? -12.141 -24.329 20.340 1.00 93.44 326 ASP A CA 1
ATOM 2640 C C . ASP A 1 326 ? -13.618 -24.573 20.027 1.00 93.44 326 ASP A C 1
ATOM 2642 O O . ASP A 1 326 ? -14.275 -23.756 19.380 1.00 93.44 326 ASP A O 1
ATOM 2646 N N . ALA A 1 327 ? -14.162 -25.714 20.452 1.00 94.81 327 ALA A N 1
ATOM 2647 C CA . ALA A 1 327 ? -15.515 -26.115 20.096 1.00 94.81 327 ALA A CA 1
ATOM 2648 C C . ALA A 1 327 ? -16.569 -25.095 20.551 1.00 94.81 327 ALA A C 1
ATOM 2650 O O . ALA A 1 327 ? -17.552 -24.876 19.846 1.00 94.81 327 ALA A O 1
ATOM 2651 N N . TYR A 1 328 ? -16.349 -24.438 21.694 1.00 94.69 328 TYR A N 1
ATOM 2652 C CA . TYR A 1 328 ? -17.229 -23.371 22.163 1.00 94.69 328 TYR A CA 1
ATOM 2653 C C . TYR A 1 328 ? -17.225 -22.182 21.193 1.00 94.69 328 TYR A C 1
ATOM 2655 O O . TYR A 1 328 ? -18.278 -21.819 20.669 1.00 94.69 328 TYR A O 1
ATOM 2663 N N . ASP A 1 329 ? -16.044 -21.650 20.877 1.00 91.19 329 ASP A N 1
ATOM 2664 C CA . ASP A 1 329 ? -15.875 -20.510 19.971 1.00 91.19 329 ASP A CA 1
ATOM 2665 C C . ASP A 1 329 ? -16.487 -20.771 18.588 1.00 91.19 329 ASP A C 1
ATOM 2667 O O . ASP A 1 329 ? -17.185 -19.919 18.040 1.00 91.19 329 ASP A O 1
ATOM 2671 N N . ILE A 1 330 ? -16.274 -21.970 18.038 1.00 92.50 330 ILE A N 1
ATOM 2672 C CA . ILE A 1 330 ? -16.856 -22.396 16.758 1.00 92.50 330 ILE A CA 1
ATOM 2673 C C . ILE A 1 330 ? -18.384 -22.351 16.816 1.00 92.50 330 ILE A C 1
ATOM 2675 O O . ILE A 1 330 ? -19.024 -21.822 15.907 1.00 92.50 330 ILE A O 1
ATOM 2679 N N . THR A 1 331 ? -18.985 -22.892 17.878 1.00 92.69 331 THR A N 1
ATOM 2680 C CA . THR A 1 331 ? -20.451 -22.932 17.986 1.00 92.69 331 THR A CA 1
ATOM 2681 C C . THR A 1 331 ? -21.057 -21.551 18.150 1.00 92.69 331 THR A C 1
ATOM 2683 O O . THR A 1 331 ? -22.109 -21.284 17.572 1.00 92.69 331 THR A O 1
ATOM 2686 N N . GLU A 1 332 ? -20.391 -20.657 18.883 1.00 90.62 332 GLU A N 1
ATOM 2687 C CA . GLU A 1 332 ? -20.823 -19.266 18.997 1.00 90.62 332 GLU A CA 1
ATOM 2688 C C . GLU A 1 332 ? -20.762 -18.583 17.629 1.00 90.62 332 GLU A C 1
ATOM 2690 O O . GLU A 1 332 ? -21.742 -17.974 17.208 1.00 90.62 332 GLU A O 1
ATOM 2695 N N . ILE A 1 333 ? -19.688 -18.794 16.856 1.00 88.12 333 ILE A N 1
ATOM 2696 C CA . ILE A 1 333 ? -19.587 -18.290 15.478 1.00 88.12 333 ILE A CA 1
ATOM 2697 C C . ILE A 1 333 ? -20.753 -18.782 14.611 1.00 88.12 333 ILE A C 1
ATOM 2699 O O . ILE A 1 333 ? -21.376 -17.965 13.937 1.00 88.12 333 ILE A O 1
ATOM 2703 N N . TYR A 1 334 ? -21.105 -20.069 14.652 1.00 86.06 334 TYR A N 1
ATOM 2704 C CA . TYR A 1 334 ? -22.245 -20.600 13.892 1.00 86.06 334 TYR A CA 1
ATOM 2705 C C . TYR A 1 334 ? -23.583 -19.997 14.332 1.00 86.06 334 TYR A C 1
ATOM 2707 O O . TYR A 1 334 ? -24.360 -19.541 13.488 1.00 86.06 334 TYR A O 1
ATOM 2715 N N . LYS A 1 335 ? -23.857 -19.956 15.642 1.00 84.56 335 LYS A N 1
ATOM 2716 C CA . LYS A 1 335 ? -25.085 -19.342 16.178 1.00 84.56 335 LYS A CA 1
ATOM 2717 C C . LYS A 1 335 ? -25.211 -17.897 15.731 1.00 84.56 335 LYS A C 1
ATOM 2719 O O . LYS A 1 335 ? -26.298 -17.457 15.365 1.00 84.56 335 LYS A O 1
ATOM 2724 N N . ASP A 1 336 ? -24.093 -17.189 15.734 1.00 80.62 336 ASP A N 1
ATOM 2725 C CA . ASP A 1 336 ? -24.032 -15.780 15.419 1.00 80.62 336 ASP A CA 1
ATOM 2726 C C . ASP A 1 336 ? -24.136 -15.483 13.918 1.00 80.62 336 ASP A C 1
ATOM 2728 O O . ASP A 1 336 ? -24.867 -14.571 13.532 1.00 80.62 336 ASP A O 1
ATOM 2732 N N . CYS A 1 337 ? -23.432 -16.232 13.064 1.00 73.88 337 CYS A N 1
ATOM 2733 C CA . CYS A 1 337 ? -23.461 -16.053 11.608 1.00 73.88 337 CYS A CA 1
ATOM 2734 C C . CYS A 1 337 ? -24.839 -16.369 11.025 1.00 73.88 337 CYS A C 1
ATOM 2736 O O . CYS A 1 337 ? -25.295 -15.701 10.100 1.00 73.88 337 CYS A O 1
ATOM 2738 N N . TYR A 1 338 ? -25.512 -17.369 11.591 1.00 74.94 338 TYR A N 1
ATOM 2739 C CA . TYR A 1 338 ? -26.787 -17.860 11.084 1.00 74.94 338 TYR A CA 1
ATOM 2740 C C . TYR A 1 338 ? -27.981 -17.449 11.948 1.00 74.94 338 TYR A C 1
ATOM 2742 O O . TYR A 1 338 ? -29.104 -17.827 11.642 1.00 74.94 338 TYR A O 1
ATOM 2750 N N . ASN A 1 339 ? -27.779 -16.686 13.027 1.00 76.44 339 ASN A N 1
ATOM 2751 C CA . ASN A 1 339 ? -28.839 -16.219 13.928 1.00 76.44 339 ASN A CA 1
ATOM 2752 C C . ASN A 1 339 ? -29.822 -17.342 14.348 1.00 76.44 339 ASN A C 1
ATOM 2754 O O . ASN A 1 339 ? -31.040 -17.160 14.354 1.00 76.44 339 ASN A O 1
ATOM 2758 N N . GLY A 1 340 ? -29.285 -18.537 14.626 1.00 74.94 340 GLY A N 1
ATOM 2759 C CA . GLY A 1 340 ? -30.044 -19.740 14.998 1.00 74.94 340 GLY A CA 1
ATOM 2760 C C . GLY A 1 340 ? -30.806 -20.448 13.865 1.00 74.94 340 GLY A C 1
ATOM 2761 O O . GLY A 1 340 ? -31.509 -21.429 14.132 1.00 74.94 340 GLY A O 1
ATOM 2762 N N . THR A 1 341 ? -30.682 -19.993 12.611 1.00 78.38 341 THR A N 1
ATOM 2763 C CA . THR A 1 341 ? -31.350 -20.589 11.439 1.00 78.38 341 THR A CA 1
ATOM 2764 C C . THR A 1 341 ? -30.500 -21.635 10.720 1.00 78.38 341 THR A C 1
ATOM 2766 O O . THR A 1 341 ? -30.890 -22.097 9.646 1.00 78.38 341 THR A O 1
ATOM 2769 N N . TYR A 1 342 ? -29.332 -22.002 11.257 1.00 80.06 342 TYR A N 1
ATOM 2770 C CA . TYR A 1 342 ? -28.494 -23.012 10.621 1.00 80.06 342 TYR A CA 1
ATOM 2771 C C . TYR A 1 342 ? -29.204 -24.377 10.653 1.00 80.06 342 TYR A C 1
ATOM 2773 O O . TYR A 1 342 ? -29.692 -24.786 11.711 1.00 80.06 342 TYR A O 1
ATOM 2781 N N . PRO A 1 343 ? -29.278 -25.107 9.524 1.00 80.88 343 PRO A N 1
ATOM 2782 C CA . PRO A 1 343 ? -30.082 -26.327 9.436 1.00 80.88 343 PRO A CA 1
ATOM 2783 C C . PRO A 1 343 ? -29.551 -27.479 10.302 1.00 80.88 343 PRO A C 1
ATOM 2785 O O . PRO A 1 343 ? -30.310 -28.384 10.644 1.00 80.88 343 PRO A O 1
ATOM 2788 N N . TYR A 1 344 ? -28.271 -27.453 10.684 1.00 85.50 344 TYR A N 1
ATOM 2789 C CA . TYR A 1 344 ? -27.628 -28.529 11.440 1.00 85.50 344 TYR A CA 1
ATOM 2790 C C . TYR A 1 344 ? -27.379 -28.119 12.896 1.00 85.50 344 TYR A C 1
ATOM 2792 O O . TYR A 1 344 ? -26.389 -27.458 13.207 1.00 85.50 344 TYR A O 1
ATOM 2800 N N . LYS A 1 345 ? -28.259 -28.556 13.807 1.00 86.50 345 LYS A N 1
ATOM 2801 C CA . LYS A 1 345 ? -28.206 -28.208 15.243 1.00 86.50 345 LYS A CA 1
ATOM 2802 C C . LYS A 1 345 ? -26.979 -28.720 15.991 1.00 86.50 345 LYS A C 1
ATOM 2804 O O . LYS A 1 345 ? -26.590 -28.146 17.001 1.00 86.50 345 LYS A O 1
ATOM 2809 N N . GLU A 1 346 ? -26.324 -29.741 15.460 1.00 89.25 346 GLU A N 1
ATOM 2810 C CA . GLU A 1 346 ? -25.014 -30.202 15.922 1.00 89.25 346 GLU A CA 1
ATOM 2811 C C . GLU A 1 346 ? -23.932 -29.103 15.878 1.00 89.25 346 GLU A C 1
ATOM 2813 O O . GLU A 1 346 ? -23.063 -29.096 16.743 1.00 89.25 346 GLU A O 1
ATOM 2818 N N . MET A 1 347 ? -24.018 -28.122 14.965 1.00 87.12 347 MET A N 1
ATOM 2819 C CA . MET A 1 347 ? -23.064 -26.996 14.920 1.00 87.12 347 MET A CA 1
ATOM 2820 C C . MET A 1 347 ? -23.292 -25.948 16.008 1.00 87.12 347 MET A C 1
ATOM 2822 O O . MET A 1 347 ? -22.452 -25.080 16.210 1.00 87.12 347 MET A O 1
ATOM 2826 N N . GLU A 1 348 ? -24.418 -26.014 16.716 1.00 87.19 348 GLU A N 1
ATOM 2827 C CA . GLU A 1 348 ? -24.726 -25.128 17.841 1.00 87.19 348 GLU A CA 1
ATOM 2828 C C . GLU A 1 348 ? -24.363 -25.783 19.192 1.00 87.19 348 GLU A C 1
ATOM 2830 O O . GLU A 1 348 ? -24.555 -25.168 20.244 1.00 87.19 348 GLU A O 1
ATOM 2835 N N . ASN A 1 349 ? -23.832 -27.018 19.179 1.00 92.81 349 ASN A N 1
ATOM 2836 C CA . ASN A 1 349 ? -23.494 -27.806 20.365 1.00 92.81 349 ASN A CA 1
ATOM 2837 C C . ASN A 1 349 ? -21.968 -28.033 20.485 1.00 92.81 349 ASN A C 1
ATOM 2839 O O . ASN A 1 349 ? -21.400 -28.781 19.682 1.00 92.81 349 ASN A O 1
ATOM 2843 N N . PRO A 1 350 ? -21.304 -27.476 21.521 1.00 95.12 350 PRO A N 1
ATOM 2844 C CA . PRO A 1 350 ? -19.858 -27.625 21.712 1.00 95.12 350 PRO A CA 1
ATOM 2845 C C . PRO A 1 350 ? -19.395 -29.076 21.793 1.00 95.12 350 PRO A C 1
ATOM 2847 O O . PRO A 1 350 ? -18.359 -29.422 21.240 1.00 95.12 350 PRO A O 1
ATOM 2850 N N . THR A 1 351 ? -20.164 -29.959 22.427 1.00 95.88 351 THR A N 1
ATOM 2851 C CA . THR A 1 351 ? -19.798 -31.375 22.549 1.00 95.88 351 THR A CA 1
ATOM 2852 C C . THR A 1 351 ? -19.813 -32.086 21.195 1.00 95.88 351 THR A C 1
ATOM 2854 O O . THR A 1 351 ? -18.955 -32.928 20.935 1.00 95.88 351 THR A O 1
ATOM 2857 N N . GLU A 1 352 ? -20.750 -31.749 20.308 1.00 94.50 352 GLU A N 1
ATOM 2858 C CA . GLU A 1 352 ? -20.808 -32.343 18.967 1.00 94.50 352 GLU A CA 1
ATOM 2859 C C . GLU A 1 352 ? -19.696 -31.808 18.065 1.00 94.50 352 GLU A C 1
ATOM 2861 O O . GLU A 1 352 ? -19.000 -32.591 17.416 1.00 94.50 352 GLU A O 1
ATOM 2866 N N . VAL A 1 353 ? -19.446 -30.498 18.089 1.00 93.62 353 VAL A N 1
ATOM 2867 C CA . VAL A 1 353 ? -18.312 -29.903 17.370 1.00 93.62 353 VAL A CA 1
ATOM 2868 C C . VAL A 1 353 ? -16.986 -30.482 17.868 1.00 93.62 353 VAL A C 1
ATOM 2870 O O . VAL A 1 353 ? -16.134 -30.843 17.058 1.00 93.62 353 VAL A O 1
ATOM 2873 N N . GLN A 1 354 ? -16.830 -30.681 19.177 1.00 95.69 354 GLN A N 1
ATOM 2874 C CA . GLN A 1 354 ? -15.647 -31.317 19.754 1.00 95.69 354 GLN A CA 1
ATOM 2875 C C . GLN A 1 354 ? -15.446 -32.749 19.231 1.00 95.69 354 GLN A C 1
ATOM 2877 O O . GLN A 1 354 ? -14.339 -33.111 18.828 1.00 95.69 354 GLN A O 1
ATOM 2882 N N . LYS A 1 355 ? -16.513 -33.558 19.155 1.00 94.56 355 LYS A N 1
ATOM 2883 C CA . LYS A 1 355 ? -16.460 -34.898 18.539 1.00 94.56 355 LYS A CA 1
ATOM 2884 C C . LYS A 1 355 ? -16.051 -34.836 17.070 1.00 94.56 355 LYS A C 1
ATOM 2886 O O . LYS A 1 355 ? -15.303 -35.698 16.612 1.00 94.56 355 LYS A O 1
ATOM 2891 N N . MET A 1 356 ? -16.530 -33.835 16.331 1.00 93.00 356 MET A N 1
ATOM 2892 C CA . MET A 1 356 ? -16.135 -33.637 14.938 1.00 93.00 356 MET A CA 1
ATOM 2893 C C . MET A 1 356 ? -14.655 -33.283 14.828 1.00 93.00 356 MET A C 1
ATOM 2895 O O . MET A 1 356 ? -13.988 -33.844 13.975 1.00 93.00 356 MET A O 1
ATOM 2899 N N . ILE A 1 357 ? -14.117 -32.427 15.700 1.00 92.25 357 ILE A N 1
ATOM 2900 C CA . ILE A 1 357 ? -12.685 -32.083 15.711 1.00 92.25 357 ILE A CA 1
ATOM 2901 C C . ILE A 1 357 ? -11.809 -33.327 15.933 1.00 92.25 357 ILE A C 1
ATOM 2903 O O . ILE A 1 357 ? -10.778 -33.477 15.283 1.00 92.25 357 ILE A O 1
ATOM 2907 N N . PHE A 1 358 ? -12.231 -34.262 16.790 1.00 91.44 358 PHE A N 1
ATOM 2908 C CA . PHE A 1 358 ? -11.520 -35.534 16.982 1.00 91.44 358 PHE A CA 1
ATOM 2909 C C . PHE A 1 358 ? -11.627 -36.498 15.796 1.00 91.44 358 PHE A C 1
ATOM 2911 O O . PHE A 1 358 ? -10.843 -37.445 15.681 1.00 91.44 358 PHE A O 1
ATOM 2918 N N . ASN A 1 359 ? -12.609 -36.307 14.921 1.00 89.94 359 ASN A N 1
ATOM 2919 C CA . ASN A 1 359 ? -12.831 -37.197 13.802 1.00 89.94 359 ASN A CA 1
ATOM 2920 C C . ASN A 1 359 ? -11.915 -36.820 12.631 1.00 89.94 359 ASN A C 1
ATOM 2922 O O . ASN A 1 359 ? -12.045 -35.761 12.032 1.00 89.94 359 ASN A O 1
ATOM 2926 N N . LYS A 1 360 ? -11.043 -37.754 12.238 1.00 86.94 360 LYS A N 1
ATOM 2927 C CA . LYS A 1 360 ? -10.082 -37.617 11.127 1.00 86.94 360 LYS A CA 1
ATOM 2928 C C . LYS A 1 360 ? -10.687 -37.286 9.755 1.00 86.94 360 LYS A C 1
ATOM 2930 O O . LYS A 1 360 ? -9.941 -36.984 8.825 1.00 86.94 360 LYS A O 1
ATOM 2935 N N . ASP A 1 361 ? -11.998 -37.436 9.598 1.00 88.75 361 ASP A N 1
ATOM 2936 C CA . ASP A 1 361 ? -12.713 -37.089 8.371 1.00 88.75 361 ASP A CA 1
ATOM 2937 C C . ASP A 1 361 ? -13.152 -35.614 8.355 1.00 88.75 361 ASP A C 1
ATOM 2939 O O . ASP A 1 361 ? -13.613 -35.130 7.324 1.00 88.75 361 ASP A O 1
ATOM 2943 N N . PHE A 1 362 ? -12.982 -34.882 9.458 1.00 89.25 362 PHE A N 1
ATOM 2944 C CA . PHE A 1 362 ? -13.320 -33.470 9.591 1.00 89.25 362 PHE A CA 1
ATOM 2945 C C . PHE A 1 362 ? -12.057 -32.657 9.871 1.00 89.25 362 PHE A C 1
ATOM 2947 O O . PHE A 1 362 ? -11.313 -32.926 10.808 1.00 89.25 362 PHE A O 1
ATOM 2954 N N . TYR A 1 363 ? -11.836 -31.624 9.067 1.00 86.19 363 TYR A N 1
ATOM 2955 C CA . TYR A 1 363 ? -10.728 -30.693 9.232 1.00 86.19 363 TYR A CA 1
ATOM 2956 C C . TYR A 1 363 ? -11.303 -29.311 9.466 1.00 86.19 363 TYR A C 1
ATOM 2958 O O . TYR A 1 363 ? -11.871 -28.704 8.559 1.00 86.19 363 TYR A O 1
ATOM 2966 N N . TRP A 1 364 ? -11.176 -28.843 10.699 1.00 88.06 364 TRP A N 1
ATOM 2967 C CA . TRP A 1 364 ? -11.640 -27.532 11.116 1.00 88.06 364 TRP A CA 1
ATOM 2968 C C . TRP A 1 364 ? -10.494 -26.542 11.060 1.00 88.06 364 TRP A C 1
ATOM 2970 O O . TRP A 1 364 ? -9.459 -26.756 11.689 1.00 88.06 364 TRP A O 1
ATOM 2980 N N . ILE A 1 365 ? -10.698 -25.465 10.315 1.00 85.50 365 ILE A N 1
ATOM 2981 C CA . ILE A 1 365 ? -9.766 -24.355 10.223 1.00 85.50 365 ILE A CA 1
ATOM 2982 C C . ILE A 1 365 ? -10.417 -23.140 10.869 1.00 85.50 365 ILE A C 1
ATOM 2984 O O . ILE A 1 365 ? -11.568 -22.806 10.588 1.00 85.50 365 ILE A O 1
ATOM 2988 N N . LEU A 1 366 ? -9.668 -22.488 11.743 1.00 87.25 366 LEU A N 1
ATOM 2989 C CA . LEU A 1 366 ? -10.074 -21.316 12.494 1.00 87.25 366 LEU A CA 1
ATOM 2990 C C . LEU A 1 366 ? -9.354 -20.095 11.961 1.00 87.25 366 LEU A C 1
ATOM 2992 O O . LEU A 1 366 ? -8.141 -20.130 11.787 1.00 87.25 366 LEU A O 1
ATOM 2996 N N . PHE A 1 367 ? -10.094 -19.013 11.765 1.00 80.25 367 PHE A N 1
ATOM 2997 C CA . PHE A 1 367 ? -9.532 -17.690 11.546 1.00 80.25 367 PHE A CA 1
ATOM 2998 C C . PHE A 1 367 ? -9.335 -17.052 12.917 1.00 80.25 367 PHE A C 1
ATOM 3000 O O . PHE A 1 367 ? -10.313 -16.774 13.616 1.00 80.25 367 PHE A O 1
ATOM 3007 N N . ARG A 1 368 ? -8.086 -16.833 13.320 1.00 75.62 368 ARG A N 1
ATOM 3008 C CA . ARG A 1 368 ? -7.739 -16.242 14.613 1.00 75.62 368 ARG A CA 1
ATOM 3009 C C . ARG A 1 368 ? -7.130 -14.863 14.460 1.00 75.62 368 ARG A C 1
ATOM 3011 O O . ARG A 1 368 ? -6.365 -14.609 13.534 1.00 75.62 368 ARG A O 1
ATOM 3018 N N . THR A 1 369 ? -7.457 -13.975 15.390 1.00 65.88 369 THR A N 1
ATOM 3019 C CA . THR A 1 369 ? -6.732 -12.715 15.555 1.00 65.88 369 THR A CA 1
ATOM 3020 C C . THR A 1 369 ? -5.397 -12.977 16.240 1.00 65.88 369 THR A C 1
ATOM 3022 O O . THR A 1 369 ? -5.273 -13.965 16.972 1.00 65.88 369 THR A O 1
ATOM 3025 N N . PRO A 1 370 ? -4.426 -12.059 16.128 1.00 50.34 370 PRO A N 1
ATOM 3026 C CA . PRO A 1 370 ? -3.131 -12.191 16.796 1.00 50.34 370 PRO A CA 1
ATOM 3027 C C . PRO A 1 370 ? -3.201 -12.384 18.317 1.00 50.34 370 PRO A C 1
ATOM 3029 O O . PRO A 1 370 ? -2.324 -13.002 18.906 1.00 50.34 370 PRO A O 1
ATOM 3032 N N . ARG A 1 371 ? -4.292 -11.943 18.958 1.00 54.22 371 ARG A N 1
ATOM 3033 C CA . ARG A 1 371 ? -4.552 -12.152 20.395 1.00 54.22 371 ARG A CA 1
ATOM 3034 C C . ARG A 1 371 ? -5.188 -13.508 20.724 1.00 54.22 371 ARG A C 1
ATOM 3036 O O . ARG A 1 371 ? -5.713 -13.686 21.816 1.00 54.22 371 ARG A O 1
ATOM 3043 N N . GLY A 1 372 ? -5.200 -14.442 19.774 1.00 67.00 372 GLY A N 1
ATOM 3044 C CA . GLY A 1 372 ? -5.726 -15.797 19.949 1.00 67.00 372 GLY A CA 1
ATOM 3045 C C . GLY A 1 372 ? -7.249 -15.904 19.889 1.00 67.00 372 GLY A C 1
ATOM 3046 O O . GLY A 1 372 ? -7.780 -16.993 20.065 1.00 67.00 372 GLY A O 1
ATOM 3047 N N . LYS A 1 373 ? -7.968 -14.808 19.609 1.00 77.06 373 LYS A N 1
ATOM 3048 C CA . LYS A 1 373 ? -9.430 -14.842 19.499 1.00 77.06 373 LYS A CA 1
ATOM 3049 C C . LYS A 1 373 ? -9.848 -15.466 18.173 1.00 77.06 373 LYS A C 1
ATOM 3051 O O . LYS A 1 373 ? -9.472 -14.956 17.119 1.00 77.06 373 LYS A O 1
ATOM 3056 N N . THR A 1 374 ? -10.703 -16.477 18.221 1.00 82.62 374 THR A N 1
ATOM 3057 C CA . THR A 1 374 ? -11.352 -17.042 17.034 1.00 82.62 374 THR A CA 1
ATOM 3058 C C . THR A 1 374 ? -12.422 -16.076 16.502 1.00 82.62 374 THR A C 1
ATOM 3060 O O . THR A 1 374 ? -13.303 -15.637 17.241 1.00 82.62 374 THR A O 1
ATOM 3063 N N . ILE A 1 375 ? -12.328 -15.691 15.227 1.00 77.75 375 ILE A N 1
ATOM 3064 C CA . ILE A 1 375 ? -13.234 -14.732 14.558 1.00 77.75 375 ILE A CA 1
ATOM 3065 C C . ILE A 1 375 ? -13.973 -15.320 13.358 1.00 77.75 375 ILE A C 1
ATOM 3067 O O . ILE A 1 375 ? -14.906 -14.708 12.848 1.00 77.75 375 ILE A O 1
ATOM 3071 N N . GLY A 1 376 ? -13.575 -16.510 12.929 1.00 81.12 376 GLY A N 1
ATOM 3072 C CA . GLY A 1 376 ? -14.246 -17.274 11.894 1.00 81.12 376 GLY A CA 1
ATOM 3073 C C . GLY A 1 376 ? -13.825 -18.730 11.988 1.00 81.12 376 GLY A C 1
ATOM 3074 O O . GLY A 1 376 ? -12.810 -19.060 12.604 1.00 81.12 376 GLY A O 1
ATOM 3075 N N . CYS A 1 377 ? -14.579 -19.605 11.344 1.00 86.00 377 CYS A N 1
ATOM 3076 C CA . CYS A 1 377 ? -14.194 -20.996 11.190 1.00 86.00 377 CYS A CA 1
ATOM 3077 C C . CYS A 1 377 ? -14.758 -21.547 9.886 1.00 86.00 377 CYS A C 1
ATOM 3079 O O . CYS A 1 377 ? -15.731 -21.021 9.353 1.00 86.00 377 CYS A O 1
ATOM 3081 N N . PHE A 1 378 ? -14.145 -22.605 9.373 1.00 85.94 378 PHE A N 1
ATOM 3082 C CA . PHE A 1 378 ? -14.735 -23.416 8.322 1.00 85.94 378 PHE A CA 1
ATOM 3083 C C . PHE A 1 378 ? -14.248 -24.862 8.426 1.00 85.94 378 PHE A C 1
ATOM 3085 O O . PHE A 1 378 ? -13.164 -25.140 8.940 1.00 85.94 378 PHE A O 1
ATOM 3092 N N . THR A 1 379 ? -15.066 -25.802 7.968 1.00 85.62 379 THR A N 1
ATOM 3093 C CA . THR A 1 379 ? -14.782 -27.236 7.982 1.00 85.62 379 THR A CA 1
ATOM 3094 C C . THR A 1 379 ? -14.691 -27.793 6.570 1.00 85.62 379 THR A C 1
ATOM 3096 O O . THR A 1 379 ? -15.592 -27.595 5.752 1.00 85.62 379 THR A O 1
ATOM 3099 N N . TYR A 1 380 ? -13.676 -28.617 6.336 1.00 80.19 380 TYR A N 1
ATOM 3100 C CA . TYR A 1 380 ? -13.672 -29.606 5.265 1.00 80.19 380 TYR A CA 1
ATOM 3101 C C . TYR A 1 380 ? -14.103 -30.962 5.812 1.00 80.19 380 TYR A C 1
ATOM 3103 O O . TYR A 1 380 ? -13.557 -31.431 6.810 1.00 80.19 380 TYR A O 1
ATOM 3111 N N . VAL A 1 381 ? -15.042 -31.616 5.135 1.00 83.88 381 VAL A N 1
ATOM 3112 C CA . VAL A 1 381 ? -15.454 -32.986 5.450 1.00 83.88 381 VAL A CA 1
ATOM 3113 C C . VAL A 1 381 ? -15.045 -33.901 4.308 1.00 83.88 381 VAL A C 1
ATOM 3115 O O . VAL A 1 381 ? -15.446 -33.689 3.165 1.00 83.88 381 VAL A O 1
ATOM 3118 N N . LEU A 1 382 ? -14.253 -34.926 4.612 1.00 82.50 382 LEU A N 1
ATOM 3119 C CA . LEU A 1 382 ? -13.749 -35.908 3.659 1.00 82.50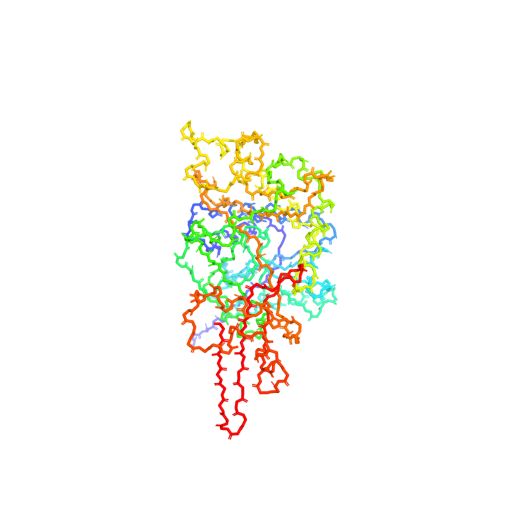 382 LEU A CA 1
ATOM 3120 C C . LEU A 1 382 ? -14.369 -37.277 3.940 1.00 82.50 382 LEU A C 1
ATOM 3122 O O . LEU A 1 382 ? -13.895 -38.043 4.773 1.00 82.50 382 LEU A O 1
ATOM 3126 N N . ASN A 1 383 ? -15.395 -37.642 3.175 1.00 82.25 383 ASN A N 1
ATOM 3127 C CA . ASN A 1 383 ? -15.938 -38.994 3.189 1.00 82.25 383 ASN A CA 1
ATOM 3128 C C . ASN A 1 383 ? -15.085 -39.907 2.298 1.00 82.25 383 ASN A C 1
ATOM 3130 O O . ASN A 1 383 ? -15.336 -40.064 1.098 1.00 82.25 383 ASN A O 1
ATOM 3134 N N . ARG A 1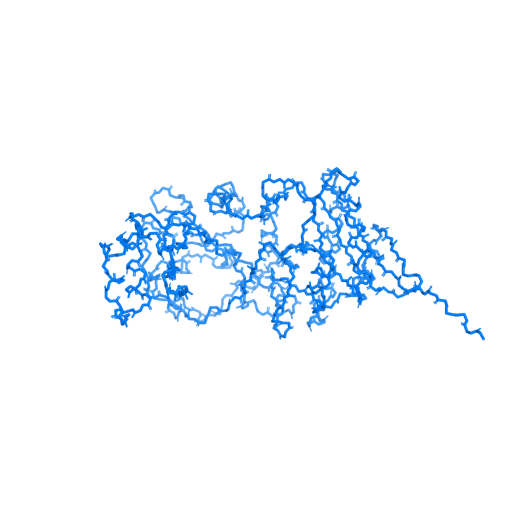 384 ? -14.074 -40.543 2.899 1.00 79.12 384 ARG A N 1
ATOM 3135 C CA . ARG A 1 384 ? -13.141 -41.437 2.191 1.00 79.12 384 ARG A CA 1
ATOM 3136 C C . ARG A 1 384 ? -13.825 -42.674 1.605 1.00 79.12 384 ARG A C 1
ATOM 3138 O O . ARG A 1 384 ? -13.418 -43.147 0.548 1.00 79.12 384 ARG A O 1
ATOM 3145 N N . LYS A 1 385 ? -14.888 -43.170 2.250 1.00 83.38 385 LYS A N 1
ATOM 3146 C CA . LYS A 1 385 ? -15.646 -44.347 1.791 1.00 83.38 385 LYS A CA 1
ATOM 3147 C C . LYS A 1 385 ? -16.390 -44.066 0.486 1.00 83.38 385 LYS A C 1
ATOM 3149 O O . LYS A 1 385 ? -16.406 -44.908 -0.403 1.00 83.38 385 LYS A O 1
ATOM 3154 N N . GLN A 1 386 ? -16.986 -42.883 0.369 1.00 86.75 386 GLN A N 1
ATOM 3155 C CA . GLN A 1 386 ? -17.727 -42.458 -0.821 1.00 86.75 386 GLN A CA 1
ATOM 3156 C C . GLN A 1 386 ? -16.878 -41.642 -1.804 1.00 86.75 386 GLN A C 1
ATOM 3158 O O . GLN A 1 386 ? -17.388 -41.258 -2.852 1.00 86.75 386 GLN A O 1
ATOM 3163 N N . LYS A 1 387 ? -15.605 -41.374 -1.475 1.00 83.31 387 LYS A N 1
ATOM 3164 C CA . LYS A 1 387 ? -14.704 -40.490 -2.232 1.00 83.31 387 LYS A CA 1
ATOM 3165 C C . LYS A 1 387 ? -15.327 -39.110 -2.494 1.00 83.31 387 LYS A C 1
ATOM 3167 O O . LYS A 1 387 ? -15.255 -38.588 -3.602 1.00 83.31 387 LYS A O 1
ATOM 3172 N N . ARG A 1 388 ? -15.969 -38.534 -1.475 1.00 76.56 388 ARG A N 1
ATOM 3173 C CA . ARG A 1 388 ? -16.633 -37.222 -1.546 1.00 76.56 388 ARG A CA 1
ATOM 3174 C C . ARG A 1 388 ? -16.017 -36.259 -0.543 1.00 76.56 388 ARG A C 1
ATOM 3176 O O . ARG A 1 388 ? -15.738 -36.654 0.586 1.00 76.56 388 ARG A O 1
ATOM 3183 N N . GLY A 1 389 ? -15.847 -35.009 -0.956 1.00 74.50 389 GLY A N 1
ATOM 3184 C CA . GLY A 1 389 ? -15.464 -33.899 -0.092 1.00 74.50 389 GLY A CA 1
ATOM 3185 C C . GLY A 1 389 ? -16.510 -32.796 -0.169 1.00 74.50 389 GLY A C 1
ATOM 3186 O O . GLY A 1 389 ? -17.059 -32.559 -1.244 1.00 74.50 389 GLY A O 1
ATOM 3187 N N . TYR A 1 390 ? -16.803 -32.143 0.948 1.00 76.31 390 TYR A N 1
ATOM 3188 C CA . TYR A 1 390 ? -17.626 -30.936 0.961 1.00 76.31 390 TYR A CA 1
ATOM 3189 C C . TYR A 1 390 ? -17.148 -29.965 2.036 1.00 76.31 390 TYR A C 1
ATOM 3191 O O . TYR A 1 390 ? -16.462 -30.347 2.986 1.00 76.31 390 TYR A O 1
ATOM 3199 N N . MET A 1 391 ? -17.500 -28.699 1.848 1.00 70.19 391 MET A N 1
ATOM 3200 C CA . MET A 1 391 ? -17.124 -27.594 2.720 1.00 70.19 391 MET A CA 1
ATOM 3201 C C . MET A 1 391 ? -18.361 -27.026 3.402 1.00 70.19 391 MET A C 1
ATOM 3203 O O . MET A 1 391 ? -19.446 -27.016 2.822 1.00 70.19 391 MET A O 1
ATOM 3207 N N . ARG A 1 392 ? -18.182 -26.549 4.629 1.00 72.44 392 ARG A N 1
ATOM 3208 C CA . ARG A 1 392 ? -19.193 -25.832 5.414 1.00 72.44 392 ARG A CA 1
ATOM 3209 C C . ARG A 1 392 ? -18.487 -24.778 6.265 1.00 72.44 392 ARG A C 1
ATOM 3211 O O . ARG A 1 392 ? -17.397 -25.052 6.753 1.00 72.44 392 ARG A O 1
ATOM 3218 N N . GLY A 1 393 ? -19.053 -23.588 6.409 1.00 58.19 393 GLY A N 1
ATOM 3219 C CA . GLY A 1 393 ? -18.435 -22.461 7.115 1.00 58.19 393 GLY A CA 1
ATOM 3220 C C . GLY A 1 393 ? -19.477 -21.429 7.469 1.00 58.19 393 GLY A C 1
ATOM 3221 O O . GLY A 1 393 ? -20.291 -21.125 6.570 1.00 58.19 393 GLY A O 1
#